Protein AF-0000000084675051 (afdb_homodimer)

Organism: Aquipseudomonas alcaligenes (strain ATCC 14909 / DSM 50342 / CCUG 1425 / JCM 20561 / NBRC 14159 / NCIMB 9945 / NCTC 10367 / 1577) (NCBI:txid1215092)

Nearest PDB structures (foldseek):
  3tcv-assembly1_A  TM=9.866E-01  e=5.229E-32  Brucella abortus 2308
  8gxj-assembly1_A  TM=8.628E-01  e=1.648E-13  Pseudomonas aeruginosa PAO1
  8gxk-assembly2_C  TM=8.074E-01  e=6.962E-14  Pseudomonas jinjuensis
  8gxf-assembly2_C  TM=8.524E-01  e=3.244E-13  Pseudomonas flexibilis
  3igr-assembly1_A  TM=7.655E-01  e=2.501E-10  Aliivibrio fischeri ES114

Radius of gyration: 24.8 Å; Cα contacts (8 Å, |Δi|>4): 859; chains: 2; bounding box: 52×80×57 Å

Solvent-accessible surface area (backbone atoms only — not comparable to full-atom values): 23836 Å² total; per-residue (Å²): 126,85,77,81,33,72,78,67,68,60,31,66,72,80,84,70,64,68,44,84,58,92,58,27,30,36,33,55,38,40,41,88,81,39,38,68,42,34,53,60,29,66,65,43,84,60,84,60,68,34,71,80,47,88,49,65,78,67,94,43,70,66,61,41,50,53,52,42,41,53,43,40,71,33,76,74,43,34,38,27,27,37,22,36,62,90,79,60,47,28,34,26,35,31,24,43,26,76,73,36,30,73,38,17,29,34,24,51,41,76,70,44,65,7,67,90,31,53,96,36,72,43,48,57,46,55,54,46,52,54,52,46,43,40,40,74,70,46,55,28,45,25,41,32,39,68,40,46,61,82,40,58,68,58,55,50,48,42,48,55,71,57,31,41,82,35,38,48,42,72,58,50,35,59,46,92,38,32,79,26,35,34,32,35,28,38,36,40,47,89,54,37,63,52,41,50,51,12,50,54,55,43,69,34,72,86,27,35,49,98,84,68,46,68,73,58,57,50,65,66,47,56,108,127,87,78,82,34,71,76,66,66,60,31,66,72,81,82,71,64,69,46,84,60,92,57,26,30,36,34,54,38,40,42,87,81,38,38,68,42,34,52,60,29,65,66,45,85,58,85,61,68,35,70,82,46,89,50,66,77,67,93,42,70,67,61,42,49,53,53,42,41,53,44,41,71,33,78,74,44,35,38,27,27,37,22,36,61,89,80,60,46,27,34,26,34,32,23,42,27,77,71,36,32,73,38,18,28,34,25,51,41,75,70,43,65,7,66,89,29,55,97,37,73,42,48,56,47,55,55,47,52,53,51,47,42,41,40,74,69,47,56,28,45,24,41,32,39,68,42,47,62,82,40,59,69,58,54,50,47,42,47,55,70,55,30,41,82,33,36,49,41,72,59,50,34,58,46,92,37,33,80,27,36,33,32,34,29,37,35,40,48,90,53,37,63,52,41,50,51,12,49,54,54,46,69,34,72,85,26,34,50,96,87,67,47,68,74,56,56,49,64,68,47,57,110

Foldseek 3Di:
DPPPCVPPDFWDLDPQQKFDDDFWIKHFQDCVVQVVLCVVQQVDDPPCLCVFPLDDDDPDSVVSSVVSVVQSPDSAFGKIFIAGPPPRHGFWMKTKHPDDRRQLEIEIGPTGGGPVCPPALSSLVVVLRVLCCSCVPRNRFKYKYKTFPPPVVRVVVCVLLPWDWDDWDFQPDQGPNDGGIMTMTMDGNVLVVLSNQLSVVQSDPVQADPVRHGVDRSVVSSD/DPPPCVPPDFWDLDPQQKFDDDFWIKHFQDCVVQVVLCVVQLVDDPPCLCVFPLDDDDPDSVVSSVVSVVQSPDSAFGKIFIAGPPPRHGFWMKTKHPDDRRQLEIEIGPTGGGPVCPPALSSLVVVLRVLCCSCVPRNRFKYKYKTFPPPVVRVVVCVLLPWDWDDWDFQPDQGPNDGGIMTMTMDGNVLVVLSNQLSVVQSDPVQADPVRHGVDRSNVSSD

InterPro domains:
  IPR000182 GNAT domain [PF13302] (25-163)
  IPR000182 GNAT domain [PS51186] (24-191)
  IPR016181 Acyl-CoA N-acyltransferase [SSF55729] (14-188)
  IPR051908 Ribosomal-protein N-acetyltransferase [PTHR43441] (9-200)

Secondary structure (DSSP, 8-state):
-----TT--PPPPP----EE-SSEEEEE--HHHHHHHHHHHHTSS-TTTTTTSSS---SSHHHHHHHHHHHHH-SSSEEEEEEETTT--EEEEEEEEEEEGGGTEEEEEEEEE-TTTTTSHHHHHHHHHHHHIIIIIS--SEEEEEEETT-HHHHHHHHHTT-EEEEEEEEEEEETTEEEEEEEEEEETTTHHHHHHHHHHHHSGGGB-TTS-BSS-GGGG--/-----TT--PPPPP----EE-SSEEEEE--HHHHHHHHHHHHTSS-TTTTTTSSS---SSHHHHHHHHHHHHH-SSSEEEEEEETTT--EEEEEEEEEEEGGGTEEEEEEEEE-TTTTTSHHHHHHHHHHHHIIIIIS--SEEEEEEETT-HHHHHHHHHTT-EEEEEEEEEEEETTEEEEEEEEEEETTTHHHHHHHHHHHHSGGGB-TTS-BSS-GGGG--

Structure (mmCIF, N/CA/C/O backbone):
data_AF-0000000084675051-model_v1
#
loop_
_entity.id
_entity.type
_entity.pdbx_description
1 polymer 'Putative acetyltransferase'
#
loop_
_atom_site.group_PDB
_atom_site.id
_atom_site.type_symbol
_atom_site.label_atom_id
_atom_site.label_alt_id
_atom_site.label_comp_id
_atom_site.label_asym_id
_atom_site.label_entity_id
_atom_site.label_seq_id
_atom_site.pdbx_PDB_ins_code
_atom_site.Cartn_x
_atom_site.Cartn_y
_atom_site.Cartn_z
_atom_site.occupancy
_atom_site.B_iso_or_equiv
_atom_site.auth_seq_id
_atom_site.auth_comp_id
_atom_site.auth_asym_id
_atom_site.auth_atom_id
_atom_site.pdbx_PDB_model_num
ATOM 1 N N . MET A 1 1 ? -26.484 -2.08 -5.957 1 37.5 1 MET A N 1
ATOM 2 C CA . MET A 1 1 ? -27.016 -2.088 -4.598 1 37.5 1 MET A CA 1
ATOM 3 C C . MET A 1 1 ? -25.906 -1.862 -3.578 1 37.5 1 MET A C 1
ATOM 5 O O . MET A 1 1 ? -24.828 -2.443 -3.691 1 37.5 1 MET A O 1
ATOM 9 N N . SER A 1 2 ? -25.828 -0.731 -2.951 1 53.88 2 SER A N 1
ATOM 10 C CA . SER A 1 2 ? -24.859 -0.406 -1.915 1 53.88 2 SER A CA 1
ATOM 11 C C . SER A 1 2 ? -24.703 -1.552 -0.92 1 53.88 2 SER A C 1
ATOM 13 O O . SER A 1 2 ? -25.688 -2.037 -0.368 1 53.88 2 SER A O 1
ATOM 15 N N . THR A 1 3 ? -23.594 -2.43 -1.104 1 76.38 3 THR A N 1
ATOM 16 C CA . THR A 1 3 ? -23.359 -3.549 -0.195 1 76.38 3 THR A CA 1
ATOM 17 C C . THR A 1 3 ? -23.328 -3.07 1.254 1 76.38 3 THR A C 1
ATOM 19 O O . THR A 1 3 ? -22.609 -2.133 1.589 1 76.38 3 THR A O 1
ATOM 22 N N . ASP A 1 4 ? -24.328 -3.273 1.971 1 89.12 4 ASP A N 1
ATOM 23 C CA . ASP A 1 4 ? -24.375 -3.002 3.404 1 89.12 4 ASP A CA 1
ATOM 24 C C . ASP A 1 4 ? -23.234 -3.707 4.129 1 89.12 4 ASP A C 1
ATOM 26 O O . ASP A 1 4 ? -23.219 -4.934 4.238 1 89.12 4 ASP A O 1
ATOM 30 N N . LEU A 1 5 ? -22.219 -2.904 4.57 1 95.62 5 LEU A N 1
ATOM 31 C CA . LEU A 1 5 ? -21.031 -3.471 5.219 1 95.62 5 LEU A CA 1
ATOM 32 C C . LEU A 1 5 ? -21.062 -3.189 6.719 1 95.62 5 LEU A C 1
ATOM 34 O O . LEU A 1 5 ? -20.031 -3.301 7.387 1 95.62 5 LEU A O 1
ATOM 38 N N . SER A 1 6 ? -22.172 -2.83 7.254 1 94 6 SER A N 1
ATOM 39 C CA . SER A 1 6 ? -22.281 -2.48 8.664 1 94 6 SER A CA 1
ATOM 40 C C . SER A 1 6 ? -22 -3.686 9.555 1 94 6 SER A C 1
ATOM 42 O O . SER A 1 6 ? -21.625 -3.529 10.719 1 94 6 SER A O 1
ATOM 44 N N . HIS A 1 7 ? -22.156 -4.832 9.016 1 94.25 7 HIS A N 1
ATOM 45 C CA . HIS A 1 7 ? -21.938 -6.043 9.805 1 94.25 7 HIS A CA 1
ATOM 46 C C . HIS A 1 7 ? -20.719 -6.805 9.32 1 94.25 7 HIS A C 1
ATOM 48 O O . HIS A 1 7 ? -20.594 -8.008 9.547 1 94.25 7 HIS A O 1
ATOM 54 N N . TRP A 1 8 ? -19.922 -6.082 8.68 1 95.88 8 TRP A N 1
ATOM 55 C CA . TRP A 1 8 ? -18.703 -6.707 8.172 1 95.88 8 TRP A CA 1
ATOM 56 C C . TRP A 1 8 ? -17.859 -7.258 9.32 1 95.88 8 TRP A C 1
ATOM 58 O O . TRP A 1 8 ? -17.719 -6.609 10.359 1 95.88 8 TRP A O 1
ATOM 68 N N . GLN A 1 9 ? -17.297 -8.414 9.141 1 96.56 9 GLN A N 1
ATOM 69 C CA . GLN A 1 9 ? -16.312 -9.016 10.039 1 96.56 9 GLN A CA 1
ATOM 70 C C . GLN A 1 9 ? -15.008 -9.312 9.312 1 96.56 9 GLN A C 1
ATOM 72 O O . GLN A 1 9 ? -15.016 -9.727 8.156 1 96.56 9 GLN A O 1
ATOM 77 N N . PRO A 1 10 ? -13.906 -9.023 10 1 98.06 10 PRO A N 1
ATOM 78 C CA . PRO A 1 10 ? -12.633 -9.391 9.375 1 98.06 10 PRO A CA 1
ATOM 79 C C . PRO A 1 10 ? -12.633 -10.82 8.836 1 98.06 10 PRO A C 1
ATOM 81 O O . PRO A 1 10 ? -13.227 -11.711 9.453 1 98.06 10 PRO A O 1
ATOM 84 N N . ARG A 1 11 ? -12.039 -10.992 7.715 1 98.62 11 ARG A N 1
ATOM 85 C CA . ARG A 1 11 ? -11.906 -12.32 7.137 1 98.62 11 ARG A CA 1
ATOM 86 C C . ARG A 1 11 ? -10.742 -13.078 7.758 1 98.62 11 ARG A C 1
ATOM 88 O O . ARG A 1 11 ? -9.844 -12.469 8.344 1 98.62 11 ARG A O 1
ATOM 95 N N . PRO A 1 12 ? -10.742 -14.391 7.617 1 98.56 12 PRO A N 1
ATOM 96 C CA . PRO A 1 12 ? -9.648 -15.164 8.203 1 98.56 12 PRO A CA 1
ATOM 97 C C . PRO A 1 12 ? -8.32 -14.938 7.496 1 98.56 12 PRO A C 1
ATOM 99 O O . PRO A 1 12 ? -8.281 -14.781 6.27 1 98.56 12 PRO A O 1
ATOM 102 N N . PHE A 1 13 ? -7.254 -14.797 8.32 1 98.88 13 PHE A N 1
ATOM 103 C CA . PHE A 1 13 ? -5.934 -14.922 7.719 1 98.88 13 PHE A CA 1
ATOM 104 C C . PHE A 1 13 ? -5.781 -16.266 7.027 1 98.88 13 PHE A C 1
ATOM 106 O O . PHE A 1 13 ? -6.195 -17.297 7.566 1 98.88 13 PHE A O 1
ATOM 113 N N . PRO A 1 14 ? -5.293 -16.344 5.809 1 98.81 14 PRO A N 1
ATOM 114 C CA . PRO A 1 14 ? -5.227 -17.625 5.102 1 98.81 14 PRO A CA 1
ATOM 115 C C . PRO A 1 14 ? -4.531 -18.703 5.914 1 98.81 14 PRO A C 1
ATOM 117 O O . PRO A 1 14 ? -3.422 -18.5 6.41 1 98.81 14 PRO A O 1
ATOM 120 N N . PRO A 1 15 ? -5.039 -19.844 6.055 1 98.38 15 PRO A N 1
ATOM 121 C CA . PRO A 1 15 ? -4.527 -20.891 6.949 1 98.38 15 PRO A CA 1
ATOM 122 C C . PRO A 1 15 ? -3.252 -21.547 6.43 1 98.38 15 PRO A C 1
ATOM 124 O O . PRO A 1 15 ? -2.637 -22.359 7.133 1 98.38 15 PRO A O 1
ATOM 127 N N . HIS A 1 16 ? -2.793 -21.281 5.289 1 98.44 16 HIS A N 1
ATOM 128 C CA . HIS A 1 16 ? -1.58 -21.828 4.703 1 98.44 16 HIS A CA 1
ATOM 129 C C . HIS A 1 16 ? -1.694 -23.344 4.543 1 98.44 16 HIS A C 1
ATOM 131 O O . HIS A 1 16 ? -0.828 -24.094 5.004 1 98.44 16 HIS A O 1
ATOM 137 N N . GLU A 1 17 ? -2.715 -23.781 3.904 1 98.62 17 GLU A N 1
ATOM 138 C CA . GLU A 1 17 ? -2.984 -25.188 3.646 1 98.62 17 GLU A CA 1
ATOM 139 C C . GLU A 1 17 ? -2.822 -25.516 2.166 1 98.62 17 GLU A C 1
ATOM 141 O O . GLU A 1 17 ? -2.904 -24.625 1.313 1 98.62 17 GLU A O 1
ATOM 146 N N . PRO A 1 18 ? -2.547 -26.781 1.878 1 98.69 18 PRO A N 1
ATOM 147 C CA . PRO A 1 18 ? -2.426 -27.141 0.463 1 98.69 18 PRO A CA 1
ATOM 148 C C . PRO A 1 18 ? -3.709 -26.891 -0.323 1 98.69 18 PRO A C 1
ATOM 150 O O . PRO A 1 18 ? -4.809 -26.984 0.232 1 98.69 18 PRO A O 1
ATOM 153 N N . LEU A 1 19 ? -3.572 -26.5 -1.526 1 98.75 19 LEU A N 1
ATOM 154 C CA . LEU A 1 19 ? -4.668 -26.344 -2.479 1 98.75 19 LEU A CA 1
ATOM 155 C C . LEU A 1 19 ? -4.492 -27.281 -3.668 1 98.75 19 LEU A C 1
ATOM 157 O O . LEU A 1 19 ? -3.459 -27.25 -4.34 1 98.75 19 LEU A O 1
ATOM 161 N N . GLN A 1 20 ? -5.48 -28.047 -3.979 1 98.25 20 GLN A N 1
ATOM 162 C CA . GLN A 1 20 ? -5.398 -29.094 -5.004 1 98.25 20 GLN A CA 1
ATOM 163 C C . GLN A 1 20 ? -5.98 -28.594 -6.328 1 98.25 20 GLN A C 1
ATOM 165 O O . GLN A 1 20 ? -7.098 -28.078 -6.367 1 98.25 20 GLN A O 1
ATOM 170 N N . GLY A 1 21 ? -5.207 -28.719 -7.371 1 97.62 21 GLY A 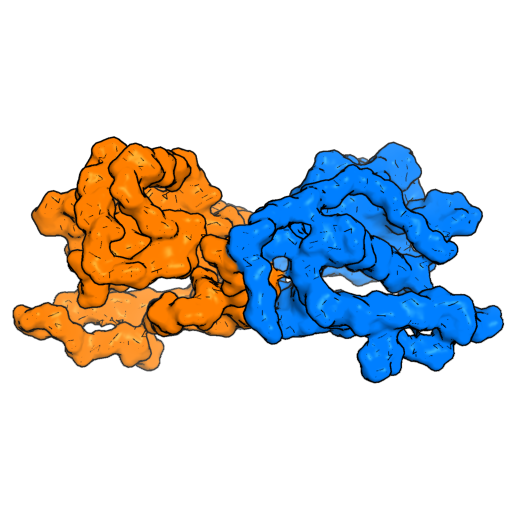N 1
ATOM 171 C CA . GLY A 1 21 ? -5.691 -28.469 -8.719 1 97.62 21 GLY A CA 1
ATOM 172 C C . GLY A 1 21 ? -5.656 -29.719 -9.602 1 97.62 21 GLY A C 1
ATOM 173 O O . GLY A 1 21 ? -5.57 -30.828 -9.094 1 97.62 21 GLY A O 1
ATOM 174 N N . ARG A 1 22 ? -5.879 -29.547 -10.906 1 94.81 22 ARG A N 1
ATOM 175 C CA . ARG A 1 22 ? -5.859 -30.641 -11.883 1 94.81 22 ARG A CA 1
ATOM 176 C C . ARG A 1 22 ? -4.434 -30.938 -12.336 1 94.81 22 ARG A C 1
ATOM 178 O O . ARG A 1 22 ? -4.023 -32.094 -12.391 1 94.81 22 ARG A O 1
ATOM 185 N N . PHE A 1 23 ? -3.686 -29.891 -12.633 1 95.94 23 PHE A N 1
ATOM 186 C CA . PHE A 1 23 ? -2.35 -30.031 -13.203 1 95.94 23 PHE A CA 1
ATOM 187 C C . PHE A 1 23 ? -1.286 -29.969 -12.117 1 95.94 23 PHE A C 1
ATOM 189 O O . PHE A 1 23 ? -0.263 -30.641 -12.203 1 95.94 23 PHE A O 1
ATOM 196 N N . ILE A 1 24 ? -1.574 -29.125 -11.102 1 98.44 24 ILE A N 1
ATOM 197 C CA . ILE A 1 24 ? -0.61 -28.891 -10.031 1 98.44 24 ILE A CA 1
ATOM 198 C C . ILE A 1 24 ? -1.336 -28.828 -8.695 1 98.44 24 ILE A C 1
ATOM 200 O O . ILE A 1 24 ? -2.568 -28.828 -8.641 1 98.44 24 ILE A O 1
ATOM 204 N N . ARG A 1 25 ? -0.594 -28.906 -7.621 1 98.56 25 ARG A N 1
ATOM 205 C CA . ARG A 1 25 ? -1.063 -28.5 -6.301 1 98.56 25 ARG A CA 1
ATOM 206 C C . ARG A 1 25 ? -0.14 -27.453 -5.684 1 98.56 25 ARG A C 1
ATOM 208 O O . ARG A 1 25 ? 1.041 -27.391 -6.031 1 98.56 25 ARG A O 1
ATOM 215 N N . LEU A 1 26 ? -0.74 -26.656 -4.887 1 98.88 26 LEU A N 1
ATOM 216 C CA . LEU A 1 26 ? 0.033 -25.703 -4.09 1 98.88 26 LEU A CA 1
ATOM 217 C C . LEU A 1 26 ? 0.27 -26.25 -2.684 1 98.88 26 LEU A C 1
ATOM 219 O O . LEU A 1 26 ? -0.669 -26.688 -2.016 1 98.88 26 LEU A O 1
ATOM 223 N N . GLU A 1 27 ? 1.501 -26.25 -2.299 1 98.88 27 GLU A N 1
ATOM 224 C CA . GLU A 1 27 ? 1.874 -26.625 -0.938 1 98.88 27 GLU A CA 1
ATOM 225 C C . GLU A 1 27 ? 2.545 -25.469 -0.211 1 98.88 27 GLU A C 1
ATOM 227 O O . GLU A 1 27 ? 3.338 -24.734 -0.804 1 98.88 27 GLU A O 1
ATOM 232 N N . PRO A 1 28 ? 2.203 -25.344 1.126 1 98.88 28 PRO A N 1
ATOM 233 C CA . PRO A 1 28 ? 3.035 -24.391 1.858 1 98.88 28 PRO A CA 1
ATOM 234 C C . PRO A 1 28 ? 4.531 -24.609 1.641 1 98.88 28 PRO A C 1
ATOM 236 O O . PRO A 1 28 ? 4.992 -25.75 1.671 1 98.88 28 PRO A O 1
ATOM 239 N N . LEU A 1 29 ? 5.246 -23.578 1.367 1 98.88 29 LEU A N 1
ATOM 240 C CA . LEU A 1 29 ? 6.668 -23.703 1.078 1 98.88 29 LEU A CA 1
ATOM 241 C C . LEU A 1 29 ? 7.414 -24.312 2.264 1 98.88 29 LEU A C 1
ATOM 243 O O . LEU A 1 29 ? 7.289 -23.828 3.391 1 98.88 29 LEU A O 1
ATOM 247 N N . GLU A 1 30 ? 8.039 -25.328 2.041 1 98.44 30 GLU A N 1
ATOM 248 C CA . GLU A 1 30 ? 8.977 -25.938 2.977 1 98.44 30 GLU A CA 1
ATOM 249 C C . GLU A 1 30 ? 10.375 -26.047 2.369 1 98.44 30 GLU A C 1
ATOM 251 O O . GLU A 1 30 ? 10.594 -26.812 1.433 1 98.44 30 GLU A O 1
ATOM 256 N N . ALA A 1 31 ? 11.266 -25.359 2.957 1 98 31 ALA A N 1
ATOM 257 C CA . ALA A 1 31 ? 12.602 -25.266 2.375 1 98 31 ALA A CA 1
ATOM 258 C C . ALA A 1 31 ? 13.25 -26.641 2.266 1 98 31 ALA A C 1
ATOM 260 O O . ALA A 1 31 ? 13.875 -26.953 1.251 1 98 31 ALA A O 1
ATOM 261 N N . ALA A 1 32 ? 13.141 -27.453 3.24 1 97.19 32 ALA A N 1
ATOM 262 C CA . ALA A 1 32 ? 13.773 -28.781 3.262 1 97.19 32 ALA A CA 1
ATOM 263 C C . ALA A 1 32 ? 13.164 -29.688 2.203 1 97.19 32 ALA A C 1
ATOM 265 O O . ALA A 1 32 ? 13.875 -30.484 1.571 1 97.19 32 ALA A O 1
ATOM 266 N N . HIS A 1 33 ? 11.898 -29.609 2.018 1 97.69 33 HIS A N 1
ATOM 267 C CA . HIS A 1 33 ? 11.172 -30.5 1.123 1 97.69 33 HIS A CA 1
ATOM 268 C C . HIS A 1 33 ? 11.25 -30.031 -0.321 1 97.69 33 HIS A C 1
ATOM 270 O O . HIS A 1 33 ? 11.422 -30.828 -1.24 1 97.69 33 HIS A O 1
ATOM 276 N N . HIS A 1 34 ? 11.133 -28.703 -0.512 1 98.56 34 HIS A N 1
ATOM 277 C CA . HIS A 1 34 ? 10.977 -28.172 -1.859 1 98.56 34 HIS A CA 1
ATOM 278 C C . HIS A 1 34 ? 12.289 -27.609 -2.383 1 98.56 34 HIS A C 1
ATOM 280 O O . HIS A 1 34 ? 12.422 -27.328 -3.578 1 98.56 34 HIS A O 1
ATOM 286 N N . GLY A 1 35 ? 13.266 -27.453 -1.555 1 98.19 35 GLY A N 1
ATOM 287 C CA . GLY A 1 35 ? 14.453 -26.656 -1.847 1 98.19 35 GLY A CA 1
ATOM 288 C C . GLY A 1 35 ? 15.234 -27.172 -3.035 1 98.19 35 GLY A C 1
ATOM 289 O O . GLY A 1 35 ? 15.633 -26.406 -3.908 1 98.19 35 GLY A O 1
ATOM 290 N N . ASP A 1 36 ? 15.5 -28.484 -3.105 1 97.94 36 ASP A N 1
ATOM 291 C CA . ASP A 1 36 ? 16.312 -29.047 -4.176 1 97.94 36 ASP A CA 1
ATOM 292 C C . ASP A 1 36 ? 15.641 -28.875 -5.531 1 97.94 36 ASP A C 1
ATOM 294 O O . ASP A 1 36 ? 16.281 -28.484 -6.508 1 97.94 36 ASP A O 1
ATOM 298 N N . ASP A 1 37 ? 14.406 -29.203 -5.633 1 97.81 37 ASP A N 1
ATOM 299 C CA . ASP A 1 37 ? 13.664 -29.031 -6.879 1 97.81 37 ASP A CA 1
ATOM 300 C C . ASP A 1 37 ? 13.68 -27.562 -7.328 1 97.81 37 ASP A C 1
ATOM 302 O O . ASP A 1 37 ? 13.953 -27.266 -8.492 1 97.81 37 ASP A O 1
ATOM 306 N N . LEU A 1 38 ? 13.398 -26.688 -6.383 1 97.81 38 LEU A N 1
ATOM 307 C CA . LEU A 1 38 ? 13.297 -25.266 -6.715 1 97.81 38 LEU A CA 1
ATOM 308 C C . LEU A 1 38 ? 14.656 -24.719 -7.145 1 97.81 38 LEU A C 1
ATOM 310 O O . LEU A 1 38 ? 14.734 -23.875 -8.047 1 97.81 38 LEU A O 1
ATOM 314 N N . TRP A 1 39 ? 15.695 -25.172 -6.449 1 96.56 39 TRP A N 1
ATOM 315 C CA . TRP A 1 39 ? 17.031 -24.766 -6.879 1 96.56 39 TRP A CA 1
ATOM 316 C C . TRP A 1 39 ? 17.266 -25.141 -8.336 1 96.56 39 TRP A C 1
ATOM 318 O O . TRP A 1 39 ? 17.703 -24.297 -9.133 1 96.56 39 TRP A O 1
ATOM 328 N N . GLN A 1 40 ? 16.953 -26.297 -8.703 1 94.94 40 GLN A N 1
ATOM 329 C CA . GLN A 1 40 ? 17.156 -26.766 -10.062 1 94.94 40 GLN A CA 1
ATOM 330 C C . GLN A 1 40 ? 16.281 -26.016 -11.055 1 94.94 40 GLN A C 1
ATOM 332 O O . GLN A 1 40 ? 16.734 -25.594 -12.117 1 94.94 40 GLN A O 1
ATOM 337 N N . GLU A 1 41 ? 15.039 -25.797 -10.719 1 94.62 41 GLU A N 1
ATOM 338 C CA . GLU A 1 41 ? 14.055 -25.234 -11.641 1 94.62 41 GLU A CA 1
ATOM 339 C C . GLU A 1 41 ? 14.273 -23.734 -11.828 1 94.62 41 GLU A C 1
ATOM 341 O O . GLU A 1 41 ? 13.984 -23.188 -12.898 1 94.62 41 GLU A O 1
ATOM 346 N N . LEU A 1 42 ? 14.734 -23.047 -10.789 1 94.5 42 LEU A N 1
ATOM 347 C CA . LEU A 1 42 ? 14.789 -21.594 -10.836 1 94.5 42 LEU A CA 1
ATOM 348 C C . LEU A 1 42 ? 16.172 -21.109 -11.2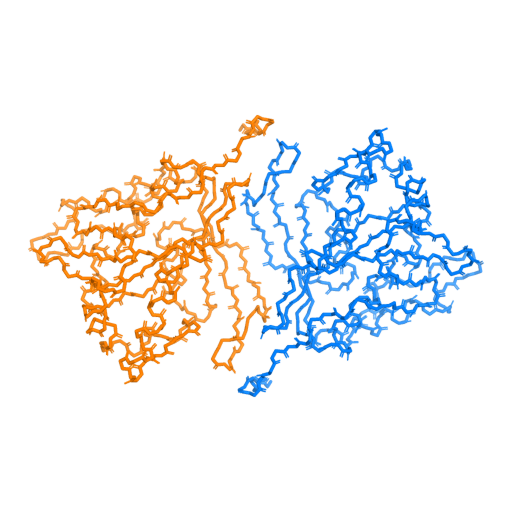89 1 94.5 42 LEU A C 1
ATOM 350 O O . LEU A 1 42 ? 16.375 -19.906 -11.484 1 94.5 42 LEU A O 1
ATOM 354 N N . GLN A 1 43 ? 17.125 -22.016 -11.359 1 86.19 43 GLN A N 1
ATOM 355 C CA . GLN A 1 43 ? 18.422 -21.688 -11.945 1 86.19 43 GLN A CA 1
ATOM 356 C C . GLN A 1 43 ? 18.359 -21.703 -13.469 1 86.19 43 GLN A C 1
ATOM 358 O O . GLN A 1 43 ? 19.328 -21.359 -14.141 1 86.19 43 GLN A O 1
ATOM 363 N N . GLY A 1 44 ? 17.266 -22 -14.016 1 70.75 44 GLY A N 1
ATOM 364 C CA . GLY A 1 44 ? 17.062 -22.312 -15.422 1 70.75 44 GLY A CA 1
ATOM 365 C C . GLY A 1 44 ? 17.328 -21.141 -16.344 1 70.75 44 GLY A C 1
ATOM 366 O O . GLY A 1 44 ? 17.812 -20.094 -15.891 1 70.75 44 GLY A O 1
ATOM 367 N N . PRO A 1 45 ? 16.969 -21.344 -17.594 1 67.75 45 PRO A N 1
ATOM 368 C CA . PRO A 1 45 ? 17.406 -20.578 -18.75 1 67.75 45 PRO A CA 1
ATOM 369 C C . PRO A 1 45 ? 16.672 -19.234 -18.875 1 67.75 45 PRO A C 1
ATOM 371 O O . PRO A 1 45 ? 17.031 -18.422 -19.734 1 67.75 45 PRO A O 1
ATOM 374 N N . ASP A 1 46 ? 15.703 -19.062 -18.125 1 75.56 46 ASP A N 1
ATOM 375 C CA . ASP A 1 46 ? 15.062 -17.766 -18.297 1 75.56 46 ASP A CA 1
ATOM 376 C C . ASP A 1 46 ? 15.867 -16.656 -17.625 1 75.56 46 ASP A C 1
ATOM 378 O O . ASP A 1 46 ? 15.75 -16.438 -16.422 1 75.56 46 ASP A O 1
ATOM 382 N N . PRO A 1 47 ? 16.578 -15.953 -18.469 1 71.81 47 PRO A N 1
ATOM 383 C CA . PRO A 1 47 ? 17.469 -14.938 -17.891 1 71.81 47 PRO A CA 1
ATOM 384 C C . PRO A 1 47 ? 16.719 -13.789 -17.234 1 71.81 47 PRO A C 1
ATOM 386 O O . PRO A 1 47 ? 17.281 -13.031 -16.453 1 71.81 47 PRO A O 1
ATOM 389 N N . ALA A 1 48 ? 15.367 -13.82 -17.469 1 82.69 48 ALA A N 1
ATOM 390 C CA . ALA A 1 48 ? 14.625 -12.648 -17.016 1 82.69 48 ALA A CA 1
ATOM 391 C C . ALA A 1 48 ? 13.812 -12.977 -15.758 1 82.69 48 ALA A C 1
ATOM 393 O O . ALA A 1 48 ? 13.18 -12.086 -15.18 1 82.69 48 ALA A O 1
ATOM 394 N N . LEU A 1 49 ? 13.93 -14.141 -15.266 1 87.44 49 LEU A N 1
ATOM 395 C CA . LEU A 1 49 ? 13.086 -14.602 -14.156 1 87.44 49 LEU A CA 1
ATOM 396 C C . LEU A 1 49 ? 13.25 -13.688 -12.945 1 87.44 49 LEU A C 1
ATOM 398 O O . LEU A 1 49 ? 12.258 -13.32 -12.305 1 87.44 49 LEU A O 1
ATOM 402 N N . TRP A 1 50 ? 14.469 -13.273 -12.742 1 93 50 TRP A N 1
ATOM 403 C CA . TRP A 1 50 ? 14.789 -12.594 -11.492 1 93 50 TRP A CA 1
ATOM 404 C C . TRP A 1 50 ? 14.875 -11.086 -11.695 1 93 50 TRP A C 1
ATOM 406 O O . TRP A 1 50 ? 15.07 -10.328 -10.742 1 93 50 TRP A O 1
ATOM 416 N N . ASP A 1 51 ? 14.609 -10.602 -12.914 1 91.94 51 ASP A N 1
ATOM 417 C CA . ASP A 1 51 ? 14.891 -9.211 -13.273 1 91.94 51 ASP A CA 1
ATOM 418 C C . ASP A 1 51 ? 14.078 -8.25 -12.414 1 91.94 51 ASP A C 1
ATOM 420 O O . ASP A 1 51 ? 14.594 -7.223 -11.961 1 91.94 51 ASP A O 1
ATOM 424 N N . TYR A 1 52 ? 12.875 -8.664 -12.141 1 93.12 52 TYR A N 1
ATOM 425 C CA . TYR A 1 52 ? 11.977 -7.684 -11.531 1 93.12 52 TYR A CA 1
ATOM 426 C C . TYR A 1 52 ? 11.633 -8.086 -10.102 1 93.12 52 TYR A C 1
ATOM 428 O O . TYR A 1 52 ? 10.82 -7.422 -9.453 1 93.12 52 TYR A O 1
ATOM 436 N N . LEU A 1 53 ? 12.195 -9.164 -9.633 1 94.19 53 LEU A N 1
ATOM 437 C CA . LEU A 1 53 ? 12.031 -9.547 -8.234 1 94.19 53 LEU A CA 1
ATOM 438 C C . LEU A 1 53 ? 13.102 -8.891 -7.367 1 94.19 53 LEU A C 1
ATOM 440 O O . LEU A 1 53 ? 14.227 -8.664 -7.824 1 94.19 53 LEU A O 1
ATOM 444 N N . PRO A 1 54 ? 12.82 -8.578 -6.082 1 93.81 54 PRO A N 1
ATOM 445 C CA . PRO A 1 54 ? 13.781 -7.84 -5.254 1 93.81 54 PRO A CA 1
ATOM 446 C C . PRO A 1 54 ? 14.93 -8.719 -4.762 1 93.81 54 PRO A C 1
ATOM 448 O O . PRO A 1 54 ? 15.734 -8.281 -3.934 1 93.81 54 PRO A O 1
ATOM 451 N N . TYR A 1 55 ? 14.984 -9.93 -5.219 1 94.38 55 TYR A N 1
ATOM 452 C CA . TYR A 1 55 ? 16.031 -10.898 -4.887 1 94.38 55 TYR A CA 1
ATOM 453 C C . TYR A 1 55 ? 16.453 -11.688 -6.117 1 94.38 55 TYR A C 1
ATOM 455 O O . TYR A 1 55 ? 15.875 -11.531 -7.195 1 94.38 55 TYR A O 1
ATOM 463 N N . GLY A 1 56 ? 17.438 -12.469 -5.883 1 92.5 56 GLY A N 1
ATOM 464 C CA . GLY A 1 56 ? 17.922 -13.273 -6.992 1 92.5 56 GLY A CA 1
ATOM 465 C C . GLY A 1 56 ? 18.641 -12.453 -8.047 1 92.5 56 GLY A C 1
ATOM 466 O O . GLY A 1 56 ? 18.734 -11.234 -7.938 1 92.5 56 GLY A O 1
ATOM 467 N N . PRO A 1 57 ? 19.141 -13 -9.055 1 93.88 57 PRO A N 1
ATOM 468 C CA . PRO A 1 57 ? 19.422 -14.438 -9.117 1 93.88 57 PRO A CA 1
ATOM 469 C C . PRO A 1 57 ? 20.438 -14.883 -8.062 1 93.88 57 PRO A C 1
ATOM 471 O O . PRO A 1 57 ? 21.094 -14.047 -7.438 1 93.88 57 PRO A O 1
ATOM 474 N N . PHE A 1 58 ? 20.422 -16.141 -7.77 1 94.31 58 PHE A N 1
ATOM 475 C CA . PHE A 1 58 ? 21.328 -16.703 -6.773 1 94.31 58 PHE A CA 1
ATOM 476 C C . PHE A 1 58 ? 22.469 -17.469 -7.445 1 94.31 58 PHE A C 1
ATOM 478 O O . PHE A 1 58 ? 22.219 -18.438 -8.172 1 94.31 58 PHE A O 1
ATOM 485 N N . ALA A 1 59 ? 23.672 -17.078 -7.199 1 91.75 59 ALA A N 1
ATOM 486 C CA . ALA A 1 59 ? 24.844 -17.75 -7.766 1 91.75 59 ALA A CA 1
ATOM 487 C C . ALA A 1 59 ? 25.25 -18.953 -6.914 1 91.75 59 ALA A C 1
ATOM 489 O O . ALA A 1 59 ? 25.812 -19.922 -7.426 1 91.75 59 ALA A O 1
ATOM 490 N N . GLU A 1 60 ? 24.922 -18.922 -5.668 1 95.5 60 GLU A N 1
ATOM 491 C CA . GLU A 1 60 ? 25.344 -19.969 -4.727 1 95.5 60 GLU A CA 1
ATOM 492 C C . GLU A 1 60 ? 24.125 -20.609 -4.055 1 95.5 60 GLU A C 1
ATOM 494 O O . GLU A 1 60 ? 23.156 -19.922 -3.725 1 95.5 60 GLU A O 1
ATOM 499 N N . ARG A 1 61 ? 24.328 -21.859 -3.861 1 96.44 61 ARG A N 1
ATOM 500 C CA . ARG A 1 61 ? 23.266 -22.641 -3.229 1 96.44 61 ARG A CA 1
ATOM 501 C C . ARG A 1 61 ? 22.984 -22.141 -1.815 1 96.44 61 ARG A C 1
ATOM 503 O O . ARG A 1 61 ? 21.828 -22.078 -1.394 1 96.44 61 ARG A O 1
ATOM 510 N N . THR A 1 62 ? 23.969 -21.719 -1.12 1 97.62 62 THR A N 1
ATOM 511 C CA . THR A 1 62 ? 23.828 -21.297 0.268 1 97.62 62 THR A CA 1
ATOM 512 C C . THR A 1 62 ? 22.969 -20.031 0.364 1 97.62 62 THR A C 1
ATOM 514 O O . THR A 1 62 ? 22.094 -19.938 1.237 1 97.62 62 THR A O 1
ATOM 517 N N . ALA A 1 63 ? 23.219 -19.125 -0.549 1 96.88 63 ALA A N 1
ATOM 518 C CA . ALA A 1 63 ? 22.422 -17.891 -0.57 1 96.88 63 ALA A CA 1
ATOM 519 C C . ALA A 1 63 ? 20.969 -18.188 -0.928 1 96.88 63 ALA A C 1
ATOM 521 O O . ALA A 1 63 ? 20.047 -17.609 -0.349 1 96.88 63 ALA A O 1
ATOM 522 N N . PHE A 1 64 ? 20.828 -19.094 -1.865 1 97.19 64 PHE A N 1
ATOM 523 C CA . PHE A 1 64 ? 19.484 -19.516 -2.264 1 97.19 64 PHE A CA 1
ATOM 524 C C . PHE A 1 64 ? 18.75 -20.156 -1.093 1 97.19 64 PHE A C 1
ATOM 526 O O . PHE A 1 64 ? 17.594 -19.812 -0.831 1 97.19 64 PHE A O 1
ATOM 533 N N . ASP A 1 65 ? 19.359 -21 -0.402 1 98.12 65 ASP A N 1
ATOM 534 C CA . ASP A 1 65 ? 18.75 -21.703 0.718 1 98.12 65 ASP A CA 1
ATOM 535 C C . ASP A 1 65 ? 18.344 -20.734 1.825 1 98.12 65 ASP A C 1
ATOM 537 O O . ASP A 1 65 ? 17.281 -20.891 2.439 1 98.12 65 ASP A O 1
ATOM 541 N N . ALA A 1 66 ? 19.172 -19.812 2.113 1 98.12 66 ALA A N 1
ATOM 542 C CA . ALA A 1 66 ? 18.859 -18.812 3.129 1 98.12 66 ALA A CA 1
ATOM 543 C C . ALA A 1 66 ? 17.625 -18 2.732 1 98.12 66 ALA A C 1
ATOM 545 O O . ALA A 1 66 ? 16.75 -17.75 3.559 1 98.12 66 ALA A O 1
ATOM 546 N N . TRP A 1 67 ? 17.656 -17.594 1.462 1 97.81 67 TRP A N 1
ATOM 547 C CA . TRP A 1 67 ? 16.516 -16.859 0.929 1 97.81 67 TRP A CA 1
ATOM 548 C C . TRP A 1 67 ? 15.242 -17.688 1.048 1 97.81 67 TRP A C 1
ATOM 550 O O . TRP A 1 67 ? 14.219 -17.203 1.537 1 97.81 67 TRP A O 1
ATOM 560 N N . LEU A 1 68 ? 15.297 -18.953 0.668 1 98.44 68 LEU A N 1
ATOM 561 C CA . LEU A 1 68 ? 14.148 -19.844 0.673 1 98.44 68 LEU A CA 1
ATOM 562 C C . LEU A 1 68 ? 13.648 -20.078 2.094 1 98.44 68 LEU A C 1
ATOM 564 O O . LEU A 1 68 ? 12.438 -20.094 2.338 1 98.44 68 LEU A O 1
ATOM 568 N N . ALA A 1 69 ? 14.539 -20.281 2.975 1 98.62 69 ALA A N 1
ATOM 569 C CA . ALA A 1 69 ? 14.172 -20.5 4.375 1 98.62 69 ALA A CA 1
ATOM 570 C C . ALA A 1 69 ? 13.445 -19.281 4.938 1 98.62 69 ALA A C 1
ATOM 572 O O . ALA A 1 69 ? 12.461 -19.422 5.676 1 98.62 69 ALA A O 1
ATOM 573 N N . GLY A 1 70 ? 13.977 -18.094 4.633 1 98.31 70 GLY A N 1
ATOM 574 C CA . GLY A 1 70 ? 13.297 -16.875 5.043 1 98.31 70 GLY A CA 1
ATOM 575 C C . GLY A 1 70 ? 11.875 -16.797 4.527 1 98.31 70 GLY A C 1
ATOM 576 O O . GLY A 1 70 ? 10.961 -16.406 5.266 1 98.31 70 GLY A O 1
ATOM 577 N N . HIS A 1 71 ? 11.695 -17.141 3.309 1 98.25 71 HIS A N 1
ATOM 578 C CA . HIS A 1 71 ? 10.367 -17.109 2.701 1 98.25 71 HIS A CA 1
ATOM 579 C C . HIS A 1 71 ? 9.477 -18.188 3.305 1 98.25 71 HIS A C 1
ATOM 581 O O . HIS A 1 71 ? 8.273 -17.969 3.492 1 98.25 71 HIS A O 1
ATOM 587 N N . ALA A 1 72 ? 10.023 -19.328 3.598 1 98.62 72 ALA A N 1
ATOM 588 C CA . ALA A 1 72 ? 9.266 -20.406 4.207 1 98.62 72 ALA A CA 1
ATOM 589 C C . ALA A 1 72 ? 8.781 -20.031 5.602 1 98.62 72 ALA A C 1
ATOM 591 O O . ALA A 1 72 ? 7.699 -20.438 6.027 1 98.62 72 ALA A O 1
ATOM 592 N N . ASP A 1 73 ? 9.531 -19.234 6.32 1 98.19 73 ASP A N 1
ATOM 593 C CA . ASP A 1 73 ? 9.234 -18.859 7.703 1 98.19 73 ASP A CA 1
ATOM 594 C C . ASP A 1 73 ? 8.266 -17.688 7.77 1 98.19 73 ASP A C 1
ATOM 596 O O . ASP A 1 73 ? 7.688 -17.422 8.82 1 98.19 73 ASP A O 1
ATOM 600 N N . SER A 1 74 ? 8.125 -17.047 6.684 1 98.44 74 SER A N 1
ATOM 601 C CA . SER A 1 74 ? 7.312 -15.836 6.66 1 98.44 74 SER A CA 1
ATOM 602 C C . SER A 1 74 ? 5.824 -16.172 6.633 1 98.44 74 SER A C 1
ATOM 604 O O . SER A 1 74 ? 5.402 -17.094 5.934 1 98.44 74 SER A O 1
ATOM 606 N N . ARG A 1 75 ? 5.02 -15.383 7.43 1 98.19 75 ARG A N 1
ATOM 607 C CA . ARG A 1 75 ? 3.566 -15.508 7.375 1 98.19 75 ARG A CA 1
ATOM 608 C C . ARG A 1 75 ? 2.973 -14.539 6.355 1 98.19 75 ARG A C 1
ATOM 610 O O . ARG A 1 75 ? 1.853 -14.742 5.879 1 98.19 75 ARG A O 1
ATOM 617 N N . ASP A 1 76 ? 3.697 -13.5 6.16 1 98.62 76 ASP A N 1
ATOM 618 C CA . ASP A 1 76 ? 3.352 -12.453 5.195 1 98.62 76 ASP A CA 1
ATOM 619 C C . ASP A 1 76 ? 4.605 -11.766 4.66 1 98.62 76 ASP A C 1
ATOM 621 O O . ASP A 1 76 ? 5.109 -10.82 5.27 1 98.62 76 ASP A O 1
ATOM 625 N N . PRO A 1 77 ? 4.953 -12.242 3.574 1 98.56 77 PRO A N 1
ATOM 626 C CA . PRO A 1 77 ? 4.27 -13.07 2.572 1 98.56 77 PRO A CA 1
ATOM 627 C C . PRO A 1 77 ? 4.141 -14.531 2.994 1 98.56 77 PRO A C 1
ATOM 629 O O . PRO A 1 77 ? 5.02 -15.055 3.686 1 98.56 77 PRO A O 1
ATOM 632 N N . GLN A 1 78 ? 3.072 -15.117 2.553 1 98.94 78 GLN A N 1
ATOM 633 C CA . GLN A 1 78 ? 2.799 -16.547 2.742 1 98.94 78 GLN A CA 1
ATOM 634 C C . GLN A 1 78 ? 3.035 -17.328 1.453 1 98.94 78 GLN A C 1
ATOM 636 O O . GLN A 1 78 ? 2.191 -17.328 0.555 1 98.94 78 GLN A O 1
ATOM 641 N N . CYS A 1 79 ? 4.125 -18.109 1.406 1 98.88 79 CYS A N 1
ATOM 642 C CA . CYS A 1 79 ? 4.621 -18.656 0.146 1 98.88 79 CYS A CA 1
ATOM 643 C C . CYS A 1 79 ? 4.141 -20.078 -0.062 1 98.88 79 CYS A C 1
ATOM 645 O O . CYS A 1 79 ? 4.133 -20.875 0.875 1 98.88 79 CYS A O 1
ATOM 647 N N . TYR A 1 80 ? 3.77 -20.344 -1.281 1 98.94 80 TYR A N 1
ATOM 648 C CA . TYR A 1 80 ? 3.406 -21.688 -1.74 1 98.94 80 TYR A CA 1
ATOM 649 C C . TYR A 1 80 ? 4.383 -22.172 -2.803 1 98.94 80 TYR A C 1
ATOM 651 O O . TYR A 1 80 ? 4.812 -21.406 -3.664 1 98.94 80 TYR A O 1
ATOM 659 N N . SER A 1 81 ? 4.684 -23.453 -2.732 1 98.88 81 SER A N 1
ATOM 660 C CA . SER A 1 81 ? 5.352 -24.125 -3.838 1 98.88 81 SER A CA 1
ATOM 661 C C . SER A 1 81 ? 4.344 -24.672 -4.844 1 98.88 81 SER A C 1
ATOM 663 O O . SER A 1 81 ? 3.301 -25.203 -4.461 1 98.88 81 SER A O 1
ATOM 665 N N . VAL A 1 82 ? 4.648 -24.484 -6.074 1 98.88 82 VAL A N 1
ATOM 666 C CA . VAL A 1 82 ? 3.859 -25.094 -7.145 1 98.88 82 VAL A CA 1
ATOM 667 C C . VAL A 1 82 ? 4.398 -26.484 -7.457 1 98.88 82 VAL A C 1
ATOM 669 O O . VAL A 1 82 ? 5.473 -26.625 -8.047 1 98.88 82 VAL A O 1
ATOM 672 N N . VAL A 1 83 ? 3.645 -27.484 -7.156 1 98.81 83 VAL A N 1
ATOM 673 C CA . VAL A 1 83 ? 4.117 -28.859 -7.234 1 98.81 83 VAL A CA 1
ATOM 674 C C . VAL A 1 83 ? 3.375 -29.594 -8.352 1 98.81 83 VAL A C 1
ATOM 676 O O . VAL A 1 83 ? 2.143 -29.641 -8.359 1 98.81 83 VAL A O 1
ATOM 679 N N . GLU A 1 84 ? 4.156 -30.125 -9.25 1 96.88 84 GLU A N 1
ATOM 680 C CA . GLU A 1 84 ? 3.578 -30.891 -10.352 1 96.88 84 GLU A CA 1
ATOM 681 C C . GLU A 1 84 ? 2.916 -32.188 -9.852 1 96.88 84 GLU A C 1
ATOM 683 O O . GLU A 1 84 ? 3.447 -32.844 -8.969 1 96.88 84 GLU A O 1
ATOM 688 N N . GLN A 1 85 ? 1.794 -32.5 -10.391 1 92.94 85 GLN A N 1
ATOM 689 C CA . GLN A 1 85 ? 1.039 -33.625 -9.898 1 92.94 85 GLN A CA 1
ATOM 690 C C . GLN A 1 85 ? 1.678 -34.938 -10.359 1 92.94 85 GLN A C 1
ATOM 692 O O . GLN A 1 85 ? 1.639 -35.938 -9.641 1 92.94 85 GLN A O 1
ATOM 697 N N . THR A 1 86 ? 2.307 -34.969 -11.484 1 90.12 86 THR A N 1
ATOM 698 C CA . THR A 1 86 ? 2.783 -36.219 -12.102 1 90.12 86 THR A CA 1
ATOM 699 C C . THR A 1 86 ? 3.959 -36.781 -11.32 1 90.12 86 THR A C 1
ATOM 701 O O . THR A 1 86 ? 4 -38 -11.055 1 90.12 86 THR A O 1
ATOM 704 N N . ASP A 1 87 ? 4.902 -35.969 -10.875 1 92.81 87 ASP A N 1
ATOM 705 C CA . ASP A 1 87 ? 6.09 -36.531 -10.25 1 92.81 87 ASP A CA 1
ATOM 706 C C . ASP A 1 87 ? 6.395 -35.844 -8.922 1 92.81 87 ASP A C 1
ATOM 708 O O . ASP A 1 87 ? 7.375 -36.188 -8.25 1 92.81 87 ASP A O 1
ATOM 712 N N . GLY A 1 88 ? 5.617 -34.844 -8.57 1 96.44 88 GLY A N 1
ATOM 713 C CA . GLY A 1 88 ? 5.727 -34.281 -7.242 1 96.44 88 GLY A CA 1
ATOM 714 C C . GLY A 1 88 ? 6.828 -33.219 -7.141 1 96.44 88 GLY A C 1
ATOM 715 O O . GLY A 1 88 ? 7.094 -32.719 -6.059 1 96.44 88 GLY A O 1
ATOM 716 N N . ARG A 1 89 ? 7.41 -32.844 -8.281 1 97.38 89 ARG A N 1
ATOM 717 C CA . ARG A 1 89 ? 8.492 -31.875 -8.266 1 97.38 89 ARG A CA 1
ATOM 718 C C . ARG A 1 89 ? 7.945 -30.453 -8.086 1 97.38 89 ARG A C 1
ATOM 720 O O . ARG A 1 89 ? 6.922 -30.109 -8.672 1 97.38 89 ARG A O 1
ATOM 727 N N . ALA A 1 90 ? 8.648 -29.688 -7.234 1 98.56 90 ALA A N 1
ATOM 728 C CA . ALA A 1 90 ? 8.344 -28.266 -7.133 1 98.56 90 ALA A CA 1
ATOM 729 C C . ALA A 1 90 ? 8.914 -27.5 -8.32 1 98.56 90 ALA A C 1
ATOM 731 O O . ALA A 1 90 ? 10.125 -27.516 -8.555 1 98.56 90 ALA A O 1
ATOM 732 N N . LEU A 1 91 ? 8.086 -26.766 -9 1 97.81 91 LEU A N 1
ATOM 733 C CA . LEU A 1 91 ? 8.477 -26.172 -10.273 1 97.81 91 LEU A CA 1
ATOM 734 C C . LEU A 1 91 ? 8.531 -24.656 -10.164 1 97.81 91 LEU A C 1
ATOM 736 O O . LEU A 1 91 ? 8.953 -23.984 -11.102 1 97.81 91 LEU A O 1
ATOM 740 N N . GLY A 1 92 ? 8.086 -24.094 -9.055 1 98.06 92 GLY A N 1
ATOM 741 C CA . GLY A 1 92 ? 8.047 -22.656 -8.82 1 98.06 92 GLY A CA 1
ATOM 742 C C . GLY A 1 92 ? 7.367 -22.297 -7.512 1 98.06 92 GLY A C 1
ATOM 743 O O . GLY A 1 92 ? 7.035 -23.172 -6.707 1 98.06 92 GLY A O 1
ATOM 744 N N . LEU A 1 93 ? 7.246 -21.031 -7.297 1 98.25 93 LEU A N 1
ATOM 745 C CA . LEU A 1 93 ? 6.559 -20.578 -6.094 1 98.25 93 LEU A CA 1
ATOM 746 C C . LEU A 1 93 ? 5.801 -19.281 -6.355 1 98.25 93 LEU A C 1
ATOM 748 O O . LEU A 1 93 ? 6.043 -18.609 -7.363 1 98.25 93 LEU A O 1
ATOM 752 N N . LEU A 1 94 ? 4.836 -18.984 -5.594 1 98.75 94 LEU A N 1
ATOM 753 C CA . LEU A 1 94 ? 4.09 -17.734 -5.492 1 98.75 94 LEU A CA 1
ATOM 754 C C . LEU A 1 94 ? 3.562 -17.531 -4.074 1 98.75 94 LEU A C 1
ATOM 756 O O . LEU A 1 94 ? 3.721 -18.406 -3.219 1 98.75 94 LEU A O 1
ATOM 760 N N . ALA A 1 95 ? 2.971 -16.344 -3.807 1 98.94 95 ALA A N 1
ATOM 761 C CA . ALA A 1 95 ? 2.625 -16.078 -2.412 1 98.94 95 ALA A CA 1
ATOM 762 C C . ALA A 1 95 ? 1.403 -15.164 -2.314 1 98.94 95 ALA A C 1
ATOM 764 O O . ALA A 1 95 ? 1.116 -14.398 -3.236 1 98.94 95 ALA A O 1
ATOM 765 N N . TYR A 1 96 ? 0.651 -15.312 -1.258 1 98.94 96 TYR A N 1
ATOM 766 C CA . TYR A 1 96 ? -0.12 -14.195 -0.726 1 98.94 96 TYR A CA 1
ATOM 767 C C . TYR A 1 96 ? 0.788 -13.188 -0.025 1 98.94 96 TYR A C 1
ATOM 769 O O . TYR A 1 96 ? 1.771 -13.57 0.612 1 98.94 96 TYR A O 1
ATOM 777 N N . LEU A 1 97 ? 0.489 -11.969 -0.07 1 98.81 97 LEU A N 1
ATOM 778 C CA . LEU A 1 97 ? 1.159 -10.945 0.719 1 98.81 97 LEU A CA 1
ATOM 779 C C . LEU A 1 97 ? 0.247 -9.742 0.928 1 98.81 97 LEU A C 1
ATOM 781 O O . LEU A 1 97 ? -0.858 -9.688 0.384 1 98.81 97 LEU A O 1
ATOM 785 N N . ARG A 1 98 ? 0.676 -8.844 1.814 1 98.5 98 ARG A N 1
ATOM 786 C CA . ARG A 1 98 ? -0.141 -7.688 2.164 1 98.5 98 ARG A CA 1
ATOM 787 C C . ARG A 1 98 ? -1.552 -8.109 2.559 1 98.5 98 ARG A C 1
ATOM 789 O O . ARG A 1 98 ? -2.533 -7.613 2 1 98.5 98 ARG A O 1
ATOM 796 N N . ILE A 1 99 ? -1.625 -9.039 3.459 1 98.88 99 ILE A N 1
ATOM 797 C CA . ILE A 1 99 ? -2.879 -9.664 3.871 1 98.88 99 ILE A CA 1
ATOM 798 C C . ILE A 1 99 ? -3.572 -8.781 4.91 1 98.88 99 ILE A C 1
ATOM 800 O O . ILE A 1 99 ? -3.055 -8.586 6.012 1 98.88 99 ILE A O 1
ATOM 804 N N . THR A 1 100 ? -4.691 -8.227 4.598 1 98.75 100 THR A N 1
ATOM 805 C CA . THR A 1 100 ? -5.445 -7.352 5.484 1 98.75 100 THR A CA 1
ATOM 806 C C . THR A 1 100 ? -6.844 -7.91 5.738 1 98.75 100 THR A C 1
ATOM 808 O O . THR A 1 100 ? -7.82 -7.441 5.148 1 98.75 100 THR A O 1
ATOM 811 N N . PRO A 1 101 ? -6.93 -8.859 6.672 1 98.81 101 PRO A N 1
ATOM 812 C CA . PRO A 1 101 ? -8.219 -9.484 6.984 1 98.81 101 PRO A CA 1
ATOM 813 C C . PRO A 1 101 ? -9.305 -8.469 7.32 1 98.81 101 PRO A C 1
ATOM 815 O O . PRO A 1 101 ? -10.453 -8.625 6.898 1 98.81 101 PRO A O 1
ATOM 818 N N . LYS A 1 102 ? -8.977 -7.41 8.016 1 98.25 102 LYS A N 1
ATOM 819 C CA . LYS A 1 102 ? -9.93 -6.402 8.469 1 98.25 102 LYS A CA 1
ATOM 820 C C . LYS A 1 102 ? -10.688 -5.801 7.285 1 98.25 102 LYS A C 1
ATOM 822 O O . LYS A 1 102 ? -11.883 -5.508 7.395 1 98.25 102 LYS A O 1
ATOM 827 N N . ASP A 1 103 ? -10.086 -5.664 6.184 1 98.69 103 ASP A N 1
ATOM 828 C CA . ASP A 1 103 ? -10.68 -5.004 5.027 1 98.69 103 ASP A CA 1
ATOM 829 C C . ASP A 1 103 ? -11.023 -6.012 3.938 1 98.69 103 ASP A C 1
ATOM 831 O O . ASP A 1 103 ? -11.594 -5.648 2.904 1 98.69 103 ASP A O 1
ATOM 835 N N . GLY A 1 104 ? -10.586 -7.285 4.156 1 98.75 104 GLY A N 1
ATOM 836 C CA . GLY A 1 104 ? -10.797 -8.297 3.133 1 98.75 104 GLY A CA 1
ATOM 837 C C . GLY A 1 104 ? -9.961 -8.062 1.888 1 98.75 104 GLY A C 1
ATOM 838 O O . GLY A 1 104 ? -10.445 -8.234 0.767 1 98.75 104 GLY A O 1
ATOM 839 N N . CYS A 1 105 ? -8.797 -7.578 2.035 1 98.88 105 CYS A N 1
ATOM 840 C CA . CYS A 1 105 ? -7.875 -7.301 0.941 1 98.88 105 CYS A CA 1
ATOM 841 C C . CYS A 1 105 ? -6.637 -8.18 1.036 1 98.88 105 CYS A C 1
ATOM 843 O O . CYS A 1 105 ? -6.105 -8.391 2.127 1 98.88 105 CYS A O 1
ATOM 845 N N . ILE A 1 106 ? -6.211 -8.719 -0.067 1 98.94 106 ILE A N 1
ATOM 846 C CA . ILE A 1 106 ? -5.047 -9.594 -0.117 1 98.94 106 ILE A CA 1
ATOM 847 C C . ILE A 1 106 ? -4.367 -9.469 -1.479 1 98.94 106 ILE A C 1
ATOM 849 O O . ILE A 1 106 ? -5.004 -9.086 -2.465 1 98.94 106 ILE A O 1
ATOM 853 N N . GLU A 1 107 ? -3.066 -9.656 -1.521 1 98.94 107 GLU A N 1
ATOM 854 C CA . GLU A 1 107 ? -2.279 -9.523 -2.744 1 98.94 107 GLU A CA 1
ATOM 855 C C . GLU A 1 107 ? -1.673 -10.867 -3.15 1 98.94 107 GLU A C 1
ATOM 857 O O . GLU A 1 107 ? -1.312 -11.672 -2.295 1 98.94 107 GLU A O 1
ATOM 862 N N . LEU A 1 108 ? -1.637 -11.117 -4.41 1 98.81 108 LEU A N 1
ATOM 863 C CA . LEU A 1 108 ? -0.844 -12.195 -4.992 1 98.81 108 LEU A CA 1
ATOM 864 C C . LEU A 1 108 ? 0.467 -11.656 -5.559 1 98.81 108 LEU A C 1
ATOM 866 O O . LEU A 1 108 ? 0.475 -10.656 -6.273 1 98.81 108 LEU A O 1
ATOM 870 N N . GLY A 1 109 ? 1.555 -12.336 -5.168 1 98.5 109 GLY A N 1
ATOM 871 C CA . GLY A 1 109 ? 2.842 -11.883 -5.668 1 98.5 109 GLY A CA 1
ATOM 872 C C . GLY A 1 109 ? 3.959 -12.883 -5.441 1 98.5 109 GLY A C 1
ATOM 873 O O . GLY A 1 109 ? 3.709 -14.078 -5.305 1 98.5 109 GLY A O 1
ATOM 874 N N . HIS A 1 110 ? 5.203 -12.406 -5.664 1 98 110 HIS A N 1
ATOM 875 C CA . HIS A 1 110 ? 6.398 -13.227 -5.562 1 98 110 HIS A CA 1
ATOM 876 C C . HIS A 1 110 ? 6.309 -14.445 -6.473 1 98 110 HIS A C 1
ATOM 878 O O . HIS A 1 110 ? 6.566 -15.57 -6.039 1 98 110 HIS A O 1
ATOM 884 N N . ILE A 1 111 ? 5.875 -14.203 -7.652 1 97.69 111 ILE A N 1
ATOM 885 C CA . ILE A 1 111 ? 5.695 -15.297 -8.602 1 97.69 111 ILE A CA 1
ATOM 886 C C . ILE A 1 111 ? 7.027 -15.625 -9.273 1 97.69 111 ILE A C 1
ATOM 888 O O . ILE A 1 111 ? 7.594 -14.789 -9.984 1 97.69 111 ILE A O 1
ATOM 892 N N . ALA A 1 112 ? 7.562 -16.703 -9.031 1 96.81 112 ALA A N 1
ATOM 893 C CA . ALA A 1 112 ? 8.766 -17.25 -9.648 1 96.81 112 ALA A CA 1
ATOM 894 C C . ALA A 1 112 ? 8.531 -18.656 -10.164 1 96.81 112 ALA A C 1
ATOM 896 O O . ALA A 1 112 ? 8.578 -19.625 -9.398 1 96.81 112 ALA A O 1
ATOM 897 N N . PHE A 1 113 ? 8.25 -18.766 -11.391 1 96.88 113 PHE A N 1
ATOM 898 C CA . PHE A 1 113 ? 7.973 -20.047 -12.039 1 96.88 113 PHE A CA 1
ATOM 899 C C . PHE A 1 113 ? 9.172 -20.5 -12.867 1 96.88 113 PHE A C 1
ATOM 901 O O . PHE A 1 113 ? 9.695 -19.734 -13.68 1 96.88 113 PHE A O 1
ATOM 908 N N . GLY A 1 114 ? 9.562 -21.719 -12.617 1 95.12 114 GLY A N 1
ATOM 909 C CA . GLY A 1 114 ? 10.609 -22.281 -13.445 1 95.12 114 GLY A CA 1
ATOM 910 C C . GLY A 1 114 ? 10.188 -22.484 -14.883 1 95.12 114 GLY A C 1
ATOM 911 O O . GLY A 1 114 ? 9 -22.406 -15.203 1 95.12 114 GLY A O 1
ATOM 912 N N . ALA A 1 115 ? 11.148 -22.734 -15.695 1 92.38 115 ALA A N 1
ATOM 913 C CA . ALA A 1 115 ? 10.914 -22.875 -17.141 1 92.38 115 ALA A CA 1
ATOM 914 C C . ALA A 1 115 ? 9.898 -23.969 -17.422 1 92.38 115 ALA A C 1
ATOM 916 O O . ALA A 1 115 ? 9.062 -23.844 -18.328 1 92.38 115 ALA A O 1
ATOM 917 N N . ALA A 1 116 ? 9.938 -25.047 -16.672 1 92.94 116 ALA A N 1
ATOM 918 C CA . ALA A 1 116 ? 9.07 -26.188 -16.906 1 92.94 116 ALA A CA 1
ATOM 919 C C . ALA A 1 116 ? 7.609 -25.828 -16.641 1 92.94 116 ALA A C 1
ATOM 921 O O . ALA A 1 116 ? 6.699 -26.5 -17.141 1 92.94 116 ALA A O 1
ATOM 922 N N . LEU A 1 117 ? 7.422 -24.844 -15.836 1 94.81 117 LEU A N 1
ATOM 923 C CA . LEU A 1 117 ? 6.074 -24.438 -15.461 1 94.81 117 LEU A CA 1
ATOM 924 C C . LEU A 1 117 ? 5.57 -23.312 -16.375 1 94.81 117 LEU A C 1
ATOM 926 O O . LEU A 1 117 ? 4.367 -23.203 -16.609 1 94.81 117 LEU A O 1
ATOM 930 N N . GLN A 1 118 ? 6.406 -22.5 -16.859 1 92.5 118 GLN A N 1
ATOM 931 C CA . GLN A 1 118 ? 6.027 -21.328 -17.656 1 92.5 118 GLN A CA 1
ATOM 932 C C . GLN A 1 118 ? 5.266 -21.75 -18.906 1 92.5 118 GLN A C 1
ATOM 934 O O . GLN A 1 118 ? 5.613 -22.734 -19.562 1 92.5 118 GLN A O 1
ATOM 939 N N . ARG A 1 119 ? 4.191 -21.047 -19.172 1 90.81 119 ARG A N 1
ATOM 940 C CA . ARG A 1 119 ? 3.377 -21.234 -20.375 1 90.81 119 ARG A CA 1
ATOM 941 C C . ARG A 1 119 ? 2.697 -22.594 -20.375 1 90.81 119 ARG A C 1
ATOM 943 O O . ARG A 1 119 ? 2.467 -23.188 -21.422 1 90.81 119 ARG A O 1
ATOM 950 N N . THR A 1 120 ? 2.568 -23.156 -19.203 1 93.69 120 THR A N 1
ATOM 951 C CA . THR A 1 120 ? 1.777 -24.359 -19.047 1 93.69 120 THR A CA 1
ATOM 952 C C . THR A 1 120 ? 0.446 -24.047 -18.359 1 93.69 120 THR A C 1
ATOM 954 O O . THR A 1 120 ? 0.299 -23 -17.719 1 93.69 120 THR A O 1
ATOM 957 N N . PRO A 1 121 ? -0.562 -24.938 -18.5 1 95.88 121 PRO A N 1
ATOM 958 C CA . PRO A 1 121 ? -1.812 -24.75 -17.766 1 95.88 121 PRO A CA 1
ATOM 959 C C . PRO A 1 121 ? -1.606 -24.719 -16.25 1 95.88 121 PRO A C 1
ATOM 961 O O . PRO A 1 121 ? -2.361 -24.062 -15.539 1 95.88 121 PRO A O 1
ATOM 964 N N . GLY A 1 122 ? -0.562 -25.422 -15.797 1 96.94 122 GLY A N 1
ATOM 965 C CA . GLY A 1 122 ? -0.255 -25.422 -14.375 1 96.94 122 GLY A CA 1
ATOM 966 C C . GLY A 1 122 ? 0.051 -24.047 -13.82 1 96.94 122 GLY A C 1
ATOM 967 O O . GLY A 1 122 ? -0.319 -23.734 -12.688 1 96.94 122 GLY A O 1
ATOM 968 N N . ALA A 1 123 ? 0.7 -23.25 -14.617 1 97.5 123 ALA A N 1
ATOM 969 C CA . ALA A 1 123 ? 1.021 -21.891 -14.188 1 97.5 123 ALA A CA 1
ATOM 970 C C . ALA A 1 123 ? -0.248 -21.062 -13.961 1 97.5 123 ALA A C 1
ATOM 972 O O . ALA A 1 123 ? -0.378 -20.391 -12.938 1 97.5 123 ALA A O 1
ATOM 973 N N . SER A 1 124 ? -1.181 -21.141 -14.891 1 97.94 124 SER A N 1
ATOM 974 C CA . SER A 1 124 ? -2.451 -20.438 -14.75 1 97.94 124 SER A CA 1
ATOM 975 C C . SER A 1 124 ? -3.273 -21 -13.594 1 97.94 124 SER A C 1
ATOM 977 O O . SER A 1 124 ? -3.93 -20.25 -12.867 1 97.94 124 SER A O 1
ATOM 979 N N . GLU A 1 125 ? -3.219 -22.328 -13.469 1 98.5 125 GLU A N 1
ATOM 980 C CA . GLU A 1 125 ? -3.963 -22.969 -12.391 1 98.5 125 GLU A CA 1
ATOM 981 C C . GLU A 1 125 ? -3.449 -22.516 -11.023 1 98.5 125 GLU A C 1
ATOM 983 O O . GLU A 1 125 ? -4.227 -22.391 -10.078 1 98.5 125 GLU A O 1
ATOM 988 N N . ALA A 1 126 ? -2.145 -22.266 -10.875 1 98.88 126 ALA A N 1
ATOM 989 C CA . ALA A 1 126 ? -1.578 -21.797 -9.609 1 98.88 126 ALA A CA 1
ATOM 990 C C . ALA A 1 126 ? -2.225 -20.484 -9.18 1 98.88 126 ALA A C 1
ATOM 992 O O . ALA A 1 126 ? -2.625 -20.328 -8.023 1 98.88 126 ALA A O 1
ATOM 993 N N . VAL A 1 127 ? -2.375 -19.562 -10.094 1 98.88 127 VAL A N 1
ATOM 994 C CA . VAL A 1 127 ? -3.004 -18.266 -9.828 1 98.88 127 VAL A CA 1
ATOM 995 C C . VAL A 1 127 ? -4.484 -18.469 -9.516 1 98.88 127 VAL A C 1
ATOM 997 O O . VAL A 1 127 ? -5.008 -17.891 -8.562 1 98.88 127 VAL A O 1
ATOM 1000 N N . PHE A 1 128 ? -5.105 -19.328 -10.273 1 98.88 128 PHE A N 1
ATOM 1001 C CA . PHE A 1 128 ? -6.52 -19.641 -10.094 1 98.88 128 PHE A CA 1
ATOM 1002 C C . PHE A 1 128 ? -6.781 -20.172 -8.695 1 98.88 128 PHE A C 1
ATOM 1004 O O . PHE A 1 128 ? -7.746 -19.781 -8.039 1 98.88 128 PHE A O 1
ATOM 1011 N N . LEU A 1 129 ? -5.961 -21.078 -8.25 1 98.94 129 LEU A N 1
ATOM 1012 C CA . LEU A 1 129 ? -6.164 -21.719 -6.953 1 98.94 129 LEU A CA 1
ATOM 1013 C C . LEU A 1 129 ? -6.109 -20.688 -5.824 1 98.94 129 LEU A C 1
ATOM 1015 O O . LEU A 1 129 ? -6.938 -20.719 -4.91 1 98.94 129 LEU A O 1
ATOM 1019 N N . LEU A 1 130 ? -5.164 -19.781 -5.863 1 98.94 130 LEU A N 1
ATOM 1020 C CA . LEU A 1 130 ? -5.082 -18.766 -4.816 1 98.94 130 LEU A CA 1
ATOM 1021 C C . LEU A 1 130 ? -6.238 -17.781 -4.922 1 98.94 130 LEU A C 1
ATOM 1023 O O . LEU A 1 130 ? -6.797 -17.359 -3.902 1 98.94 130 LEU A O 1
ATOM 1027 N N . ALA A 1 131 ? -6.566 -17.406 -6.156 1 98.94 131 ALA A N 1
ATOM 1028 C CA . ALA A 1 131 ? -7.699 -16.516 -6.332 1 98.94 131 ALA A CA 1
ATOM 1029 C C . ALA A 1 131 ? -8.992 -17.141 -5.809 1 98.94 131 ALA A C 1
ATOM 1031 O O . ALA A 1 131 ? -9.75 -16.5 -5.082 1 98.94 131 ALA A O 1
ATOM 1032 N N . ARG A 1 132 ? -9.227 -18.375 -6.188 1 98.88 132 ARG A N 1
ATOM 1033 C CA . ARG A 1 132 ? -10.414 -19.109 -5.734 1 98.88 132 ARG A CA 1
ATOM 1034 C C . ARG A 1 132 ? -10.43 -19.219 -4.215 1 98.88 132 ARG A C 1
ATOM 1036 O O . ARG A 1 132 ? -11.469 -19.016 -3.584 1 98.88 132 ARG A O 1
ATOM 1043 N N . ASN A 1 133 ? -9.297 -19.578 -3.648 1 98.94 133 ASN A N 1
ATOM 1044 C CA . ASN A 1 133 ? -9.203 -19.672 -2.195 1 98.94 133 ASN A CA 1
ATOM 1045 C C . ASN A 1 133 ? -9.516 -18.344 -1.528 1 98.94 133 ASN A C 1
ATOM 1047 O O . ASN A 1 133 ? -10.289 -18.281 -0.57 1 98.94 133 ASN A O 1
ATOM 1051 N N . ALA A 1 134 ? -8.977 -17.25 -2.002 1 98.94 134 ALA A N 1
ATOM 1052 C CA . ALA A 1 134 ? -9.164 -15.922 -1.419 1 98.94 134 ALA A CA 1
ATOM 1053 C C . ALA A 1 134 ? -10.625 -15.492 -1.496 1 98.94 134 ALA A C 1
ATOM 1055 O O . ALA A 1 134 ? -11.203 -15.039 -0.503 1 98.94 134 ALA A O 1
ATOM 1056 N N . PHE A 1 135 ? -11.25 -15.672 -2.68 1 98.88 135 PHE A N 1
ATOM 1057 C CA . PHE A 1 135 ? -12.586 -15.141 -2.898 1 98.88 135 PHE A CA 1
ATOM 1058 C C . PHE A 1 135 ? -13.648 -16.125 -2.395 1 98.88 135 PHE A C 1
ATOM 1060 O O . PHE A 1 135 ? -14.523 -15.75 -1.616 1 98.88 135 PHE A O 1
ATOM 1067 N N . ASP A 1 136 ? -13.562 -17.375 -2.811 1 98.75 136 ASP A N 1
ATOM 1068 C CA . ASP A 1 136 ? -14.656 -18.328 -2.588 1 98.75 136 ASP A CA 1
ATOM 1069 C C . ASP A 1 136 ? -14.586 -18.922 -1.188 1 98.75 136 ASP A C 1
ATOM 1071 O O . ASP A 1 136 ? -15.617 -19.156 -0.549 1 98.75 136 ASP A O 1
ATOM 1075 N N . GLU A 1 137 ? -13.422 -19.203 -0.758 1 98.69 137 GLU A N 1
ATOM 1076 C CA . GLU A 1 137 ? -13.289 -19.922 0.508 1 98.69 137 GLU A CA 1
ATOM 1077 C C . GLU A 1 137 ? -13.109 -18.953 1.673 1 98.69 137 GLU A C 1
ATOM 1079 O O . GLU A 1 137 ? -13.742 -19.109 2.719 1 98.69 137 GLU A O 1
ATOM 1084 N N . LEU A 1 138 ? -12.273 -17.969 1.547 1 98.75 138 LEU A N 1
ATOM 1085 C CA . LEU A 1 138 ? -11.906 -17.109 2.668 1 98.75 138 LEU A CA 1
ATOM 1086 C C . LEU A 1 138 ? -12.789 -15.859 2.705 1 98.75 138 LEU A C 1
ATOM 1088 O O . LEU A 1 138 ? -12.852 -15.164 3.725 1 98.75 138 LEU A O 1
ATOM 1092 N N . GLY A 1 139 ? -13.367 -15.469 1.566 1 98.62 139 GLY A N 1
ATOM 1093 C CA . GLY A 1 139 ? -14.352 -14.398 1.552 1 98.62 139 GLY A CA 1
ATOM 1094 C C . GLY A 1 139 ? -13.734 -13.016 1.408 1 98.62 139 GLY A C 1
ATOM 1095 O O . GLY A 1 139 ? -14.328 -12.016 1.812 1 98.62 139 GLY A O 1
ATOM 1096 N N . TYR A 1 140 ? -12.586 -12.961 0.938 1 98.81 140 TYR A N 1
ATOM 1097 C CA . TYR A 1 140 ? -11.977 -11.656 0.679 1 98.81 140 TYR A CA 1
ATOM 1098 C C . TYR A 1 140 ? -12.711 -10.93 -0.443 1 98.81 140 TYR A C 1
ATOM 1100 O O . TYR A 1 140 ? -13.383 -11.555 -1.264 1 98.81 140 TYR A O 1
ATOM 1108 N N . ARG A 1 141 ? -12.594 -9.602 -0.462 1 98.69 141 ARG A N 1
ATOM 1109 C CA . ARG A 1 141 ? -13.391 -8.828 -1.409 1 98.69 141 ARG A CA 1
ATOM 1110 C C . ARG A 1 141 ? -12.5 -8.195 -2.48 1 98.69 141 ARG A C 1
ATOM 1112 O O . ARG A 1 141 ? -13 -7.707 -3.496 1 98.69 141 ARG A O 1
ATOM 1119 N N . ARG A 1 142 ? -11.195 -8.211 -2.244 1 98.94 142 ARG A N 1
ATOM 1120 C CA . ARG A 1 142 ? -10.242 -7.559 -3.135 1 98.94 142 ARG A CA 1
ATOM 1121 C C . ARG A 1 142 ? -8.945 -8.359 -3.221 1 98.94 142 ARG A C 1
ATOM 1123 O O . ARG A 1 142 ? -8.359 -8.711 -2.195 1 98.94 142 ARG A O 1
ATOM 1130 N N . LEU A 1 143 ? -8.516 -8.719 -4.402 1 99 143 LEU A N 1
ATOM 1131 C CA . LEU A 1 143 ? -7.246 -9.375 -4.711 1 99 143 LEU A CA 1
ATOM 1132 C C . LEU A 1 143 ? -6.352 -8.461 -5.543 1 99 143 LEU A C 1
ATOM 1134 O O . LEU A 1 143 ? -6.75 -7.996 -6.613 1 99 143 LEU A O 1
ATOM 1138 N N . GLU A 1 144 ? -5.184 -8.219 -5.016 1 99 144 GLU A N 1
ATOM 1139 C CA . GLU A 1 144 ? -4.312 -7.234 -5.648 1 99 144 GLU A CA 1
ATOM 1140 C C . GLU A 1 144 ? -3.156 -7.906 -6.383 1 99 144 GLU A C 1
ATOM 1142 O O . GLU A 1 144 ? -2.795 -9.047 -6.07 1 99 144 GLU A O 1
ATOM 1147 N N . TRP A 1 145 ? -2.689 -7.227 -7.363 1 98.94 145 TRP A N 1
ATOM 1148 C CA . TRP A 1 145 ? -1.506 -7.535 -8.164 1 98.94 145 TRP A CA 1
ATOM 1149 C C . TRP A 1 145 ? -0.681 -6.277 -8.414 1 98.94 145 TRP A C 1
ATOM 1151 O O . TRP A 1 145 ? -1.227 -5.234 -8.781 1 98.94 145 TRP A O 1
ATOM 1161 N N . LYS A 1 146 ? 0.592 -6.309 -8.078 1 98.75 146 LYS A N 1
ATOM 1162 C CA . LYS A 1 146 ? 1.458 -5.199 -8.461 1 98.75 146 LYS A CA 1
ATOM 1163 C C . LYS A 1 146 ? 2.719 -5.703 -9.156 1 98.75 146 LYS A C 1
ATOM 1165 O O . LYS A 1 146 ? 3.193 -6.805 -8.875 1 98.75 146 LYS A O 1
ATOM 1170 N N . CYS A 1 147 ? 3.297 -4.887 -10 1 98.38 147 CYS A N 1
ATOM 1171 C CA . CYS A 1 147 ? 4.539 -5.242 -10.672 1 98.38 147 CYS A CA 1
ATOM 1172 C C . CYS A 1 147 ? 5.316 -3.998 -11.078 1 98.38 147 CYS A C 1
ATOM 1174 O O . CYS A 1 147 ? 4.785 -2.887 -11.031 1 98.38 147 CYS A O 1
ATOM 1176 N N . ASN A 1 148 ? 6.605 -4.211 -11.32 1 98.25 148 ASN A N 1
ATOM 1177 C CA . ASN A 1 148 ? 7.363 -3.158 -11.984 1 98.25 148 ASN A CA 1
ATOM 1178 C C . ASN A 1 148 ? 6.699 -2.73 -13.289 1 98.25 148 ASN A C 1
ATOM 1180 O O . ASN A 1 148 ? 6.34 -3.574 -14.117 1 98.25 148 ASN A O 1
ATOM 1184 N N . ALA A 1 149 ? 6.523 -1.433 -13.438 1 98.44 149 ALA A N 1
ATOM 1185 C CA . ALA A 1 149 ? 5.809 -0.925 -14.602 1 98.44 149 ALA A CA 1
ATOM 1186 C C . ALA A 1 149 ? 6.516 -1.319 -15.898 1 98.44 149 ALA A C 1
ATOM 1188 O O . ALA A 1 149 ? 5.898 -1.37 -16.969 1 98.44 149 ALA A O 1
ATOM 1189 N N . ARG A 1 150 ? 7.789 -1.619 -15.844 1 97.12 150 ARG A N 1
ATOM 1190 C CA . ARG A 1 150 ? 8.57 -2.025 -17.016 1 97.12 150 ARG A CA 1
ATOM 1191 C C . ARG A 1 150 ? 8.398 -3.516 -17.297 1 97.12 150 ARG A C 1
ATOM 1193 O O . ARG A 1 150 ? 8.867 -4.016 -18.312 1 97.12 150 ARG A O 1
ATOM 1200 N N . ASN A 1 151 ? 7.848 -4.27 -16.344 1 97.06 151 ASN A N 1
ATOM 1201 C CA . ASN A 1 151 ? 7.656 -5.711 -16.5 1 97.06 151 ASN A CA 1
ATOM 1202 C C . ASN A 1 151 ? 6.434 -6.02 -17.359 1 97.06 151 ASN A C 1
ATOM 1204 O O . ASN A 1 151 ? 5.379 -6.391 -16.828 1 97.06 151 ASN A O 1
ATOM 1208 N N . ALA A 1 152 ? 6.598 -5.961 -18.625 1 96.75 152 ALA A N 1
ATOM 1209 C CA . ALA A 1 152 ? 5.5 -6.137 -19.578 1 96.75 152 ALA A CA 1
ATOM 1210 C C . ALA A 1 152 ? 4.844 -7.504 -19.406 1 96.75 152 ALA A C 1
ATOM 1212 O O . ALA A 1 152 ? 3.625 -7.637 -19.531 1 96.75 152 ALA A O 1
ATOM 1213 N N . ARG A 1 153 ? 5.676 -8.492 -19.188 1 95.06 153 ARG A N 1
ATOM 1214 C CA . ARG A 1 153 ? 5.156 -9.844 -19 1 95.06 153 ARG A CA 1
ATOM 1215 C C . ARG A 1 153 ? 4.191 -9.914 -17.828 1 95.06 153 ARG A C 1
ATOM 1217 O O . ARG A 1 153 ? 3.109 -10.5 -17.938 1 95.06 153 ARG A O 1
ATOM 1224 N N . SER A 1 154 ? 4.555 -9.352 -16.75 1 97.25 154 SER A N 1
ATOM 1225 C CA . SER A 1 154 ? 3.715 -9.367 -15.555 1 97.25 154 SER A CA 1
ATOM 1226 C C . SER A 1 154 ? 2.451 -8.539 -15.758 1 97.25 154 SER A C 1
ATOM 1228 O O . SER A 1 154 ? 1.37 -8.922 -15.305 1 97.25 154 SER A O 1
ATOM 1230 N N . ARG A 1 155 ? 2.551 -7.387 -16.391 1 98.31 155 ARG A N 1
ATOM 1231 C CA . ARG A 1 155 ? 1.384 -6.562 -16.688 1 98.31 155 ARG A CA 1
ATOM 1232 C C . ARG A 1 155 ? 0.374 -7.324 -17.531 1 98.31 155 ARG A C 1
ATOM 1234 O O . ARG A 1 155 ? -0.823 -7.32 -17.234 1 98.31 155 ARG A O 1
ATOM 1241 N N . ARG A 1 156 ? 0.838 -7.977 -18.5 1 97.44 156 ARG A N 1
ATOM 1242 C CA . ARG A 1 156 ? -0.03 -8.766 -19.375 1 97.44 156 ARG A CA 1
ATOM 1243 C C . ARG A 1 156 ? -0.683 -9.906 -18.609 1 97.44 156 ARG A C 1
ATOM 1245 O O . ARG A 1 156 ? -1.848 -10.234 -18.844 1 97.44 156 ARG A O 1
ATOM 1252 N N . ALA A 1 157 ? 0.091 -10.539 -17.766 1 97.56 157 ALA A N 1
ATOM 1253 C CA . ALA A 1 157 ? -0.445 -11.633 -16.969 1 97.56 157 ALA A CA 1
ATOM 1254 C C . ALA A 1 157 ? -1.599 -11.148 -16.094 1 97.56 157 ALA A C 1
ATOM 1256 O O . ALA A 1 157 ? -2.641 -11.805 -16.016 1 97.56 157 ALA A O 1
ATOM 1257 N N . ALA A 1 158 ? -1.396 -10.031 -15.438 1 98.5 158 ALA A N 1
ATOM 1258 C CA . ALA A 1 158 ? -2.455 -9.469 -14.602 1 98.5 158 ALA A CA 1
ATOM 1259 C C . ALA A 1 158 ? -3.744 -9.289 -15.398 1 98.5 158 ALA A C 1
ATOM 1261 O O . ALA A 1 158 ? -4.812 -9.734 -14.969 1 98.5 158 ALA A O 1
ATOM 1262 N N . GLU A 1 159 ? -3.604 -8.688 -16.516 1 98.12 159 GLU A N 1
ATOM 1263 C CA . GLU A 1 159 ? -4.766 -8.453 -17.375 1 98.12 159 GLU A CA 1
ATOM 1264 C C . GLU A 1 159 ? -5.375 -9.766 -17.844 1 98.12 159 GLU A C 1
ATOM 1266 O O . GLU A 1 159 ? -6.598 -9.922 -17.859 1 98.12 159 GLU A O 1
ATOM 1271 N N . ARG A 1 160 ? -4.516 -10.68 -18.234 1 97.88 160 ARG A N 1
ATOM 1272 C CA . ARG A 1 160 ? -4.98 -11.992 -18.688 1 97.88 160 ARG A CA 1
ATOM 1273 C C . ARG A 1 160 ? -5.805 -12.68 -17.594 1 97.88 160 ARG A C 1
ATOM 1275 O O . ARG A 1 160 ? -6.812 -13.32 -17.891 1 97.88 160 ARG A O 1
ATOM 1282 N N . PHE A 1 161 ? -5.387 -12.539 -16.375 1 98.31 161 PHE A N 1
ATOM 1283 C CA . PHE A 1 161 ? -6.02 -13.234 -15.266 1 98.31 161 PHE A CA 1
ATOM 1284 C C . PHE A 1 161 ? -7.266 -12.492 -14.789 1 98.31 161 PHE A C 1
ATOM 1286 O O . PHE A 1 161 ? -7.969 -12.961 -13.891 1 98.31 161 PHE A O 1
ATOM 1293 N N . GLY A 1 162 ? -7.547 -11.305 -15.344 1 98.25 162 GLY A N 1
ATOM 1294 C CA . GLY A 1 162 ? -8.812 -10.641 -15.078 1 98.25 162 GLY A CA 1
ATOM 1295 C C . GLY A 1 162 ? -8.672 -9.43 -14.172 1 98.25 162 GLY A C 1
ATOM 1296 O O . GLY A 1 162 ? -9.656 -8.773 -13.844 1 98.25 162 GLY A O 1
ATOM 1297 N N . PHE A 1 163 ? -7.473 -9.133 -13.781 1 98.81 163 PHE A N 1
ATOM 1298 C CA . PHE A 1 163 ? -7.258 -7.953 -12.961 1 98.81 163 PHE A CA 1
ATOM 1299 C C . PHE A 1 163 ? -7.422 -6.68 -13.781 1 98.81 163 PHE A C 1
ATOM 1301 O O . PHE A 1 163 ? -7.047 -6.641 -14.961 1 98.81 163 PHE A O 1
ATOM 1308 N N . SER A 1 164 ? -7.906 -5.637 -13.133 1 98.75 164 SER A N 1
ATOM 1309 C CA . SER A 1 164 ? -8.055 -4.332 -13.773 1 98.75 164 SER A CA 1
ATOM 1310 C C . SER A 1 164 ? -6.969 -3.363 -13.305 1 98.75 164 SER A C 1
ATOM 1312 O O . SER A 1 164 ? -6.637 -3.324 -12.117 1 98.75 164 SER A O 1
ATOM 1314 N N . TYR A 1 165 ? -6.48 -2.594 -14.227 1 98.88 165 TYR A N 1
ATOM 1315 C CA . TYR A 1 165 ? -5.484 -1.575 -13.914 1 98.88 165 TYR A CA 1
ATOM 1316 C C . TYR A 1 165 ? -6.066 -0.505 -13 1 98.88 165 TYR A C 1
ATOM 1318 O O . TYR A 1 165 ? -7.176 -0.015 -13.234 1 98.88 165 TYR A O 1
ATOM 1326 N N . GLU A 1 166 ? -5.262 -0.133 -11.961 1 98.94 166 GLU A N 1
ATOM 1327 C CA . GLU A 1 166 ? -5.82 0.834 -11.016 1 98.94 166 GLU A CA 1
ATOM 1328 C C . GLU A 1 166 ? -4.926 2.068 -10.906 1 98.94 166 GLU A C 1
ATOM 1330 O O . GLU A 1 166 ? -5.336 3.084 -10.336 1 98.94 166 GLU A O 1
ATOM 1335 N N . GLY A 1 167 ? -3.676 1.999 -11.344 1 98.81 167 GLY A N 1
ATOM 1336 C CA . GLY A 1 167 ? -2.848 3.195 -11.328 1 98.81 167 GLY A CA 1
ATOM 1337 C C . GLY A 1 167 ? -1.362 2.891 -11.266 1 98.81 167 GLY A C 1
ATOM 1338 O O . GLY A 1 167 ? -0.962 1.727 -11.219 1 98.81 167 GLY A 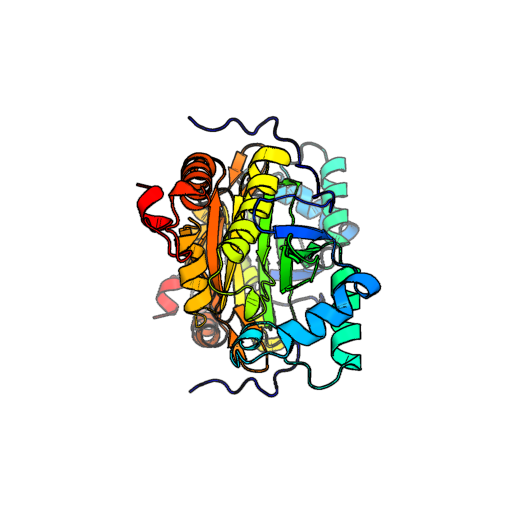O 1
ATOM 1339 N N . LEU A 1 168 ? -0.573 3.934 -11.305 1 98.94 168 LEU A N 1
ATOM 1340 C CA . LEU A 1 168 ? 0.885 3.879 -11.328 1 98.94 168 LEU A CA 1
ATOM 1341 C C . LEU A 1 168 ? 1.477 4.691 -10.18 1 98.94 168 LEU A C 1
ATOM 1343 O O . LEU A 1 168 ? 1.248 5.898 -10.086 1 98.94 168 LEU A O 1
ATOM 1347 N N . PHE A 1 169 ? 2.197 4.047 -9.305 1 98.94 169 PHE A N 1
ATOM 1348 C CA . PHE A 1 169 ? 2.979 4.75 -8.297 1 98.94 169 PHE A CA 1
ATOM 1349 C C . PHE A 1 169 ? 4.375 5.074 -8.82 1 98.94 169 PHE A C 1
ATOM 1351 O O . PHE A 1 169 ? 5.207 4.176 -8.977 1 98.94 169 PHE A O 1
ATOM 1358 N N . ARG A 1 170 ? 4.629 6.328 -9.055 1 98.81 170 ARG A N 1
ATOM 1359 C CA . ARG A 1 170 ? 5.941 6.77 -9.516 1 98.81 170 ARG A CA 1
ATOM 1360 C C . ARG A 1 170 ? 6.961 6.723 -8.383 1 98.81 170 ARG A C 1
ATOM 1362 O O . ARG A 1 170 ? 6.637 7.023 -7.23 1 98.81 170 ARG A O 1
ATOM 1369 N N . GLN A 1 171 ? 8.234 6.285 -8.758 1 98.75 171 GLN A N 1
ATOM 1370 C CA . GLN A 1 171 ? 9.328 6.219 -7.793 1 98.75 171 GLN A CA 1
ATOM 1371 C C . GLN A 1 171 ? 8.906 5.465 -6.535 1 98.75 171 GLN A C 1
ATOM 1373 O O . GLN A 1 171 ? 9.227 5.879 -5.418 1 98.75 171 GLN A O 1
ATOM 1378 N N . HIS A 1 172 ? 8.211 4.355 -6.734 1 98.75 172 HIS A N 1
ATOM 1379 C CA . HIS A 1 172 ? 7.594 3.621 -5.637 1 98.75 172 HIS A CA 1
ATOM 1380 C C . HIS A 1 172 ? 8.641 2.852 -4.832 1 98.75 172 HIS A C 1
ATOM 1382 O O . HIS A 1 172 ? 8.57 2.812 -3.602 1 98.75 172 HIS A O 1
ATOM 1388 N N . MET A 1 173 ? 9.57 2.248 -5.457 1 98.38 173 MET A N 1
ATOM 1389 C CA . MET A 1 173 ? 10.562 1.41 -4.797 1 98.38 173 MET A CA 1
ATOM 1390 C C . MET A 1 173 ? 11.922 1.53 -5.48 1 98.38 173 MET A C 1
ATOM 1392 O O . MET A 1 173 ? 12.016 2.045 -6.598 1 98.38 173 MET A O 1
ATOM 1396 N N . ILE A 1 174 ? 12.922 1.11 -4.773 1 97.5 174 ILE A N 1
ATOM 1397 C CA . ILE A 1 174 ? 14.242 0.861 -5.344 1 97.5 174 ILE A CA 1
ATOM 1398 C C . ILE A 1 174 ? 14.539 -0.637 -5.324 1 97.5 174 ILE A C 1
ATOM 1400 O O . ILE A 1 174 ? 14.547 -1.262 -4.262 1 97.5 174 ILE A O 1
ATOM 1404 N N . VAL A 1 175 ? 14.695 -1.183 -6.477 1 95.75 175 VAL A N 1
ATOM 1405 C CA . VAL A 1 175 ? 14.945 -2.611 -6.637 1 95.75 175 VAL A CA 1
ATOM 1406 C C . VAL A 1 175 ? 16.219 -2.826 -7.441 1 95.75 175 VAL A C 1
ATOM 1408 O O . VAL A 1 175 ? 16.328 -2.369 -8.578 1 95.75 175 VAL A O 1
ATOM 1411 N N . LYS A 1 176 ? 17.219 -3.48 -6.844 1 93.38 176 LYS A N 1
ATOM 1412 C CA . LYS A 1 176 ? 18.484 -3.797 -7.496 1 93.38 176 LYS A CA 1
ATOM 1413 C C . LYS A 1 176 ? 19.156 -2.539 -8.047 1 93.38 176 LYS A C 1
ATOM 1415 O O . LYS A 1 176 ? 19.625 -2.527 -9.188 1 93.38 176 LYS A O 1
ATOM 1420 N N . GLY A 1 177 ? 19.047 -1.5 -7.262 1 95.06 177 GLY A N 1
ATOM 1421 C CA . GLY A 1 177 ? 19.734 -0.262 -7.586 1 95.06 177 GLY A CA 1
ATOM 1422 C C . GLY A 1 177 ? 19.031 0.555 -8.648 1 95.06 177 GLY A C 1
ATOM 1423 O O . GLY A 1 177 ? 19.594 1.52 -9.172 1 95.06 177 GLY A O 1
ATOM 1424 N N . GLU A 1 178 ? 17.797 0.144 -8.969 1 96.5 178 GLU A N 1
ATOM 1425 C CA . GLU A 1 178 ? 17.031 0.86 -9.984 1 96.5 178 GLU A CA 1
ATOM 1426 C C . GLU A 1 178 ? 15.695 1.331 -9.43 1 96.5 178 GLU A C 1
ATOM 1428 O O . GLU A 1 178 ? 15.133 0.709 -8.523 1 96.5 178 GLU A O 1
ATOM 1433 N N . ASN A 1 179 ? 15.273 2.424 -10.07 1 97.56 179 ASN A N 1
ATOM 1434 C CA . ASN A 1 179 ? 13.945 2.912 -9.727 1 97.56 179 ASN A CA 1
ATOM 1435 C C . ASN A 1 179 ? 12.852 1.967 -10.227 1 97.56 179 ASN A C 1
ATOM 1437 O O . ASN A 1 179 ? 12.922 1.476 -11.352 1 97.56 179 ASN A O 1
ATOM 1441 N N . ARG A 1 180 ? 11.938 1.702 -9.398 1 98 180 ARG A N 1
ATOM 1442 C CA . ARG A 1 180 ? 10.742 0.975 -9.812 1 98 180 ARG A CA 1
ATOM 1443 C C . ARG A 1 180 ? 9.508 1.86 -9.719 1 98 180 ARG A C 1
ATOM 1445 O O . ARG A 1 180 ? 9.125 2.285 -8.625 1 98 180 ARG A O 1
ATOM 1452 N N . ASP A 1 181 ? 8.945 2.197 -10.828 1 98.69 181 ASP A N 1
ATOM 1453 C CA . ASP A 1 181 ? 7.531 2.553 -10.859 1 98.69 181 ASP A CA 1
ATOM 1454 C C . ASP A 1 181 ? 6.648 1.311 -10.758 1 98.69 181 ASP A C 1
ATOM 1456 O O . ASP A 1 181 ? 6.926 0.293 -11.391 1 98.69 181 ASP A O 1
ATOM 1460 N N . THR A 1 182 ? 5.637 1.385 -9.922 1 98.81 182 THR A N 1
ATOM 1461 C CA . THR A 1 182 ? 4.816 0.2 -9.688 1 98.81 182 THR A CA 1
ATOM 1462 C C . THR A 1 182 ? 3.447 0.352 -10.336 1 98.81 182 THR A C 1
ATOM 1464 O O . THR A 1 182 ? 2.736 1.325 -10.086 1 98.81 182 THR A O 1
ATOM 1467 N N . ALA A 1 183 ? 3.086 -0.541 -11.203 1 98.94 183 ALA A N 1
ATOM 1468 C CA . ALA A 1 183 ? 1.729 -0.656 -11.727 1 98.94 183 ALA A CA 1
ATOM 1469 C C . ALA A 1 183 ? 0.852 -1.502 -10.812 1 98.94 183 ALA A C 1
ATOM 1471 O O . ALA A 1 183 ? 1.276 -2.561 -10.336 1 98.94 183 ALA A O 1
ATOM 1472 N N . TRP A 1 184 ? -0.331 -1.011 -10.594 1 98.94 184 TRP A N 1
ATOM 1473 C CA . TRP A 1 184 ? -1.243 -1.673 -9.664 1 98.94 184 TRP A CA 1
ATOM 1474 C C . TRP A 1 184 ? -2.479 -2.191 -10.391 1 98.94 184 TRP A C 1
ATOM 1476 O O . TRP A 1 184 ? -3.025 -1.509 -11.266 1 98.94 184 TRP A O 1
ATOM 1486 N N . TYR A 1 185 ? -2.92 -3.367 -10.023 1 98.94 185 TYR A N 1
ATOM 1487 C CA . TYR A 1 185 ? -4.121 -4.031 -10.523 1 98.94 185 TYR A CA 1
ATOM 1488 C C . TYR A 1 185 ? -4.906 -4.664 -9.383 1 98.94 185 TYR A C 1
ATOM 1490 O O . TYR A 1 185 ? -4.34 -4.988 -8.336 1 98.94 185 TYR A O 1
ATOM 1498 N N . ALA A 1 186 ? -6.191 -4.848 -9.664 1 98.94 186 ALA A N 1
ATOM 1499 C CA . ALA A 1 186 ? -6.977 -5.574 -8.672 1 98.94 186 ALA A CA 1
ATOM 1500 C C . ALA A 1 186 ? -8.133 -6.32 -9.336 1 98.94 186 ALA A C 1
ATOM 1502 O O . ALA A 1 186 ? -8.547 -5.984 -10.445 1 98.94 186 ALA A O 1
ATOM 1503 N N . LEU A 1 187 ? -8.547 -7.336 -8.742 1 98.94 187 LEU A N 1
ATOM 1504 C CA . LEU A 1 187 ? -9.742 -8.117 -9.023 1 98.94 187 LEU A CA 1
ATOM 1505 C C . LEU A 1 187 ? -10.688 -8.117 -7.82 1 98.94 187 LEU A C 1
ATOM 1507 O O . LEU A 1 187 ? -10.258 -8.398 -6.699 1 98.94 187 LEU A O 1
ATOM 151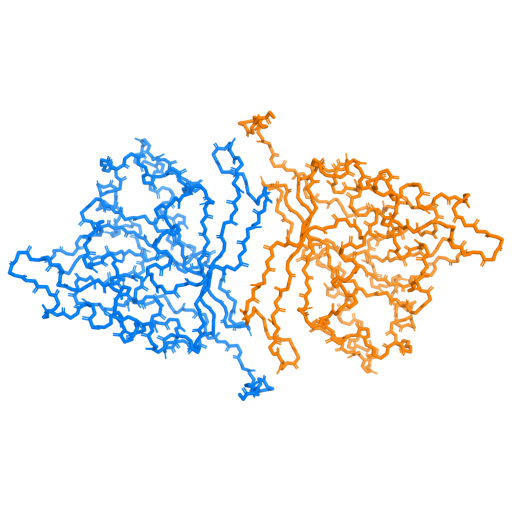1 N N . LEU A 1 188 ? -11.953 -7.773 -8.039 1 98.88 188 LEU A N 1
ATOM 1512 C CA . LEU A 1 188 ? -12.898 -7.629 -6.938 1 98.88 188 LEU A CA 1
ATOM 1513 C C . LEU A 1 188 ? -13.836 -8.828 -6.863 1 98.88 188 LEU A C 1
ATOM 1515 O O . LEU A 1 188 ? -14.047 -9.516 -7.863 1 98.88 188 LEU A O 1
ATOM 1519 N N . ASP A 1 189 ? -14.375 -8.984 -5.688 1 98.5 189 ASP A N 1
ATOM 1520 C CA . ASP A 1 189 ? -15.266 -10.125 -5.445 1 98.5 189 ASP A CA 1
ATOM 1521 C C . ASP A 1 189 ? -16.453 -10.102 -6.398 1 98.5 189 ASP A C 1
ATOM 1523 O O . ASP A 1 189 ? -16.906 -11.148 -6.859 1 98.5 189 ASP A O 1
ATOM 1527 N N . GLY A 1 190 ? -16.984 -8.961 -6.738 1 98.06 190 GLY A N 1
ATOM 1528 C CA . GLY A 1 190 ? -18.078 -8.859 -7.676 1 98.06 190 GLY A CA 1
ATOM 1529 C C . GLY A 1 190 ? -17.703 -9.219 -9.094 1 98.06 190 GLY A C 1
ATOM 1530 O O . GLY A 1 190 ? -18.562 -9.547 -9.914 1 98.06 190 GLY A O 1
ATOM 1531 N N . GLU A 1 191 ? -16.453 -9.164 -9.414 1 98.38 191 GLU A N 1
ATOM 1532 C CA . GLU A 1 191 ? -15.914 -9.469 -10.734 1 98.38 191 GLU A CA 1
ATOM 1533 C C . GLU A 1 191 ? -15.469 -10.93 -10.828 1 98.38 191 GLU A C 1
ATOM 1535 O O . GLU A 1 191 ? -15.344 -11.477 -11.922 1 98.38 191 GLU A O 1
ATOM 1540 N N . TRP A 1 192 ? -15.25 -11.578 -9.727 1 98.44 192 TRP A N 1
ATOM 1541 C CA . TRP A 1 192 ? -14.602 -12.883 -9.625 1 98.44 192 TRP A CA 1
ATOM 1542 C C . TRP A 1 192 ? -15.461 -13.977 -10.258 1 98.44 192 TRP A C 1
ATOM 1544 O O . TRP A 1 192 ? -14.953 -14.844 -10.961 1 98.44 192 TRP A O 1
ATOM 1554 N N . PRO A 1 193 ? -16.828 -13.938 -10.086 1 98.19 193 PRO A N 1
ATOM 1555 C CA . PRO A 1 193 ? -17.609 -15.047 -10.648 1 98.19 193 PRO A CA 1
ATOM 1556 C C . PRO A 1 193 ? -17.391 -15.211 -12.148 1 98.19 193 PRO A C 1
ATOM 1558 O O . PRO A 1 193 ? -17.25 -16.344 -12.633 1 98.19 193 PRO A O 1
ATOM 1561 N N . GLN A 1 194 ? -17.344 -14.125 -12.859 1 97.94 194 GLN A N 1
ATOM 1562 C CA . GLN A 1 194 ? -17.078 -14.203 -14.289 1 97.94 194 GLN A CA 1
ATOM 1563 C C . GLN A 1 194 ? -15.664 -14.711 -14.562 1 97.94 194 GLN A C 1
ATOM 1565 O O . GLN A 1 194 ? -15.453 -15.539 -15.461 1 97.94 194 GLN A O 1
ATOM 1570 N N . CYS A 1 195 ? -14.695 -14.227 -13.891 1 98.44 195 CYS A N 1
ATOM 1571 C CA . CYS A 1 195 ? -13.312 -14.664 -14.031 1 98.44 195 CYS A CA 1
ATOM 1572 C C . CYS A 1 195 ? -13.172 -16.141 -13.68 1 98.44 195 CYS A C 1
ATOM 1574 O O . CYS A 1 195 ? -12.484 -16.891 -14.383 1 98.44 195 CYS A O 1
ATOM 1576 N N . ARG A 1 196 ? -13.812 -16.531 -12.562 1 98.25 196 ARG A N 1
ATOM 1577 C CA . ARG A 1 196 ? -13.789 -17.922 -12.141 1 98.25 196 ARG A CA 1
ATOM 1578 C C . ARG A 1 196 ? -14.289 -18.844 -13.25 1 98.25 196 ARG A C 1
ATOM 1580 O O . ARG A 1 196 ? -13.656 -19.859 -13.562 1 98.25 196 ARG A O 1
ATOM 1587 N N . THR A 1 197 ? -15.422 -18.453 -13.789 1 98.06 197 THR A N 1
ATOM 1588 C CA . THR A 1 197 ? -16 -19.266 -14.867 1 98.06 197 THR A CA 1
ATOM 1589 C C . THR A 1 197 ? -15.031 -19.359 -16.047 1 98.06 197 THR A C 1
ATOM 1591 O O . THR A 1 197 ? -14.844 -20.438 -16.609 1 98.06 197 THR A O 1
ATOM 1594 N N . ALA A 1 198 ? -14.43 -18.266 -16.391 1 98.25 198 ALA A N 1
ATOM 1595 C CA . ALA A 1 198 ? -13.469 -18.25 -17.484 1 98.25 198 ALA A CA 1
ATOM 1596 C C . ALA A 1 198 ? -12.289 -19.172 -17.188 1 98.25 198 ALA A C 1
ATOM 1598 O O . ALA A 1 198 ? -11.859 -19.938 -18.062 1 98.25 198 ALA A O 1
ATOM 1599 N N . PHE A 1 199 ? -11.766 -19.094 -15.977 1 98.12 199 PHE A N 1
ATOM 1600 C CA . PHE A 1 199 ? -10.664 -19.969 -15.57 1 98.12 199 PHE A CA 1
ATOM 1601 C C . PHE A 1 199 ? -11.062 -21.438 -15.695 1 98.12 199 PHE A C 1
ATOM 1603 O O . PHE A 1 199 ? -10.312 -22.25 -16.25 1 98.12 199 PHE A O 1
ATOM 1610 N N . GLN A 1 200 ? -12.211 -21.734 -15.141 1 97.88 200 GLN A N 1
ATOM 1611 C CA . GLN A 1 200 ? -12.672 -23.125 -15.125 1 97.88 200 GLN A CA 1
ATOM 1612 C C . GLN A 1 200 ? -12.844 -23.672 -16.547 1 97.88 200 GLN A C 1
ATOM 1614 O O . GLN A 1 200 ? -12.422 -24.781 -16.844 1 97.88 200 GLN A O 1
ATOM 1619 N N . ARG A 1 201 ? -13.422 -22.859 -17.391 1 97.25 201 ARG A N 1
ATOM 1620 C CA . ARG A 1 201 ? -13.578 -23.25 -18.781 1 97.25 201 ARG A CA 1
ATOM 1621 C C . ARG A 1 201 ? -12.227 -23.391 -19.469 1 97.25 201 ARG A C 1
ATOM 1623 O O . ARG A 1 201 ? -12.008 -24.344 -20.234 1 97.25 201 ARG A O 1
ATOM 1630 N N . TRP A 1 202 ? -11.375 -22.469 -19.266 1 97.44 202 TRP A N 1
ATOM 1631 C CA . TRP A 1 202 ? -10.062 -22.484 -19.906 1 97.44 202 TRP A CA 1
ATOM 1632 C C . TRP A 1 202 ? -9.25 -23.688 -19.438 1 97.44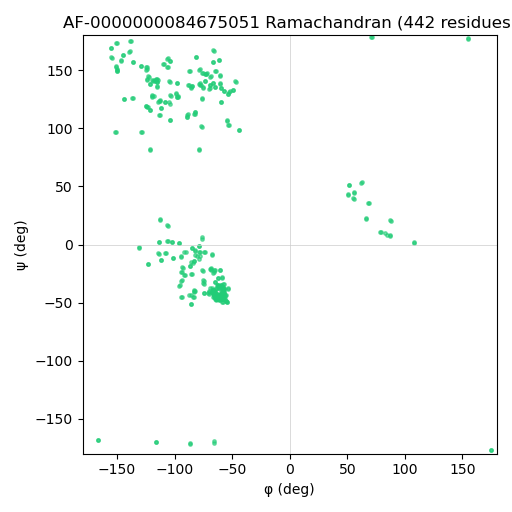 202 TRP A C 1
ATOM 1634 O O . TRP A 1 202 ? -8.555 -24.312 -20.234 1 97.44 202 TRP A O 1
ATOM 1644 N N . LEU A 1 203 ? -9.336 -24.047 -18.188 1 96.88 203 LEU A N 1
ATOM 1645 C CA . LEU A 1 203 ? -8.547 -25.125 -17.594 1 96.88 203 LEU A CA 1
ATOM 1646 C C . LEU A 1 203 ? -9.164 -26.484 -17.906 1 96.88 203 LEU A C 1
ATOM 1648 O O . LEU A 1 203 ? -8.547 -27.516 -17.656 1 96.88 203 LEU A O 1
ATOM 1652 N N . ALA A 1 204 ? -10.305 -26.5 -18.422 1 96.25 204 ALA A N 1
ATOM 1653 C CA . ALA A 1 204 ? -11 -27.75 -18.734 1 96.25 204 ALA A CA 1
ATOM 1654 C C . ALA A 1 204 ? -10.25 -28.531 -19.797 1 96.25 204 ALA A C 1
ATOM 1656 O O . ALA A 1 204 ? -9.633 -27.953 -20.688 1 96.25 204 ALA A O 1
ATOM 1657 N N . ALA A 1 205 ? -10.336 -29.859 -19.75 1 91.81 205 ALA A N 1
ATOM 1658 C CA . ALA A 1 205 ? -9.625 -30.766 -20.656 1 91.81 205 ALA A CA 1
ATOM 1659 C C . ALA A 1 205 ? -10.008 -30.5 -22.109 1 91.81 205 ALA A C 1
ATOM 1661 O O . ALA A 1 205 ? -9.18 -30.641 -23.016 1 91.81 205 ALA A O 1
ATOM 1662 N N . ASP A 1 206 ? -11.195 -30.156 -22.312 1 93 206 ASP A N 1
ATOM 1663 C CA . ASP A 1 206 ? -11.688 -30.031 -23.688 1 93 206 ASP A CA 1
ATOM 1664 C C . ASP A 1 206 ? -11.234 -28.734 -24.312 1 93 206 ASP A C 1
ATOM 1666 O O . ASP A 1 206 ? -11.5 -28.484 -25.5 1 93 206 ASP A O 1
ATOM 1670 N N . ASN A 1 207 ? -10.609 -27.891 -23.516 1 95.19 207 ASN A N 1
ATOM 1671 C CA . ASN A 1 207 ? -10.062 -26.672 -24.125 1 95.19 207 ASN A CA 1
ATOM 1672 C C . ASN A 1 207 ? -8.68 -26.922 -24.719 1 95.19 207 ASN A C 1
ATOM 1674 O O . ASN A 1 207 ? -8.039 -26 -25.219 1 95.19 207 ASN A O 1
ATOM 1678 N N . PHE A 1 208 ? -8.172 -28.109 -24.562 1 93.25 208 PHE A N 1
ATOM 1679 C CA . PHE A 1 208 ? -6.852 -28.422 -25.094 1 93.25 208 PHE A CA 1
ATOM 1680 C C . PHE A 1 208 ? -6.934 -29.547 -26.109 1 93.25 208 PHE A C 1
ATOM 1682 O O . PHE A 1 208 ? -7.695 -30.5 -25.922 1 93.25 208 PHE A O 1
ATOM 1689 N N . ASP A 1 209 ? -6.184 -29.469 -27.156 1 93.19 209 ASP A N 1
ATOM 1690 C CA . ASP A 1 209 ? -6.176 -30.516 -28.172 1 93.19 209 ASP A CA 1
ATOM 1691 C C . ASP A 1 209 ? -5.191 -31.625 -27.812 1 93.19 209 ASP A C 1
ATOM 1693 O O . ASP A 1 209 ? -4.66 -31.656 -26.703 1 93.19 209 ASP A O 1
ATOM 1697 N N . ALA A 1 210 ? -4.98 -32.5 -28.734 1 90.75 210 ALA A N 1
ATOM 1698 C CA . ALA A 1 210 ? -4.191 -33.719 -28.469 1 90.75 210 ALA A CA 1
ATOM 1699 C C . ALA A 1 210 ? -2.723 -33.344 -28.25 1 90.75 210 ALA A C 1
ATOM 1701 O O . ALA A 1 210 ? -1.983 -34.125 -27.609 1 90.75 210 ALA A O 1
ATOM 1702 N N . GLU A 1 211 ? -2.322 -32.188 -28.719 1 89.75 211 GLU A N 1
ATOM 1703 C CA . GLU A 1 211 ? -0.933 -31.75 -28.578 1 89.75 211 GLU A CA 1
ATOM 1704 C C . GLU A 1 211 ? -0.75 -30.844 -27.359 1 89.75 211 GLU A C 1
ATOM 1706 O O . GLU A 1 211 ? 0.35 -30.344 -27.109 1 89.75 211 GLU A O 1
ATOM 1711 N N . GLY A 1 212 ? -1.849 -30.609 -26.609 1 86.5 212 GLY A N 1
ATOM 1712 C CA . GLY A 1 212 ? -1.762 -29.812 -25.406 1 86.5 212 GLY A CA 1
ATOM 1713 C C . GLY A 1 212 ? -1.919 -28.328 -25.656 1 86.5 212 GLY A C 1
ATOM 1714 O O . GLY A 1 212 ? -1.707 -27.5 -24.766 1 86.5 212 GLY A O 1
ATOM 1715 N N . ARG A 1 213 ? -2.273 -28.047 -26.922 1 90.81 213 ARG A N 1
ATOM 1716 C CA . ARG A 1 213 ? -2.484 -26.656 -27.281 1 90.81 213 ARG A CA 1
ATOM 1717 C C . ARG A 1 213 ? -3.904 -26.219 -26.938 1 90.81 213 ARG A C 1
ATOM 1719 O O . ARG A 1 213 ? -4.863 -26.953 -27.188 1 90.81 213 ARG A O 1
ATOM 1726 N N . GLN A 1 214 ? -3.963 -25.031 -26.359 1 92.56 214 GLN A N 1
ATOM 1727 C CA . GLN A 1 214 ? -5.277 -24.516 -25.984 1 92.56 214 GLN A CA 1
ATOM 1728 C C . GLN A 1 214 ? -6.109 -24.188 -27.219 1 92.56 214 GLN A C 1
ATOM 1730 O O . GLN A 1 214 ? -5.578 -23.688 -28.203 1 92.56 214 GLN A O 1
ATOM 1735 N N . LYS A 1 215 ? -7.406 -24.391 -27.156 1 94.75 215 LYS A N 1
ATOM 1736 C CA . LYS A 1 215 ? -8.344 -24.062 -28.234 1 94.75 215 LYS A CA 1
ATOM 1737 C C . LYS A 1 215 ? -8.812 -22.625 -28.125 1 94.75 215 LYS A C 1
ATOM 1739 O O . LYS A 1 215 ? -8.922 -21.922 -29.125 1 94.75 215 LYS A O 1
ATOM 1744 N N . ARG A 1 216 ? -9.141 -22.172 -26.891 1 94.88 216 ARG A N 1
ATOM 1745 C CA . ARG A 1 216 ? -9.555 -20.797 -26.609 1 94.88 216 ARG A CA 1
ATOM 1746 C C . ARG A 1 216 ? -8.664 -20.172 -25.547 1 94.88 216 ARG A C 1
ATOM 1748 O O . ARG A 1 216 ? -8.242 -20.828 -24.594 1 94.88 216 ARG A O 1
ATOM 1755 N N . ARG A 1 217 ? -8.484 -18.922 -25.891 1 94.38 217 ARG A N 1
ATOM 1756 C CA . ARG A 1 217 ? -7.707 -18.156 -24.906 1 94.38 217 ARG A CA 1
ATOM 1757 C C . ARG A 1 217 ? -8.562 -17.766 -23.719 1 94.38 217 ARG A C 1
ATOM 1759 O O . ARG A 1 217 ? -9.781 -17.609 -23.844 1 94.38 217 ARG A O 1
ATOM 1766 N N . LEU A 1 218 ? -7.844 -17.625 -22.516 1 95.94 218 LEU A N 1
ATOM 1767 C CA . LEU A 1 218 ? -8.547 -17.312 -21.281 1 95.94 218 LEU A CA 1
ATOM 1768 C C . LEU A 1 218 ? -9.344 -16.016 -21.422 1 95.94 218 LEU A C 1
ATOM 1770 O O . LEU A 1 218 ? -10.508 -15.953 -21 1 95.94 218 LEU A O 1
ATOM 1774 N N . GLU A 1 219 ? -8.766 -14.969 -22.047 1 93.38 219 GLU A N 1
ATOM 1775 C CA . GLU A 1 219 ? -9.398 -13.664 -22.203 1 93.38 219 GLU A CA 1
ATOM 1776 C C . GLU A 1 219 ? -10.672 -13.766 -23.031 1 93.38 219 GLU A C 1
ATOM 1778 O O . GLU A 1 219 ? -11.609 -12.992 -22.828 1 93.38 219 GLU A O 1
ATOM 1783 N N . GLU A 1 220 ? -10.742 -14.711 -23.906 1 93.19 220 GLU A N 1
ATOM 1784 C CA . GLU A 1 220 ? -11.891 -14.914 -24.781 1 93.19 220 GLU A CA 1
ATOM 1785 C C . GLU A 1 220 ? -13.055 -15.555 -24.031 1 93.19 220 GLU A C 1
ATOM 1787 O O . GLU A 1 220 ? -14.203 -15.508 -24.484 1 93.19 220 GLU A O 1
ATOM 1792 N N . LEU A 1 221 ? -12.703 -16.15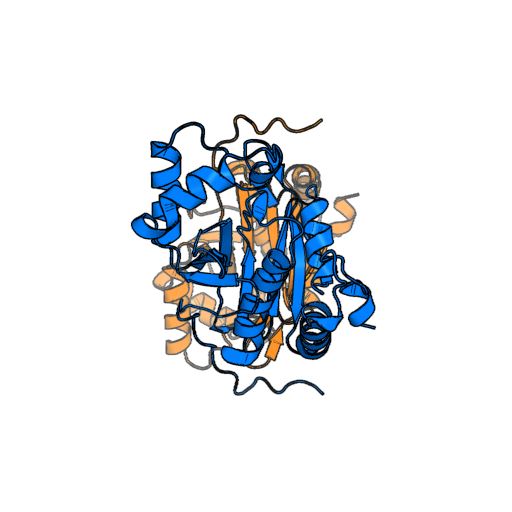6 -23.016 1 94.06 221 LEU A N 1
ATOM 1793 C CA . LEU A 1 221 ? -13.719 -16.906 -22.281 1 94.06 221 LEU A CA 1
ATOM 1794 C C . LEU A 1 221 ? -14.352 -16.031 -21.203 1 94.06 221 LEU A C 1
ATOM 1796 O O . LEU A 1 221 ? -15.266 -16.469 -20.5 1 94.06 221 LEU A O 1
ATOM 1800 N N . ARG A 1 222 ? -13.883 -14.844 -20.953 1 88.62 222 ARG A N 1
ATOM 1801 C CA . ARG A 1 222 ? -14.438 -13.922 -19.953 1 88.62 222 ARG A CA 1
ATOM 1802 C C . ARG A 1 222 ? -15.562 -13.086 -20.562 1 88.62 222 ARG A C 1
ATOM 1804 O O . ARG A 1 222 ? -16.391 -12.531 -19.828 1 88.62 222 ARG A O 1
ATOM 1811 N N . ASP A 1 223 ? -15.727 -12.93 -21.922 1 76.88 223 ASP A N 1
ATOM 1812 C CA . ASP A 1 223 ? -16.781 -12.211 -22.625 1 76.88 223 ASP A CA 1
ATOM 1813 C C . ASP A 1 223 ? -18.078 -13.039 -22.672 1 76.88 223 ASP A C 1
ATOM 1815 O O . ASP A 1 223 ? -18.031 -14.266 -22.781 1 76.88 223 ASP A O 1
ATOM 1819 N N . MET B 1 1 ? 17.766 12.75 -16.859 1 37.84 1 MET B N 1
ATOM 1820 C CA . MET B 1 1 ? 18.984 11.992 -16.562 1 37.84 1 MET B CA 1
ATOM 1821 C C . MET B 1 1 ? 18.672 10.82 -15.633 1 37.84 1 MET B C 1
ATOM 1823 O O . MET B 1 1 ? 17.922 10.969 -14.656 1 37.84 1 MET B O 1
ATOM 1827 N N . SER B 1 2 ? 18.688 9.617 -16.109 1 53.5 2 SER B N 1
ATOM 1828 C CA . SER B 1 2 ? 18.453 8.406 -15.328 1 53.5 2 SER B CA 1
ATOM 1829 C C . SER B 1 2 ? 19.203 8.453 -14.008 1 53.5 2 SER B C 1
ATOM 1831 O O . SER B 1 2 ? 20.422 8.695 -13.977 1 53.5 2 SER B O 1
ATOM 1833 N N . THR B 1 3 ? 18.469 8.844 -12.828 1 76 3 THR B N 1
ATOM 1834 C CA . THR B 1 3 ? 19.109 8.922 -11.523 1 76 3 THR B CA 1
ATOM 1835 C C . THR B 1 3 ? 19.812 7.602 -11.188 1 76 3 THR B C 1
ATOM 1837 O O . THR B 1 3 ? 19.188 6.539 -11.242 1 76 3 THR B O 1
ATOM 1840 N N . ASP B 1 4 ? 21.047 7.531 -11.305 1 89 4 ASP B N 1
ATOM 1841 C CA . ASP B 1 4 ? 21.844 6.387 -10.867 1 89 4 ASP B CA 1
ATOM 1842 C C . ASP B 1 4 ? 21.578 6.062 -9.398 1 89 4 ASP B C 1
ATOM 1844 O O . ASP B 1 4 ? 21.969 6.82 -8.508 1 89 4 ASP B O 1
ATOM 1848 N N . LEU B 1 5 ? 20.828 4.941 -9.156 1 95.69 5 LEU B N 1
ATOM 1849 C CA . LEU B 1 5 ? 20.453 4.566 -7.801 1 95.69 5 LEU B CA 1
ATOM 1850 C C . LEU B 1 5 ? 21.281 3.375 -7.32 1 95.69 5 LEU B C 1
ATOM 1852 O O . LEU B 1 5 ? 20.906 2.723 -6.336 1 95.69 5 LEU B O 1
ATOM 1856 N N . SER B 1 6 ? 22.344 3.07 -7.965 1 94.06 6 SER B N 1
ATOM 1857 C CA . SER B 1 6 ? 23.156 1.911 -7.625 1 94.06 6 SER B CA 1
ATOM 1858 C C . SER B 1 6 ? 23.797 2.068 -6.246 1 94.06 6 SER B C 1
ATOM 1860 O O . SER B 1 6 ? 24.156 1.078 -5.605 1 94.06 6 SER B O 1
ATOM 1862 N N . HIS B 1 7 ? 23.906 3.258 -5.812 1 94.31 7 HIS B N 1
ATOM 1863 C CA . HIS B 1 7 ? 24.531 3.506 -4.516 1 94.31 7 HIS B CA 1
ATOM 1864 C C . HIS B 1 7 ? 23.516 4.023 -3.508 1 94.31 7 HIS B C 1
ATOM 1866 O O . HIS B 1 7 ? 23.875 4.672 -2.525 1 94.31 7 HIS B O 1
ATOM 1872 N N . TRP B 1 8 ? 22.344 3.746 -3.822 1 95.94 8 TRP B N 1
ATOM 1873 C CA . TRP B 1 8 ? 21.281 4.18 -2.916 1 95.94 8 TRP B CA 1
ATOM 1874 C C . TRP B 1 8 ? 21.453 3.561 -1.534 1 95.94 8 TRP B C 1
ATOM 1876 O O . TRP B 1 8 ? 21.781 2.379 -1.415 1 95.94 8 TRP B O 1
ATOM 1886 N N . GLN B 1 9 ? 21.234 4.336 -0.502 1 96.56 9 GLN B N 1
ATOM 1887 C CA . GLN B 1 9 ? 21.172 3.881 0.883 1 96.56 9 GLN B CA 1
ATOM 1888 C C . GLN B 1 9 ? 19.828 4.211 1.518 1 96.56 9 GLN B C 1
ATOM 1890 O O . GLN B 1 9 ? 19.266 5.281 1.271 1 96.56 9 GLN B O 1
ATOM 1895 N N . PRO B 1 10 ? 19.328 3.246 2.27 1 98.06 10 PRO B N 1
ATOM 1896 C CA . PRO B 1 10 ? 18.094 3.57 2.988 1 98.06 10 PRO B CA 1
ATOM 1897 C C . PRO B 1 10 ? 18.156 4.918 3.699 1 98.06 10 PRO B C 1
ATOM 1899 O O . PRO B 1 10 ? 19.203 5.289 4.23 1 98.06 10 PRO B O 1
ATOM 1902 N N . ARG B 1 11 ? 17.078 5.629 3.648 1 98.62 11 ARG B N 1
ATOM 1903 C CA . ARG B 1 11 ? 17 6.906 4.352 1 98.62 11 ARG B CA 1
ATOM 1904 C C . ARG B 1 11 ? 16.688 6.703 5.828 1 98.62 11 ARG B C 1
ATOM 1906 O O . ARG B 1 11 ? 16.172 5.648 6.215 1 98.62 11 ARG B O 1
ATOM 1913 N N . PRO B 1 12 ? 16.953 7.703 6.637 1 98.56 12 PRO B N 1
ATOM 1914 C CA . PRO B 1 12 ? 16.672 7.551 8.062 1 98.56 12 PRO B CA 1
ATOM 1915 C C . PRO B 1 12 ? 15.172 7.512 8.367 1 98.56 12 PRO B C 1
ATOM 1917 O O . PRO B 1 12 ? 14.391 8.219 7.727 1 98.56 12 PRO B O 1
ATOM 1920 N N . PHE B 1 13 ? 14.812 6.566 9.273 1 98.88 13 PHE B N 1
ATOM 1921 C CA . PHE B 1 13 ? 13.484 6.707 9.852 1 98.88 13 PHE B CA 1
ATOM 1922 C C . PHE B 1 13 ? 13.328 8.062 10.531 1 98.88 13 PHE B C 1
ATOM 1924 O O . PHE B 1 13 ? 14.234 8.523 11.227 1 98.88 13 PHE B O 1
ATOM 1931 N N . PRO B 1 14 ? 12.258 8.805 10.305 1 98.81 14 PRO B N 1
ATOM 1932 C CA . PRO B 1 14 ? 12.141 10.141 10.883 1 98.81 14 PRO B CA 1
ATOM 1933 C C . PRO B 1 14 ? 12.383 10.156 12.391 1 98.81 14 PRO B C 1
ATOM 1935 O O . PRO B 1 14 ? 11.773 9.375 13.125 1 98.81 14 PRO B O 1
ATOM 1938 N N . PRO B 1 15 ? 13.156 11 12.922 1 98.38 15 PRO B N 1
ATOM 1939 C CA . PRO B 1 15 ? 13.578 10.984 14.32 1 98.38 15 PRO B CA 1
ATOM 1940 C C . PRO B 1 15 ? 12.477 11.438 15.273 1 98.38 15 PRO B C 1
ATOM 1942 O O . PRO B 1 15 ? 12.633 11.344 16.5 1 98.38 15 PRO B O 1
ATOM 1945 N N . HIS B 1 16 ? 11.391 11.883 14.844 1 98.44 16 HIS B N 1
ATOM 1946 C CA . HIS B 1 16 ? 10.273 12.328 15.664 1 98.44 16 HIS B CA 1
ATOM 1947 C C . HIS B 1 16 ? 10.672 13.516 16.547 1 98.44 16 HIS B C 1
ATOM 1949 O O . HIS B 1 16 ? 10.477 13.484 17.75 1 98.44 16 HIS B O 1
ATOM 1955 N N . GLU B 1 17 ? 11.203 14.516 15.945 1 98.62 17 GLU B N 1
ATOM 1956 C CA . GLU B 1 17 ? 11.633 15.742 16.609 1 98.62 17 GLU B CA 1
ATOM 1957 C C . GLU B 1 17 ? 10.719 16.906 16.266 1 98.62 17 GLU B C 1
ATOM 1959 O O . GLU B 1 17 ? 10.039 16.891 15.242 1 98.62 17 GLU B O 1
ATOM 1964 N N . PRO B 1 18 ? 10.672 17.906 17.156 1 98.69 18 PRO B N 1
ATOM 1965 C CA . PRO B 1 18 ? 9.844 19.078 16.812 1 98.69 18 PRO B CA 1
ATOM 1966 C C . PRO B 1 18 ? 10.297 19.766 15.539 1 98.69 18 PRO B C 1
ATOM 1968 O O . PRO B 1 18 ? 11.484 19.766 15.219 1 98.69 18 PRO B O 1
ATOM 1971 N N . LEU B 1 19 ? 9.383 20.281 14.82 1 98.75 19 LEU B N 1
ATOM 1972 C CA . LEU B 1 19 ? 9.617 21.094 13.641 1 98.75 19 LEU B CA 1
ATOM 1973 C C . LEU B 1 19 ? 9.031 22.5 13.828 1 98.75 19 LEU B C 1
ATOM 1975 O O . LEU B 1 19 ? 7.844 22.641 14.109 1 98.75 19 LEU B O 1
ATOM 1979 N N . GLN B 1 20 ? 9.82 23.516 13.625 1 98.25 20 GLN B N 1
ATOM 1980 C CA . GLN B 1 20 ? 9.438 24.891 13.906 1 98.25 20 GLN B CA 1
ATOM 1981 C C . GLN B 1 20 ? 8.977 25.594 12.641 1 98.25 20 GLN B C 1
ATOM 1983 O O . GLN B 1 20 ? 9.664 25.562 11.617 1 98.25 20 GLN B O 1
ATOM 1988 N N . GLY B 1 21 ? 7.801 26.172 12.688 1 97.56 21 GLY B N 1
ATOM 1989 C CA . GLY B 1 21 ? 7.312 27.031 11.625 1 97.56 21 GLY B CA 1
ATOM 1990 C C . GLY B 1 21 ? 7.105 28.469 12.078 1 97.56 21 GLY B C 1
ATOM 1991 O O . GLY B 1 21 ? 7.645 28.891 13.109 1 97.56 21 GLY B O 1
ATOM 1992 N N . ARG B 1 22 ? 6.461 29.297 11.25 1 94.75 22 ARG B N 1
ATOM 1993 C CA . ARG B 1 22 ? 6.172 30.703 11.547 1 94.75 22 ARG B CA 1
ATOM 1994 C C . ARG B 1 22 ? 4.895 30.828 12.375 1 94.75 22 ARG B C 1
ATOM 1996 O O . ARG B 1 22 ? 4.863 31.562 13.367 1 94.75 22 ARG B O 1
ATOM 2003 N N . PHE B 1 23 ? 3.877 30.109 11.984 1 95.81 23 PHE B N 1
ATOM 2004 C CA . PHE B 1 23 ? 2.555 30.219 12.594 1 95.81 23 PHE B CA 1
ATOM 2005 C C . PHE B 1 23 ? 2.365 29.156 13.664 1 95.81 23 PHE B C 1
ATOM 2007 O O . PHE B 1 23 ? 1.714 29.406 14.688 1 95.81 23 PHE B O 1
ATOM 2014 N N . ILE B 1 24 ? 2.949 27.969 13.391 1 98.38 24 ILE B N 1
ATOM 2015 C CA . ILE B 1 24 ? 2.777 26.828 14.289 1 98.38 24 ILE B CA 1
ATOM 2016 C C . ILE B 1 24 ? 4.102 26.094 14.43 1 98.38 24 ILE B C 1
ATOM 2018 O O . ILE B 1 24 ? 5.074 26.391 13.734 1 98.38 24 ILE B O 1
ATOM 2022 N N . ARG B 1 25 ? 4.184 25.219 15.398 1 98.56 25 ARG B N 1
ATOM 2023 C CA . ARG B 1 25 ? 5.211 24.188 15.461 1 98.56 25 ARG B CA 1
ATOM 2024 C C . ARG B 1 25 ? 4.582 22.797 15.578 1 98.56 25 ARG B C 1
ATOM 2026 O O . ARG B 1 25 ? 3.457 22.656 16.062 1 98.56 25 ARG B O 1
ATOM 2033 N N . LEU B 1 26 ? 5.293 21.859 15.047 1 98.88 26 LEU B N 1
ATOM 2034 C CA . LEU B 1 26 ? 4.914 20.469 15.219 1 98.88 26 LEU B CA 1
ATOM 2035 C C . LEU B 1 26 ? 5.703 19.828 16.359 1 98.88 26 LEU B C 1
ATOM 2037 O O . LEU B 1 26 ? 6.93 19.938 16.406 1 98.88 26 LEU B O 1
ATOM 2041 N N . GLU B 1 27 ? 4.988 19.25 17.266 1 98.88 27 GLU B N 1
ATOM 2042 C CA . GLU B 1 27 ? 5.602 18.484 18.359 1 98.88 27 GLU B CA 1
ATOM 2043 C C . GLU B 1 27 ? 5.199 17.016 18.297 1 98.88 27 GLU B C 1
ATOM 2045 O O . GLU B 1 27 ? 4.051 16.688 18 1 98.88 27 GLU B O 1
ATOM 2050 N N . PRO B 1 28 ? 6.211 16.125 18.609 1 98.88 28 PRO B N 1
ATOM 2051 C CA . PRO B 1 28 ? 5.746 14.75 18.797 1 98.88 28 PRO B CA 1
ATOM 2052 C C . PRO B 1 28 ? 4.543 14.648 19.734 1 98.88 28 PRO B C 1
ATOM 2054 O O . PRO B 1 28 ? 4.516 15.289 20.781 1 98.88 28 PRO B O 1
ATOM 2057 N N . LEU B 1 29 ? 3.562 13.93 19.344 1 98.88 29 LEU B N 1
ATOM 2058 C CA . LEU B 1 29 ? 2.34 13.82 20.125 1 98.88 29 LEU B CA 1
ATOM 2059 C C . LEU B 1 29 ? 2.631 13.25 21.516 1 98.88 29 LEU B C 1
ATOM 2061 O O . LEU B 1 29 ? 3.258 12.195 21.625 1 98.88 29 LEU B O 1
ATOM 2065 N N . GLU B 1 30 ? 2.291 13.938 22.453 1 98.44 30 GLU B N 1
ATOM 2066 C CA . GLU B 1 30 ? 2.285 13.477 23.828 1 98.44 30 GLU B CA 1
ATOM 2067 C C . GLU B 1 30 ? 0.892 13.586 24.453 1 98.44 30 GLU B C 1
ATOM 2069 O O . GLU B 1 30 ? 0.386 14.688 24.672 1 98.44 30 GLU B O 1
ATOM 2074 N N . ALA B 1 31 ? 0.363 12.461 24.781 1 97.94 31 ALA B N 1
ATOM 2075 C CA . ALA B 1 31 ? -1.022 12.422 25.234 1 97.94 31 ALA B CA 1
ATOM 2076 C C . ALA B 1 31 ? -1.207 13.273 26.484 1 97.94 31 ALA B C 1
ATOM 2078 O O . ALA B 1 31 ? -2.191 14.008 26.609 1 97.94 31 ALA B O 1
ATOM 2079 N N . ALA B 1 32 ? -0.324 13.219 27.422 1 97.12 32 ALA B N 1
ATOM 2080 C CA . ALA B 1 32 ? -0.429 13.953 28.688 1 97.12 32 ALA B CA 1
ATOM 2081 C C . ALA B 1 32 ? -0.337 15.461 28.453 1 97.12 32 ALA B C 1
ATOM 2083 O O . ALA B 1 32 ? -1.032 16.234 29.125 1 97.12 32 ALA B O 1
ATOM 2084 N N . HIS B 1 33 ? 0.497 15.867 27.578 1 97.62 33 HIS B N 1
ATOM 2085 C CA . HIS B 1 33 ? 0.769 17.281 27.344 1 97.62 33 HIS B CA 1
ATOM 2086 C C . HIS B 1 33 ? -0.268 17.891 26.406 1 97.62 33 HIS B C 1
ATOM 2088 O O . HIS B 1 33 ? -0.72 19.016 26.625 1 97.62 33 HIS B O 1
ATOM 2094 N N . HIS B 1 34 ? -0.651 17.141 25.375 1 98.56 34 HIS B N 1
ATOM 2095 C CA . HIS B 1 34 ? -1.467 17.719 24.297 1 98.56 34 HIS B CA 1
ATOM 2096 C C . HIS B 1 34 ? -2.932 17.328 24.453 1 98.56 34 HIS B C 1
ATOM 2098 O O . HIS B 1 34 ? -3.807 17.891 23.812 1 98.56 34 HIS B O 1
ATOM 2104 N N . GLY B 1 35 ? -3.232 16.406 25.312 1 98.12 35 GLY B N 1
ATOM 2105 C CA . GLY B 1 35 ? -4.523 15.734 25.344 1 98.12 35 GLY B CA 1
ATOM 2106 C C . GLY B 1 35 ? -5.68 16.672 25.609 1 98.12 35 GLY B C 1
ATOM 2107 O O . GLY B 1 35 ? -6.703 16.625 24.922 1 98.12 35 GLY B O 1
ATOM 2108 N N . ASP B 1 36 ? -5.578 17.547 26.594 1 97.94 36 ASP B N 1
ATOM 2109 C CA . ASP B 1 36 ? -6.676 18.438 26.969 1 97.94 36 ASP B CA 1
ATOM 2110 C C . ASP B 1 36 ? -6.996 19.422 25.844 1 97.94 36 ASP B C 1
ATOM 2112 O O . ASP B 1 36 ? -8.164 19.625 25.5 1 97.94 36 ASP B O 1
ATOM 2116 N N . ASP B 1 37 ? -6.02 20.031 25.297 1 97.81 37 ASP B N 1
ATOM 2117 C CA . ASP B 1 37 ? -6.23 20.953 24.172 1 97.81 37 ASP B CA 1
ATOM 2118 C C . ASP B 1 37 ? -6.895 20.234 23 1 97.81 37 ASP B C 1
ATOM 2120 O O . ASP B 1 37 ? -7.867 20.75 22.422 1 97.81 37 ASP B O 1
ATOM 2124 N N . LEU B 1 38 ? -6.371 19.062 22.672 1 97.81 38 LEU B N 1
ATOM 2125 C CA . LEU B 1 38 ? -6.871 18.328 21.516 1 97.81 38 LEU B CA 1
ATOM 2126 C C . LEU B 1 38 ? -8.312 17.875 21.75 1 97.81 38 LEU B C 1
ATOM 2128 O O . LEU B 1 38 ? -9.125 17.875 20.812 1 97.81 38 LEU B O 1
ATOM 2132 N N . TRP B 1 39 ? -8.562 17.453 22.969 1 96.56 39 TRP B N 1
ATOM 2133 C CA . TRP B 1 39 ? -9.945 17.094 23.281 1 96.56 39 TRP B CA 1
ATOM 2134 C C . TRP B 1 39 ? -10.883 18.266 23.016 1 96.56 39 TRP B C 1
ATOM 2136 O O . TRP B 1 39 ? -11.914 18.109 22.359 1 96.56 39 TRP B O 1
ATOM 2146 N N . GLN B 1 40 ? -10.547 19.406 23.438 1 94.88 40 GLN B N 1
ATOM 2147 C CA . GLN B 1 40 ? -11.375 20.594 23.25 1 94.88 40 GLN B CA 1
ATOM 2148 C C . GLN B 1 40 ? -11.484 20.969 21.781 1 94.88 40 GLN B C 1
ATOM 2150 O O . GLN B 1 40 ? -12.57 21.266 21.297 1 94.88 40 GLN B O 1
ATOM 2155 N N . GLU B 1 41 ? -10.398 20.922 21.062 1 94.62 41 GLU B N 1
ATOM 2156 C CA . GLU B 1 41 ? -10.336 21.406 19.688 1 94.62 41 GLU B CA 1
ATOM 2157 C C . GLU B 1 41 ? -11.016 20.453 18.734 1 94.62 41 GLU B C 1
ATOM 2159 O O . GLU B 1 41 ? -11.57 20.859 17.703 1 94.62 41 GLU B O 1
ATOM 2164 N N . LEU B 1 42 ? -10.953 19.156 19 1 94.5 42 LEU B N 1
ATOM 2165 C CA . LEU B 1 42 ? -11.414 18.156 18.031 1 94.5 42 LEU B CA 1
ATOM 2166 C C . LEU B 1 42 ? -12.859 17.766 18.312 1 94.5 42 LEU B C 1
ATOM 2168 O O . LEU B 1 42 ? -13.461 17.016 17.531 1 94.5 42 LEU B O 1
ATOM 2172 N N . GLN B 1 43 ? -13.391 18.172 19.438 1 86.19 43 GLN B N 1
ATOM 2173 C CA . GLN B 1 43 ? -14.812 18 19.719 1 86.19 43 GLN B CA 1
ATOM 2174 C C . GLN B 1 43 ? -15.641 19.062 19 1 86.19 43 GLN B C 1
ATOM 2176 O O . GLN B 1 43 ? -16.875 19.031 19.047 1 86.19 43 GLN B O 1
ATOM 2181 N N . GLY B 1 44 ? -15.047 19.922 18.312 1 70.69 44 GLY B N 1
ATOM 2182 C CA . GLY B 1 44 ? -15.625 21.141 17.766 1 70.69 44 GLY B CA 1
ATOM 2183 C C . GLY B 1 44 ? -16.688 20.875 16.719 1 70.69 44 GLY B C 1
ATOM 2184 O O . GLY B 1 44 ? -17.094 19.734 16.5 1 70.69 44 GLY B O 1
ATOM 2185 N N . PRO B 1 45 ? -17.062 21.953 16.047 1 68 45 PRO B N 1
ATOM 2186 C CA . PRO B 1 45 ? -18.297 22.109 15.25 1 68 45 PRO B CA 1
ATOM 2187 C C . PRO B 1 45 ? -18.188 21.438 13.883 1 68 45 PRO B C 1
ATOM 2189 O O . PRO B 1 45 ? -19.172 21.359 13.156 1 68 45 PRO B O 1
ATOM 2192 N N . ASP B 1 46 ? -17.047 21.078 13.523 1 76.31 46 ASP B N 1
ATOM 2193 C CA . ASP B 1 46 ? -17.016 20.453 12.211 1 76.31 46 ASP B CA 1
ATOM 2194 C C . ASP B 1 46 ? -17.547 19.031 12.266 1 76.31 46 ASP B C 1
ATOM 2196 O O . ASP B 1 46 ? -16.812 18.094 12.609 1 76.31 46 ASP B O 1
ATOM 2200 N N . PRO B 1 47 ? -18.781 18.906 11.852 1 72.81 47 PRO B N 1
ATOM 2201 C CA . PRO B 1 47 ? -19.391 17.578 11.977 1 72.81 47 PRO B CA 1
ATOM 2202 C C . PRO B 1 47 ? -18.75 16.547 11.062 1 72.81 47 PRO B C 1
ATOM 2204 O O . PRO B 1 47 ? -18.938 15.344 11.258 1 72.81 47 PRO B O 1
ATOM 2207 N N . ALA B 1 48 ? -17.859 17.062 10.18 1 83 48 ALA B N 1
ATOM 2208 C CA . ALA B 1 48 ? -17.344 16.141 9.172 1 83 48 ALA B CA 1
ATOM 2209 C C . ALA B 1 48 ? -15.898 15.758 9.477 1 83 48 ALA B C 1
ATOM 2211 O O . ALA B 1 48 ? -15.312 14.922 8.781 1 83 48 ALA B O 1
ATOM 2212 N N . LEU B 1 49 ? -15.375 16.203 10.539 1 87.69 49 LEU B N 1
ATOM 2213 C CA . LEU B 1 49 ? -13.961 16.016 10.852 1 87.69 49 LEU B CA 1
ATOM 2214 C C . LEU B 1 49 ? -13.609 14.523 10.891 1 87.69 49 LEU B C 1
ATOM 2216 O O . LEU B 1 49 ? -12.578 14.117 10.352 1 87.69 49 LEU B O 1
ATOM 2220 N N . TRP B 1 50 ? -14.531 13.773 11.414 1 93.12 50 TRP B N 1
ATOM 2221 C CA . TRP B 1 50 ? -14.219 12.383 11.719 1 93.12 50 TRP B CA 1
ATOM 2222 C C . TRP B 1 50 ? -14.812 11.453 10.664 1 93.12 50 TRP B C 1
ATOM 2224 O O . TRP B 1 50 ? -14.602 10.234 10.703 1 93.12 50 TRP B O 1
ATOM 2234 N N . ASP B 1 51 ? -15.461 12 9.641 1 91.94 51 ASP B N 1
ATOM 2235 C CA . ASP B 1 51 ? -16.266 11.203 8.711 1 91.94 51 ASP B CA 1
ATOM 2236 C C . ASP B 1 51 ? -15.398 10.172 7.98 1 91.94 51 ASP B C 1
ATOM 2238 O O . ASP B 1 51 ? -15.805 9.023 7.812 1 91.94 51 ASP B O 1
ATOM 2242 N N . TYR B 1 52 ? -14.211 10.602 7.668 1 93.06 52 TYR B N 1
ATOM 2243 C CA . TYR B 1 52 ? -13.438 9.75 6.77 1 93.06 52 TYR B CA 1
ATOM 2244 C C . TYR B 1 52 ? -12.227 9.172 7.484 1 93.06 52 TYR B C 1
ATOM 2246 O O . TYR B 1 52 ? -11.406 8.484 6.867 1 93.06 52 TYR B O 1
ATOM 2254 N N . LEU B 1 53 ? -12.078 9.461 8.75 1 94.19 53 LEU B N 1
ATOM 2255 C CA . LEU B 1 53 ? -11.031 8.828 9.547 1 94.19 53 LEU B CA 1
ATOM 2256 C C . LEU B 1 53 ? -11.508 7.504 10.133 1 94.19 53 LEU B C 1
ATOM 2258 O O . LEU B 1 53 ? -12.695 7.348 10.43 1 94.19 53 LEU B O 1
ATOM 2262 N N . PRO B 1 54 ? -10.617 6.512 10.344 1 93.88 54 PRO B N 1
ATOM 2263 C CA . PRO B 1 54 ? -11.055 5.188 10.789 1 93.88 54 PRO B CA 1
ATOM 2264 C C . PRO B 1 54 ? -11.414 5.152 12.273 1 93.88 54 PRO B C 1
ATOM 2266 O O . PRO B 1 54 ? -11.664 4.078 12.828 1 93.88 54 PRO B O 1
ATOM 2269 N N . TYR B 1 55 ? -11.391 6.285 12.922 1 94.38 55 TYR B N 1
ATOM 2270 C CA . TYR B 1 55 ? -11.742 6.445 14.328 1 94.38 55 TYR B CA 1
ATOM 2271 C C . TYR B 1 55 ? -12.578 7.699 14.547 1 94.38 55 TYR B C 1
ATOM 2273 O O . TYR B 1 55 ? -12.812 8.469 13.609 1 94.38 55 TYR B O 1
ATOM 2281 N N . GLY B 1 56 ? -12.984 7.816 15.75 1 92.44 56 GLY B N 1
ATOM 2282 C CA . GLY B 1 56 ? -13.797 8.984 16.062 1 92.44 56 GLY B CA 1
ATOM 2283 C C . GLY B 1 56 ? -15.188 8.93 15.461 1 92.44 56 GLY B C 1
ATOM 2284 O O . GLY B 1 56 ? -15.516 7.988 14.734 1 92.44 56 GLY B O 1
ATOM 2285 N N . PRO B 1 57 ? -16.016 9.844 15.656 1 93.81 57 PRO B N 1
ATOM 2286 C CA . PRO B 1 57 ? -15.883 10.797 16.75 1 93.81 57 PRO B CA 1
ATOM 2287 C C . PRO B 1 57 ? -15.922 10.133 18.125 1 93.81 57 PRO B C 1
ATOM 2289 O O . PRO B 1 57 ? -16.281 8.961 18.234 1 93.81 57 PRO B O 1
ATOM 2292 N N . PHE B 1 58 ? -15.398 10.805 19.109 1 94.25 58 PHE B N 1
ATOM 2293 C CA . PHE B 1 58 ? -15.359 10.281 20.469 1 94.25 58 PHE B CA 1
ATOM 2294 C C . PHE B 1 58 ? -16.406 10.961 21.344 1 94.25 58 PHE B C 1
ATOM 2296 O O . PHE B 1 58 ? -16.391 12.18 21.5 1 94.25 58 PHE B O 1
ATOM 2303 N N . ALA B 1 59 ? -17.281 10.203 21.922 1 91.81 59 ALA B N 1
ATOM 2304 C CA . ALA B 1 59 ? -18.312 10.734 22.797 1 91.81 59 ALA B CA 1
ATOM 2305 C C . ALA B 1 59 ? -17.797 10.883 24.234 1 91.81 59 ALA B C 1
ATOM 2307 O O . ALA B 1 59 ? -18.266 11.742 24.984 1 91.81 59 ALA B O 1
ATOM 2308 N N . GLU B 1 60 ? -16.828 10.109 24.578 1 95.5 60 GLU B N 1
ATOM 2309 C CA . GLU B 1 60 ? -16.312 10.086 25.938 1 95.5 60 GLU B CA 1
ATOM 2310 C C . GLU B 1 60 ? -14.82 10.406 25.969 1 95.5 60 GLU B C 1
ATOM 2312 O O . GLU B 1 60 ? -14.07 9.977 25.094 1 95.5 60 GLU B O 1
ATOM 2317 N N . ARG B 1 61 ? -14.516 11.102 27.016 1 96.44 61 ARG B N 1
ATOM 2318 C CA . ARG B 1 61 ? -13.125 11.508 27.188 1 96.44 61 ARG B CA 1
ATOM 2319 C C . ARG B 1 61 ? -12.219 10.289 27.328 1 96.44 61 ARG B C 1
ATOM 2321 O O . ARG B 1 61 ? -11.109 10.273 26.797 1 96.44 61 ARG B O 1
ATOM 2328 N N . THR B 1 62 ? -12.688 9.258 27.953 1 97.56 62 THR B N 1
ATOM 2329 C CA . THR B 1 62 ? -11.883 8.07 28.219 1 97.56 62 THR B CA 1
ATOM 2330 C C . THR B 1 62 ? -11.5 7.379 26.906 1 97.56 62 THR B C 1
ATOM 2332 O O . THR B 1 62 ? -10.352 6.965 26.734 1 97.56 62 THR B O 1
ATOM 2335 N N . ALA B 1 63 ? -12.469 7.277 26.031 1 96.81 63 ALA B N 1
ATOM 2336 C CA . ALA B 1 63 ? -12.211 6.66 24.734 1 96.81 63 ALA B CA 1
ATOM 2337 C C . ALA B 1 63 ? -11.234 7.5 23.922 1 96.81 63 ALA B C 1
ATOM 2339 O O . ALA B 1 63 ? -10.344 6.957 23.25 1 96.81 63 ALA B O 1
ATOM 2340 N N . PHE B 1 64 ? -11.43 8.789 24.016 1 97.19 64 PHE B N 1
ATOM 2341 C CA . PHE B 1 64 ? -10.531 9.711 23.312 1 97.19 64 PHE B CA 1
ATOM 2342 C C . PHE B 1 64 ? -9.109 9.562 23.844 1 97.19 64 PHE B C 1
ATOM 2344 O O . PHE B 1 64 ? -8.164 9.477 23.062 1 97.19 64 PHE B O 1
ATOM 2351 N N . ASP B 1 65 ? -8.945 9.523 25.078 1 98.06 65 ASP B N 1
ATOM 2352 C CA . ASP B 1 65 ? -7.625 9.43 25.703 1 98.06 65 ASP B CA 1
ATOM 2353 C C . ASP B 1 65 ? -6.93 8.125 25.312 1 98.06 65 ASP B C 1
ATOM 2355 O O . ASP B 1 65 ? -5.719 8.109 25.078 1 98.06 65 ASP B O 1
ATOM 2359 N N . ALA B 1 66 ? -7.645 7.059 25.328 1 98.12 66 ALA B N 1
ATOM 2360 C CA . ALA B 1 66 ? -7.078 5.773 24.922 1 98.12 66 ALA B CA 1
ATOM 2361 C C . ALA B 1 66 ? -6.594 5.809 23.484 1 98.12 66 ALA B C 1
ATOM 2363 O O . ALA B 1 66 ? -5.5 5.324 23.172 1 98.12 66 ALA B O 1
ATOM 2364 N N . TRP B 1 67 ? -7.473 6.375 22.656 1 97.75 67 TRP B N 1
ATOM 2365 C CA . TRP B 1 67 ? -7.109 6.543 21.25 1 97.75 67 TRP B CA 1
ATOM 2366 C C . TRP B 1 67 ? -5.844 7.383 21.109 1 97.75 67 TRP B C 1
ATOM 2368 O O . TRP B 1 67 ? -4.906 6.996 20.406 1 97.75 67 TRP B O 1
ATOM 2378 N N . LEU B 1 68 ? -5.777 8.5 21.812 1 98.38 68 LEU B N 1
ATOM 2379 C CA . LEU B 1 68 ? -4.652 9.422 21.734 1 98.38 68 LEU B CA 1
ATOM 2380 C C . LEU B 1 68 ? -3.375 8.766 22.25 1 98.38 68 LEU B C 1
ATOM 2382 O O . LEU B 1 68 ? -2.307 8.938 21.656 1 98.38 68 LEU B O 1
ATOM 2386 N N . ALA B 1 69 ? -3.475 8.062 23.297 1 98.62 69 ALA B N 1
ATOM 2387 C CA . ALA B 1 69 ? -2.322 7.363 23.859 1 98.62 69 ALA B CA 1
ATOM 2388 C C . ALA B 1 69 ? -1.763 6.344 22.875 1 98.62 69 ALA B C 1
ATOM 2390 O O . ALA B 1 69 ? -0.544 6.215 22.734 1 98.62 69 ALA B O 1
ATOM 2391 N N . GLY B 1 70 ? -2.666 5.594 22.266 1 98.25 70 GLY B N 1
ATOM 2392 C CA . GLY B 1 70 ? -2.238 4.66 21.234 1 98.25 70 GLY B CA 1
ATOM 2393 C C . GLY B 1 70 ? -1.479 5.328 20.109 1 98.25 70 GLY B C 1
ATOM 2394 O O . GLY B 1 70 ? -0.455 4.816 19.656 1 98.25 70 GLY B O 1
ATOM 2395 N N . HIS B 1 71 ? -1.971 6.426 19.672 1 98.25 71 HIS B N 1
ATOM 2396 C CA . HIS B 1 71 ? -1.319 7.176 18.609 1 98.25 71 HIS B CA 1
ATOM 2397 C C . HIS B 1 71 ? 0.01 7.762 19.078 1 98.25 71 HIS B C 1
ATOM 2399 O O . HIS B 1 71 ? 0.976 7.809 18.312 1 98.25 71 HIS B O 1
ATOM 2405 N N . ALA B 1 72 ? 0.074 8.203 20.297 1 98.62 72 ALA B N 1
ATOM 2406 C CA . ALA B 1 72 ? 1.307 8.75 20.859 1 98.62 72 ALA B CA 1
ATOM 2407 C C . ALA B 1 72 ? 2.389 7.68 20.953 1 98.62 72 ALA B C 1
ATOM 2409 O O . ALA B 1 72 ? 3.576 7.973 20.781 1 98.62 72 ALA B O 1
ATOM 2410 N N . ASP B 1 73 ? 2.014 6.434 21.172 1 98.19 73 ASP B N 1
ATOM 2411 C CA . ASP B 1 73 ? 2.951 5.336 21.391 1 98.19 73 ASP B CA 1
ATOM 2412 C C . ASP B 1 73 ? 3.412 4.742 20.047 1 98.19 73 ASP B C 1
ATOM 2414 O O . ASP B 1 73 ? 4.395 3.998 20 1 98.19 73 ASP B O 1
ATOM 2418 N N . SER B 1 74 ? 2.715 5.07 19.047 1 98.44 74 SER B N 1
ATOM 2419 C CA . SER B 1 74 ? 2.992 4.465 17.75 1 98.44 74 SER B CA 1
ATOM 2420 C C . SER B 1 74 ? 4.199 5.117 17.078 1 98.44 74 SER B C 1
ATOM 2422 O O . SER B 1 74 ? 4.359 6.34 17.141 1 98.44 74 SER B O 1
ATOM 2424 N N . ARG B 1 75 ? 5.07 4.266 16.453 1 98.19 75 ARG B N 1
ATOM 2425 C CA . ARG B 1 75 ? 6.18 4.785 15.656 1 98.19 75 ARG B CA 1
ATOM 2426 C C . ARG B 1 75 ? 5.773 4.953 14.195 1 98.19 75 ARG B C 1
ATOM 2428 O O . ARG B 1 75 ? 6.402 5.711 13.453 1 98.19 75 ARG B O 1
ATOM 2435 N N . ASP B 1 76 ? 4.82 4.164 13.836 1 98.62 76 ASP B N 1
ATOM 2436 C CA . ASP B 1 76 ? 4.242 4.176 12.5 1 98.62 76 ASP B CA 1
ATOM 2437 C C . ASP B 1 76 ? 2.781 3.725 12.531 1 98.62 76 ASP B C 1
ATOM 2439 O O . ASP B 1 76 ? 2.496 2.527 12.461 1 98.62 76 ASP B O 1
ATOM 2443 N N . PRO B 1 77 ? 2.016 4.695 12.562 1 98.56 77 PRO B N 1
ATOM 2444 C CA . PRO B 1 77 ? 2.17 6.121 12.258 1 98.56 77 PRO B CA 1
ATOM 2445 C C . PRO B 1 77 ? 2.912 6.883 13.359 1 98.56 77 PRO B C 1
ATOM 2447 O O . PRO B 1 77 ? 2.797 6.539 14.539 1 98.56 77 PRO B O 1
ATOM 2450 N N . GLN B 1 78 ? 3.629 7.867 12.922 1 98.94 78 GLN B N 1
ATOM 2451 C CA . GLN B 1 78 ? 4.336 8.797 13.797 1 98.94 78 GLN B CA 1
ATOM 2452 C C . GLN B 1 78 ? 3.609 10.141 13.875 1 98.94 78 GLN B C 1
ATOM 2454 O O . GLN B 1 78 ? 3.727 10.969 12.977 1 98.94 78 GLN B O 1
ATOM 2459 N N . CYS B 1 79 ? 2.967 10.414 15.016 1 98.88 79 CYS B N 1
ATOM 2460 C CA . CYS B 1 79 ? 1.995 11.5 15.102 1 98.88 79 CYS B CA 1
ATOM 2461 C C . CYS B 1 79 ? 2.629 12.758 15.688 1 98.88 79 CYS B C 1
ATOM 2463 O O . CYS B 1 79 ? 3.4 12.68 16.641 1 98.88 79 CYS B O 1
ATOM 2465 N N . TYR B 1 80 ? 2.262 13.867 15.086 1 98.94 80 TYR B N 1
ATOM 2466 C CA . TYR B 1 80 ? 2.629 15.195 15.562 1 98.94 80 TYR B CA 1
ATOM 2467 C C . TYR B 1 80 ? 1.396 15.984 15.984 1 98.94 80 TYR B C 1
ATOM 2469 O O . TYR B 1 80 ? 0.353 15.914 15.328 1 98.94 80 TYR B O 1
ATOM 2477 N N . SER B 1 81 ? 1.553 16.734 17.047 1 98.88 81 SER B N 1
ATOM 2478 C CA . SER B 1 81 ? 0.576 17.766 17.391 1 98.88 81 SER B CA 1
ATOM 2479 C C . SER B 1 81 ? 0.9 19.094 16.703 1 98.88 81 SER B C 1
ATOM 2481 O O . SER B 1 81 ? 2.066 19.484 16.625 1 98.88 81 SER B O 1
ATOM 2483 N N . VAL B 1 82 ? -0.106 19.703 16.219 1 98.88 82 VAL B N 1
ATOM 2484 C CA . VAL B 1 82 ? 0.032 21.047 15.664 1 98.88 82 VAL B CA 1
ATOM 2485 C C . VAL B 1 82 ? -0.185 22.078 16.766 1 98.88 82 VAL B C 1
ATOM 2487 O O . VAL B 1 82 ? -1.313 22.281 17.219 1 98.88 82 VAL B O 1
ATOM 2490 N N . VAL B 1 83 ? 0.838 22.781 17.141 1 98.81 83 VAL B N 1
ATOM 2491 C CA . VAL B 1 83 ? 0.804 23.656 18.312 1 98.81 83 VAL B CA 1
ATOM 2492 C C . VAL B 1 83 ? 0.916 25.109 17.859 1 98.81 83 VAL B C 1
ATOM 2494 O O . VAL B 1 83 ? 1.862 25.484 17.156 1 98.81 83 VAL B O 1
ATOM 2497 N N . GLU B 1 84 ? -0.062 25.875 18.266 1 96.81 84 GLU B N 1
ATOM 2498 C CA . GLU B 1 84 ? -0.063 27.297 17.938 1 96.81 84 GLU B CA 1
ATOM 2499 C C . GLU B 1 84 ? 1.084 28.016 18.641 1 96.81 84 GLU B C 1
ATOM 2501 O O . GLU B 1 84 ? 1.383 27.75 19.797 1 96.81 84 GLU B O 1
ATOM 2506 N N . GLN B 1 85 ? 1.706 28.906 17.938 1 92.81 85 GLN B N 1
ATOM 2507 C CA . GLN B 1 85 ? 2.877 29.578 18.484 1 92.81 85 GLN B CA 1
ATOM 2508 C C . GLN B 1 85 ? 2.477 30.609 19.531 1 92.81 85 GLN B C 1
ATOM 2510 O O . GLN B 1 85 ? 3.201 30.812 20.516 1 92.81 85 GLN B O 1
ATOM 2515 N N . THR B 1 86 ? 1.345 31.219 19.422 1 89.94 86 THR B N 1
ATOM 2516 C CA . THR B 1 86 ? 0.95 32.344 20.25 1 89.94 86 THR B CA 1
ATOM 2517 C C . THR B 1 86 ? 0.674 31.891 21.688 1 89.94 86 THR B C 1
ATOM 2519 O O . THR B 1 86 ? 1.128 32.531 22.641 1 89.94 86 THR B O 1
ATOM 2522 N N . ASP B 1 87 ? -0.004 30.781 21.875 1 92.62 87 ASP B N 1
ATOM 2523 C CA . ASP B 1 87 ? -0.383 30.438 23.234 1 92.62 87 ASP B CA 1
ATOM 2524 C C . ASP B 1 87 ? -0.022 28.984 23.562 1 92.62 87 ASP B C 1
ATOM 2526 O O . ASP B 1 87 ? -0.282 28.5 24.672 1 92.62 87 ASP B O 1
ATOM 2530 N N . GLY B 1 88 ? 0.508 28.281 22.594 1 96.44 88 GLY B N 1
ATOM 2531 C CA . GLY B 1 88 ? 1.042 26.953 22.859 1 96.44 88 GLY B CA 1
ATOM 2532 C C . GLY B 1 88 ? -0.021 25.875 22.859 1 96.44 88 GLY B C 1
ATOM 2533 O O . GLY B 1 88 ? 0.266 24.703 23.172 1 96.44 88 GLY B O 1
ATOM 2534 N N . ARG B 1 89 ? -1.235 26.219 22.422 1 97.38 89 ARG B N 1
ATOM 2535 C CA . ARG B 1 89 ? -2.318 25.25 22.406 1 97.38 89 ARG B CA 1
ATOM 2536 C C . ARG B 1 89 ? -2.18 24.297 21.234 1 97.38 89 ARG B C 1
ATOM 2538 O O . ARG B 1 89 ? -1.834 24.719 20.125 1 97.38 89 ARG B O 1
ATOM 2545 N N . ALA B 1 90 ? -2.424 23 21.516 1 98.56 90 ALA B N 1
ATOM 2546 C CA . ALA B 1 90 ? -2.521 22.031 20.438 1 98.56 90 ALA B CA 1
ATOM 2547 C C . ALA B 1 90 ? -3.861 22.141 19.719 1 98.56 90 ALA B C 1
ATOM 2549 O O . ALA B 1 90 ? -4.918 21.984 20.328 1 98.56 90 ALA B O 1
ATOM 2550 N N . LEU B 1 91 ? -3.818 22.312 18.438 1 97.81 91 LEU B N 1
ATOM 2551 C CA . LEU B 1 91 ? -5.023 22.656 17.688 1 97.81 91 LEU B CA 1
ATOM 2552 C C . LEU B 1 91 ? -5.414 21.516 16.734 1 97.81 91 LEU B C 1
ATOM 2554 O O . LEU B 1 91 ? -6.473 21.578 16.109 1 97.81 91 LEU B O 1
ATOM 2558 N N . GLY B 1 92 ? -4.582 20.516 16.609 1 98.06 92 GLY B N 1
ATOM 2559 C CA . GLY B 1 92 ? -4.797 19.375 15.727 1 98.06 92 GLY B CA 1
ATOM 2560 C C . GLY B 1 92 ? -3.613 18.422 15.672 1 98.06 92 GLY B C 1
ATOM 2561 O O . GLY B 1 92 ? -2.654 18.578 16.438 1 98.06 92 GLY B O 1
ATOM 2562 N N . LEU B 1 93 ? -3.734 17.438 14.852 1 98.25 93 LEU B N 1
ATOM 2563 C CA . LEU B 1 93 ? -2.625 16.516 14.688 1 98.25 93 LEU B CA 1
ATOM 2564 C C . LEU B 1 93 ? -2.553 15.992 13.258 1 98.25 93 LEU B C 1
ATOM 2566 O O . LEU B 1 93 ? -3.508 16.141 12.492 1 98.25 93 LEU B O 1
ATOM 2570 N N . LEU B 1 94 ? -1.453 15.523 12.836 1 98.75 94 LEU B N 1
ATOM 2571 C CA . LEU B 1 94 ? -1.158 14.797 11.609 1 98.75 94 LEU B CA 1
ATOM 2572 C C . LEU B 1 94 ? 0.019 13.844 11.812 1 98.75 94 LEU B C 1
ATOM 2574 O O . LEU B 1 94 ? 0.634 13.836 12.883 1 98.75 94 LEU B O 1
ATOM 2578 N N . ALA B 1 95 ? 0.303 13.008 10.789 1 98.94 95 ALA B N 1
ATOM 2579 C CA . ALA B 1 95 ? 1.311 11.984 11.039 1 98.94 95 ALA B CA 1
ATOM 2580 C C . ALA B 1 95 ? 2.057 11.617 9.758 1 98.94 95 ALA B C 1
ATOM 2582 O O . ALA B 1 95 ? 1.525 11.781 8.656 1 98.94 95 ALA B O 1
ATOM 2583 N N . TYR B 1 96 ? 3.287 11.219 9.898 1 98.94 96 TYR B N 1
ATOM 2584 C CA . TYR B 1 96 ? 3.889 10.297 8.945 1 98.94 96 TYR B CA 1
ATOM 2585 C C . TYR B 1 96 ? 3.338 8.883 9.117 1 98.94 96 TYR B C 1
ATOM 2587 O O . TYR B 1 96 ? 3.062 8.453 10.242 1 98.94 96 TYR B O 1
ATOM 2595 N N . LEU B 1 97 ? 3.219 8.156 8.117 1 98.81 97 LEU B N 1
ATOM 2596 C CA . LEU B 1 97 ? 2.893 6.738 8.172 1 98.81 97 LEU B CA 1
ATOM 2597 C C . LEU B 1 97 ? 3.387 6.012 6.926 1 98.81 97 LEU B C 1
ATOM 2599 O O . LEU B 1 97 ? 3.898 6.645 6 1 98.81 97 LEU B O 1
ATOM 2603 N N . ARG B 1 98 ? 3.332 4.676 6.988 1 98.5 98 ARG B N 1
ATOM 2604 C CA . ARG B 1 98 ? 3.846 3.859 5.895 1 98.5 98 ARG B CA 1
ATOM 2605 C C . ARG B 1 98 ? 5.27 4.27 5.527 1 98.5 98 ARG B C 1
ATOM 2607 O O . ARG B 1 98 ? 5.555 4.566 4.363 1 98.5 98 ARG B O 1
ATOM 2614 N N . ILE B 1 99 ? 6.105 4.336 6.508 1 98.88 99 ILE B N 1
ATOM 2615 C CA . ILE B 1 99 ? 7.469 4.832 6.375 1 98.88 99 ILE B CA 1
ATOM 2616 C C . ILE B 1 99 ? 8.375 3.717 5.852 1 98.88 99 ILE B C 1
ATOM 2618 O O . ILE B 1 99 ? 8.57 2.703 6.523 1 98.88 99 ILE B O 1
ATOM 2622 N N . THR B 1 100 ? 8.898 3.848 4.684 1 98.75 100 THR B N 1
ATOM 2623 C CA . THR B 1 100 ? 9.758 2.85 4.059 1 98.75 100 THR B CA 1
ATOM 2624 C C . THR B 1 100 ? 11.125 3.445 3.729 1 98.75 100 THR B C 1
ATOM 2626 O O . THR B 1 100 ? 11.398 3.773 2.572 1 98.75 100 THR B O 1
ATOM 2629 N N . PRO B 1 101 ? 12.008 3.496 4.734 1 98.81 101 PRO B N 1
ATOM 2630 C CA . PRO B 1 101 ? 13.344 4.07 4.543 1 98.81 101 PRO B CA 1
ATOM 2631 C C . PRO B 1 101 ? 14.094 3.434 3.377 1 98.81 101 PRO B C 1
ATOM 2633 O O . PRO B 1 101 ? 14.766 4.133 2.615 1 98.81 101 PRO B O 1
ATOM 2636 N N . LYS B 1 102 ? 13.953 2.15 3.178 1 98.19 102 LYS B N 1
ATOM 2637 C CA . LYS B 1 102 ? 14.68 1.411 2.146 1 98.19 102 LYS B CA 1
ATOM 2638 C C . LYS B 1 102 ? 14.406 1.992 0.762 1 98.19 102 LYS B C 1
ATOM 2640 O O . LYS B 1 102 ? 15.297 2.043 -0.084 1 98.19 102 LYS B O 1
ATOM 2645 N N . ASP B 1 103 ? 13.258 2.467 0.526 1 98.69 103 ASP B N 1
ATOM 2646 C CA . ASP B 1 103 ? 12.852 2.949 -0.791 1 98.69 103 ASP B CA 1
ATOM 2647 C C . ASP B 1 103 ? 12.758 4.473 -0.812 1 98.69 103 ASP B C 1
ATOM 2649 O O . ASP B 1 103 ? 12.484 5.066 -1.857 1 98.69 103 ASP B O 1
ATOM 2653 N N . GLY B 1 104 ? 12.898 5.086 0.397 1 98.75 104 GLY B N 1
ATOM 2654 C CA . GLY B 1 104 ? 12.719 6.527 0.489 1 98.75 104 GLY B CA 1
ATOM 2655 C C . GLY B 1 104 ? 11.289 6.969 0.254 1 98.75 104 GLY B C 1
ATOM 2656 O O . GLY B 1 104 ? 11.047 7.969 -0.425 1 98.75 104 GLY B O 1
ATOM 2657 N N . CYS B 1 105 ? 10.367 6.219 0.68 1 98.88 105 CYS B N 1
ATOM 2658 C CA . CYS B 1 105 ? 8.938 6.504 0.535 1 98.88 105 CYS B CA 1
ATOM 2659 C C . CYS B 1 105 ? 8.281 6.707 1.895 1 98.88 105 CYS B C 1
ATOM 2661 O O . CYS B 1 105 ? 8.578 5.98 2.846 1 98.88 105 CYS B O 1
ATOM 2663 N N . ILE B 1 106 ? 7.457 7.711 2.006 1 98.94 106 ILE B N 1
ATOM 2664 C CA . ILE B 1 106 ? 6.773 8.031 3.254 1 98.94 106 ILE B CA 1
ATOM 2665 C C . ILE B 1 106 ? 5.426 8.68 2.951 1 98.94 106 ILE B C 1
ATOM 2667 O O . ILE B 1 106 ? 5.234 9.258 1.883 1 98.94 106 ILE B O 1
ATOM 2671 N N . GLU B 1 107 ? 4.449 8.477 3.812 1 98.94 107 GLU B N 1
ATOM 2672 C CA . GLU B 1 107 ? 3.098 8.992 3.633 1 98.94 107 GLU B CA 1
ATOM 2673 C C . GLU B 1 107 ? 2.758 10.031 4.703 1 98.94 107 GLU B C 1
ATOM 2675 O O . GLU B 1 107 ? 3.203 9.922 5.848 1 98.94 107 GLU B O 1
ATOM 2680 N N . LEU B 1 108 ? 2.066 11.047 4.316 1 98.81 108 LEU B N 1
ATOM 2681 C CA . LEU B 1 108 ? 1.412 11.969 5.234 1 98.81 108 LEU B CA 1
ATOM 2682 C C . LEU B 1 108 ? -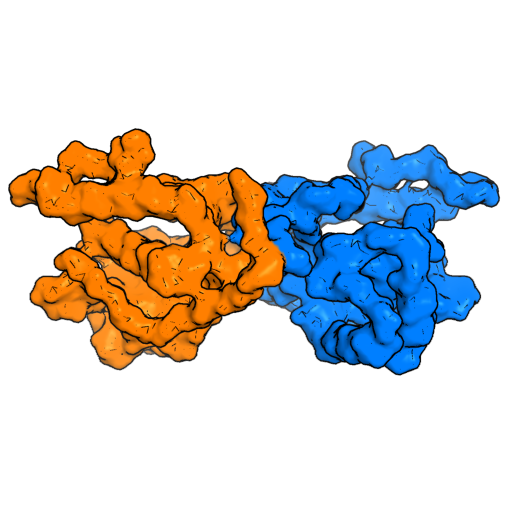0.066 11.633 5.387 1 98.81 108 LEU B C 1
ATOM 2684 O O . LEU B 1 108 ? -0.764 11.414 4.395 1 98.81 108 LEU B O 1
ATOM 2688 N N . GLY B 1 109 ? -0.487 11.531 6.66 1 98.5 109 GLY B N 1
ATOM 2689 C CA . GLY B 1 109 ? -1.887 11.203 6.879 1 98.5 109 GLY B CA 1
ATOM 2690 C C . GLY B 1 109 ? -2.336 11.438 8.312 1 98.5 109 GLY B C 1
ATOM 2691 O O . GLY B 1 109 ? -1.74 12.242 9.031 1 98.5 109 GLY B O 1
ATOM 2692 N N . HIS B 1 110 ? -3.547 10.922 8.617 1 97.94 110 HIS B N 1
ATOM 2693 C CA . HIS B 1 110 ? -4.18 11.102 9.922 1 97.94 110 HIS B CA 1
ATOM 2694 C C . HIS B 1 110 ? -4.312 12.578 10.273 1 97.94 110 HIS B C 1
ATOM 2696 O O . HIS B 1 110 ? -3.947 12.992 11.375 1 97.94 110 HIS B O 1
ATOM 2702 N N . ILE B 1 111 ? -4.742 13.32 9.328 1 97.62 111 ILE B N 1
ATOM 2703 C CA . ILE B 1 111 ? -4.871 14.758 9.516 1 97.62 111 ILE B CA 1
ATOM 2704 C C . ILE B 1 111 ? -6.191 15.07 10.219 1 97.62 111 ILE B C 1
ATOM 2706 O O . ILE B 1 111 ? -7.266 14.812 9.672 1 97.62 111 ILE B O 1
ATOM 2710 N N . ALA B 1 112 ? -6.168 15.516 11.359 1 96.81 112 ALA B N 1
ATOM 2711 C CA . ALA B 1 112 ? -7.305 15.977 12.148 1 96.81 112 ALA B CA 1
ATOM 2712 C C . ALA B 1 112 ? -7.043 17.375 12.727 1 96.81 112 ALA B C 1
ATOM 2714 O O . ALA B 1 112 ? -6.367 17.5 13.75 1 96.81 112 ALA B O 1
ATOM 2715 N N . PHE B 1 113 ? -7.516 18.344 12.07 1 96.81 113 PHE B N 1
ATOM 2716 C CA . PHE B 1 113 ? -7.34 19.734 12.461 1 96.81 113 PHE B CA 1
ATOM 2717 C C . PHE B 1 113 ? -8.617 20.281 13.094 1 96.81 113 PHE B C 1
ATOM 2719 O O . PHE B 1 113 ? -9.703 20.156 12.523 1 96.81 113 PHE B O 1
ATOM 2726 N N . GLY B 1 114 ? -8.43 20.844 14.258 1 95.12 114 GLY B N 1
ATOM 2727 C CA . GLY B 1 114 ? -9.562 21.516 14.875 1 95.12 114 GLY B CA 1
ATOM 2728 C C . GLY B 1 114 ? -10.031 22.734 14.109 1 95.12 114 GLY B C 1
ATOM 2729 O O . GLY B 1 114 ? -9.336 23.219 13.203 1 95.12 114 GLY B O 1
ATOM 2730 N N . ALA B 1 115 ? -11.18 23.188 14.469 1 92.31 115 ALA B N 1
ATOM 2731 C CA . ALA B 1 115 ? -11.805 24.312 13.773 1 92.31 115 ALA B CA 1
ATOM 2732 C C . ALA B 1 115 ? -10.898 25.547 13.781 1 92.31 115 ALA B C 1
ATOM 2734 O O . ALA B 1 115 ? -10.836 26.281 12.797 1 92.31 115 ALA B O 1
ATOM 2735 N N . ALA B 1 116 ? -10.219 25.766 14.867 1 92.88 116 ALA B N 1
ATOM 2736 C CA . ALA B 1 116 ? -9.375 26.953 15.023 1 92.88 116 ALA B CA 1
ATOM 2737 C C . ALA B 1 116 ? -8.195 26.922 14.055 1 92.88 116 ALA B C 1
ATOM 2739 O O . ALA B 1 116 ? -7.613 27.969 13.742 1 92.88 116 ALA B O 1
ATOM 2740 N N . LEU B 1 117 ? -7.859 25.75 13.648 1 94.69 117 LEU B N 1
ATOM 2741 C CA . LEU B 1 117 ? -6.715 25.578 12.758 1 94.69 117 LEU B CA 1
ATOM 2742 C C . LEU B 1 117 ? -7.164 25.547 11.297 1 94.69 117 LEU B C 1
ATOM 2744 O O . LEU B 1 117 ? -6.422 25.969 10.406 1 94.69 117 LEU B O 1
ATOM 2748 N N . GLN B 1 118 ? -8.312 25.078 11.008 1 92.5 118 GLN B N 1
ATOM 2749 C CA . GLN B 1 118 ? -8.805 24.906 9.641 1 92.5 118 GLN B CA 1
ATOM 2750 C C . GLN B 1 118 ? -8.844 26.25 8.906 1 92.5 118 GLN B C 1
ATOM 2752 O O . GLN B 1 118 ? -9.219 27.266 9.484 1 92.5 118 GLN B O 1
ATOM 2757 N N . ARG B 1 119 ? -8.367 26.234 7.691 1 90.62 119 ARG B N 1
ATOM 2758 C CA . ARG B 1 119 ? -8.391 27.375 6.793 1 90.62 119 ARG B CA 1
ATOM 2759 C C . ARG B 1 119 ? -7.504 28.5 7.316 1 90.62 119 ARG B C 1
ATOM 2761 O O . ARG B 1 119 ? -7.797 29.672 7.102 1 90.62 119 ARG B O 1
ATOM 2768 N N . THR B 1 120 ? -6.57 28.141 8.125 1 93.56 120 THR B N 1
ATOM 2769 C CA . THR B 1 120 ? -5.539 29.078 8.555 1 93.56 120 THR B CA 1
ATOM 2770 C C . THR B 1 120 ? -4.211 28.766 7.875 1 93.56 120 THR B C 1
ATOM 2772 O O . THR B 1 120 ? -4.004 27.656 7.379 1 93.56 120 THR B O 1
ATOM 2775 N N . PRO B 1 121 ? -3.291 29.75 7.816 1 95.75 121 PRO B N 1
ATOM 2776 C CA . PRO B 1 121 ? -1.95 29.469 7.301 1 95.75 121 PRO B CA 1
ATOM 2777 C C . PRO B 1 121 ? -1.23 28.391 8.094 1 95.75 121 PRO B C 1
ATOM 2779 O O . PRO B 1 121 ? -0.408 27.656 7.539 1 95.75 121 PRO B O 1
ATOM 2782 N N . GLY B 1 122 ? -1.578 28.281 9.375 1 96.88 122 GLY B N 1
ATOM 2783 C CA . GLY B 1 122 ? -0.978 27.25 10.211 1 96.88 122 GLY B CA 1
ATOM 2784 C C . GLY B 1 122 ? -1.257 25.844 9.719 1 96.88 122 GLY B C 1
ATOM 2785 O O . GLY B 1 122 ? -0.394 24.969 9.805 1 96.88 122 GLY B O 1
ATOM 2786 N N . ALA B 1 123 ? -2.434 25.641 9.195 1 97.44 123 ALA B N 1
ATOM 2787 C CA . ALA B 1 123 ? -2.795 24.328 8.664 1 97.44 123 ALA B CA 1
ATOM 2788 C C . ALA B 1 123 ? -1.91 23.953 7.48 1 97.44 123 ALA B C 1
ATOM 2790 O O . ALA B 1 123 ? -1.397 22.844 7.414 1 97.44 123 ALA B O 1
ATOM 2791 N N . SER B 1 124 ? -1.736 24.891 6.559 1 97.88 124 SER B N 1
ATOM 2792 C CA . SER B 1 124 ? -0.875 24.641 5.406 1 97.88 124 SER B CA 1
ATOM 2793 C C . SER B 1 124 ? 0.582 24.484 5.828 1 97.88 124 SER B C 1
ATOM 2795 O O . SER B 1 124 ? 1.307 23.656 5.27 1 97.88 124 SER B O 1
ATOM 2797 N N . GLU B 1 125 ? 0.98 25.312 6.801 1 98.44 125 GLU B N 1
ATOM 2798 C CA . GLU B 1 125 ? 2.354 25.234 7.289 1 98.44 125 GLU B CA 1
ATOM 2799 C C . GLU B 1 125 ? 2.643 23.859 7.906 1 98.44 125 GLU B C 1
ATOM 2801 O O . GLU B 1 125 ? 3.756 23.344 7.789 1 98.44 125 GLU B O 1
ATOM 2806 N N . ALA B 1 126 ? 1.666 23.234 8.57 1 98.88 126 ALA B N 1
ATOM 2807 C CA . ALA B 1 126 ? 1.848 21.906 9.156 1 98.88 126 ALA B CA 1
ATOM 2808 C C . ALA B 1 126 ? 2.24 20.891 8.094 1 98.88 126 ALA B C 1
ATOM 2810 O O . ALA B 1 126 ? 3.186 20.109 8.281 1 98.88 126 ALA B O 1
ATOM 2811 N N . VAL B 1 127 ? 1.565 20.891 6.973 1 98.88 127 VAL B N 1
ATOM 2812 C CA . VAL B 1 127 ? 1.856 20 5.859 1 98.88 127 VAL B CA 1
ATOM 2813 C C . VAL B 1 127 ? 3.225 20.328 5.27 1 98.88 127 VAL B C 1
ATOM 2815 O O . VAL B 1 127 ? 4.027 19.438 5.004 1 98.88 127 VAL B O 1
ATOM 2818 N N . PHE B 1 128 ? 3.484 21.609 5.125 1 98.88 128 PHE B N 1
ATOM 2819 C CA . PHE B 1 128 ? 4.754 22.078 4.582 1 98.88 128 PHE B CA 1
ATOM 2820 C C . PHE B 1 128 ? 5.922 21.578 5.43 1 98.88 128 PHE B C 1
ATOM 2822 O O . PHE B 1 128 ? 6.934 21.125 4.895 1 98.88 128 PHE B O 1
ATOM 2829 N N . LEU B 1 129 ? 5.797 21.672 6.711 1 98.94 129 LEU B N 1
ATOM 2830 C CA . LEU B 1 129 ? 6.887 21.312 7.609 1 98.94 129 LEU B CA 1
ATOM 2831 C C . LEU B 1 129 ? 7.23 19.828 7.469 1 98.94 129 LEU B C 1
ATOM 2833 O O . LEU B 1 129 ? 8.406 19.469 7.422 1 98.94 129 LEU B O 1
ATOM 2837 N N . LEU B 1 130 ? 6.25 18.969 7.395 1 98.94 130 LEU B N 1
ATOM 2838 C CA . LEU B 1 130 ? 6.527 17.547 7.242 1 98.94 130 LEU B CA 1
ATOM 2839 C C . LEU B 1 130 ? 7.082 17.234 5.855 1 98.94 130 LEU B C 1
ATOM 2841 O O . LEU B 1 130 ? 7.992 16.422 5.707 1 98.94 130 LEU B O 1
ATOM 2845 N N . ALA B 1 131 ? 6.5 17.906 4.863 1 98.94 131 ALA B N 1
ATOM 2846 C CA . ALA B 1 131 ? 7.016 17.703 3.512 1 98.94 131 ALA B CA 1
ATOM 2847 C C . ALA B 1 131 ? 8.477 18.141 3.414 1 98.94 131 ALA B C 1
ATOM 2849 O O . ALA B 1 131 ? 9.312 17.406 2.863 1 98.94 131 ALA B O 1
ATOM 2850 N N . ARG B 1 132 ? 8.773 19.328 3.936 1 98.88 132 ARG B N 1
ATOM 2851 C CA . ARG B 1 132 ? 10.141 19.844 3.932 1 98.88 132 ARG B CA 1
ATOM 2852 C C . ARG B 1 132 ? 11.078 18.906 4.688 1 98.88 132 ARG B C 1
ATOM 2854 O O . ARG B 1 132 ? 12.188 18.625 4.227 1 98.88 132 ARG B O 1
ATOM 2861 N N . ASN B 1 133 ? 10.648 18.469 5.852 1 98.94 133 ASN B N 1
ATOM 2862 C CA . ASN B 1 133 ? 11.453 17.531 6.629 1 98.94 133 ASN B CA 1
ATOM 2863 C C . ASN B 1 133 ? 11.719 16.25 5.852 1 98.94 133 ASN B C 1
ATOM 2865 O O . ASN B 1 133 ? 12.859 15.781 5.797 1 98.94 133 ASN B O 1
ATOM 2869 N N . ALA B 1 134 ? 10.734 15.656 5.223 1 98.94 134 ALA B N 1
ATOM 2870 C CA . ALA B 1 134 ? 10.859 14.406 4.484 1 98.94 134 ALA B CA 1
ATOM 2871 C C . ALA B 1 134 ? 11.812 14.555 3.305 1 98.94 134 ALA B C 1
ATOM 2873 O O . ALA B 1 134 ? 12.711 13.727 3.113 1 98.94 134 ALA B O 1
ATOM 2874 N N . PHE B 1 135 ? 11.641 15.641 2.525 1 98.88 135 PHE B N 1
ATOM 2875 C CA . PHE B 1 135 ? 12.391 15.781 1.286 1 98.88 135 PHE B CA 1
ATOM 2876 C C . PHE B 1 135 ? 13.758 16.406 1.553 1 98.88 135 PHE B C 1
ATOM 2878 O O . PHE B 1 135 ? 14.781 15.859 1.144 1 98.88 135 PHE B O 1
ATOM 2885 N N . ASP B 1 136 ? 13.805 17.531 2.252 1 98.75 136 ASP B N 1
ATOM 2886 C CA . ASP B 1 136 ? 15.016 18.328 2.344 1 98.75 136 ASP B CA 1
ATOM 2887 C C . ASP B 1 136 ? 15.953 17.781 3.426 1 98.75 136 ASP B C 1
ATOM 2889 O O . ASP B 1 136 ? 17.172 17.797 3.264 1 98.75 136 ASP B O 1
ATOM 2893 N N . GLU B 1 137 ? 15.391 17.359 4.492 1 98.69 137 GLU B N 1
ATOM 2894 C CA . GLU B 1 137 ? 16.219 16.984 5.621 1 98.69 137 GLU B CA 1
ATOM 2895 C C . GLU B 1 137 ? 16.5 15.477 5.609 1 98.69 137 GLU B C 1
ATOM 2897 O O . GLU B 1 137 ? 17.641 15.055 5.828 1 98.69 137 GLU B O 1
ATOM 2902 N N . LEU B 1 138 ? 15.523 14.656 5.383 1 98.75 138 LEU B N 1
ATOM 2903 C CA . LEU B 1 138 ? 15.664 13.211 5.523 1 98.75 138 LEU B CA 1
ATOM 2904 C C . LEU B 1 138 ? 16.031 12.562 4.191 1 98.75 138 LEU B C 1
ATOM 2906 O O . LEU B 1 138 ? 16.484 11.422 4.152 1 98.75 138 LEU B O 1
ATOM 2910 N N . GLY B 1 139 ? 15.703 13.219 3.074 1 98.62 139 GLY B N 1
ATOM 2911 C CA . GLY B 1 139 ? 16.156 12.758 1.772 1 98.62 139 GLY B CA 1
ATOM 2912 C C . GLY B 1 139 ? 15.227 11.734 1.146 1 98.62 139 GLY B C 1
ATOM 2913 O O . GLY B 1 139 ? 15.648 10.93 0.311 1 98.62 139 GLY B O 1
ATOM 2914 N N . TYR B 1 140 ? 14.055 11.695 1.561 1 98.81 140 TYR B N 1
ATOM 2915 C CA . TYR B 1 140 ? 13.094 10.812 0.925 1 98.81 140 TYR B CA 1
ATOM 2916 C C . TYR B 1 140 ? 12.797 11.258 -0.501 1 98.81 140 TYR B C 1
ATOM 2918 O O . TYR B 1 140 ? 12.992 12.422 -0.848 1 98.81 140 TYR B O 1
ATOM 2926 N N . ARG B 1 141 ? 12.336 10.328 -1.337 1 98.69 141 ARG B N 1
ATOM 2927 C CA . ARG B 1 141 ? 12.18 10.641 -2.754 1 98.69 141 ARG B CA 1
ATOM 2928 C C . ARG B 1 141 ? 10.703 10.68 -3.141 1 98.69 141 ARG B C 1
ATOM 2930 O O . ARG B 1 141 ? 10.352 11.164 -4.219 1 98.69 141 ARG B O 1
ATOM 2937 N N . ARG B 1 142 ? 9.852 10.172 -2.252 1 98.94 142 ARG B N 1
ATOM 2938 C CA . ARG B 1 142 ? 8.422 10.062 -2.529 1 98.94 142 ARG B CA 1
ATOM 2939 C C . ARG B 1 142 ? 7.598 10.32 -1.272 1 98.94 142 ARG B C 1
ATOM 2941 O O . ARG B 1 142 ? 7.852 9.719 -0.226 1 98.94 142 ARG B O 1
ATOM 2948 N N . LEU B 1 143 ? 6.68 11.25 -1.313 1 99 143 LEU B N 1
ATOM 2949 C CA . LEU B 1 143 ? 5.707 11.562 -0.273 1 99 143 LEU B CA 1
ATOM 2950 C C . LEU B 1 143 ? 4.289 11.242 -0.742 1 99 143 LEU B C 1
ATOM 2952 O O . LEU B 1 143 ? 3.846 11.75 -1.775 1 99 143 LEU B O 1
ATOM 2956 N N . GLU B 1 144 ? 3.643 10.406 0.026 1 99 144 GLU B N 1
ATOM 2957 C CA . GLU B 1 144 ? 2.34 9.922 -0.413 1 99 144 GLU B CA 1
ATOM 2958 C C . GLU B 1 144 ? 1.21 10.562 0.384 1 99 144 GLU B C 1
ATOM 2960 O O . GLU B 1 144 ? 1.425 11.039 1.502 1 99 144 GLU B O 1
ATOM 2965 N N . TRP B 1 145 ? 0.095 10.641 -0.244 1 98.94 145 TRP B N 1
ATOM 2966 C CA . TRP B 1 145 ? -1.194 11.062 0.294 1 98.94 145 TRP B CA 1
ATOM 2967 C C . TRP B 1 145 ? -2.312 10.141 -0.185 1 98.94 145 TRP B C 1
ATOM 2969 O O . TRP B 1 145 ? -2.389 9.812 -1.371 1 98.94 145 TRP B O 1
ATOM 2979 N N . LYS B 1 146 ? -3.08 9.586 0.739 1 98.75 146 LYS B N 1
ATOM 2980 C CA . LYS B 1 146 ? -4.27 8.844 0.325 1 98.75 146 LYS B CA 1
ATOM 2981 C C . LYS B 1 146 ? -5.504 9.312 1.09 1 98.75 146 LYS B C 1
ATOM 2983 O O . LYS B 1 146 ? -5.398 9.758 2.236 1 98.75 146 LYS B O 1
ATOM 2988 N N . CYS B 1 147 ? -6.656 9.156 0.494 1 98.38 147 CYS B N 1
ATOM 2989 C CA . CYS B 1 147 ? -7.902 9.516 1.161 1 98.38 147 CYS B CA 1
ATOM 2990 C C . CYS B 1 147 ? -9.07 8.727 0.594 1 98.38 147 CYS B C 1
ATOM 2992 O O . CYS B 1 147 ? -8.938 8.062 -0.438 1 98.38 147 CYS B O 1
ATOM 2994 N N . ASN B 1 148 ? -10.148 8.688 1.38 1 98.25 148 ASN B N 1
ATOM 2995 C CA . ASN B 1 148 ? -11.398 8.203 0.814 1 98.25 148 ASN B CA 1
ATOM 2996 C C . ASN B 1 148 ? -11.773 8.961 -0.457 1 98.25 148 ASN B C 1
ATOM 2998 O O . ASN B 1 148 ? -11.758 10.195 -0.476 1 98.25 148 ASN B O 1
ATOM 3002 N N . ALA B 1 149 ? -12.078 8.211 -1.493 1 98.44 149 ALA B N 1
ATOM 3003 C CA . ALA B 1 149 ? -12.359 8.836 -2.785 1 98.44 149 ALA B CA 1
ATOM 3004 C C . ALA B 1 149 ? -13.555 9.781 -2.691 1 98.44 149 ALA B C 1
ATOM 3006 O O . ALA B 1 149 ? -13.688 10.695 -3.504 1 98.44 149 ALA B O 1
ATOM 3007 N N . ARG B 1 150 ? -14.414 9.609 -1.719 1 97.12 150 ARG B N 1
ATOM 3008 C CA . ARG B 1 150 ? -15.586 10.461 -1.519 1 97.12 150 ARG B CA 1
ATOM 3009 C C . ARG B 1 150 ? -15.219 11.727 -0.745 1 97.12 150 ARG B C 1
ATOM 3011 O O . ARG B 1 150 ? -16.031 12.633 -0.601 1 97.12 150 ARG B O 1
ATOM 3018 N N . ASN B 1 151 ? -14.031 11.758 -0.13 1 97.06 151 ASN B N 1
ATOM 3019 C CA . ASN B 1 151 ? -13.586 12.906 0.65 1 97.06 151 ASN B CA 1
ATOM 3020 C C . ASN B 1 151 ? -13.078 14.031 -0.248 1 97.06 151 ASN B C 1
ATOM 3022 O O . ASN B 1 151 ? -11.867 14.219 -0.384 1 97.06 151 ASN B O 1
ATOM 3026 N N . ALA B 1 152 ? -13.961 14.797 -0.769 1 96.75 152 ALA B N 1
ATOM 3027 C CA . ALA B 1 152 ? -13.625 15.852 -1.725 1 96.75 152 ALA B CA 1
ATOM 3028 C C . ALA B 1 152 ? -12.664 16.859 -1.114 1 96.75 152 ALA B C 1
ATOM 3030 O O . ALA B 1 152 ? -11.773 17.375 -1.8 1 96.75 152 ALA B O 1
ATOM 3031 N N . ARG B 1 153 ? -12.898 17.172 0.132 1 95.12 153 ARG B N 1
ATOM 3032 C CA . ARG B 1 153 ? -12.031 18.125 0.817 1 95.12 153 ARG B CA 1
ATOM 3033 C C . ARG B 1 153 ? -10.586 17.641 0.831 1 95.12 153 ARG B C 1
ATOM 3035 O O . ARG B 1 153 ? -9.672 18.422 0.543 1 95.12 153 ARG B O 1
ATOM 3042 N N . SER B 1 154 ? -10.383 16.438 1.158 1 97.25 154 SER B N 1
ATOM 3043 C CA . SER B 1 154 ? -9.039 15.867 1.217 1 97.25 154 SER B CA 1
ATOM 3044 C C . SER B 1 154 ? -8.414 15.773 -0.173 1 97.25 154 SER B C 1
ATOM 3046 O O . SER B 1 154 ? -7.223 16.031 -0.343 1 97.25 154 SER B O 1
ATOM 3048 N N . ARG B 1 155 ? -9.172 15.383 -1.173 1 98.31 155 ARG B N 1
ATOM 3049 C CA . ARG B 1 155 ? -8.68 15.32 -2.545 1 98.31 155 ARG B CA 1
ATOM 3050 C C . ARG B 1 155 ? -8.195 16.688 -3.012 1 98.31 155 ARG B C 1
ATOM 3052 O O . ARG B 1 155 ? -7.113 16.812 -3.582 1 98.31 155 ARG B O 1
ATOM 3059 N N . ARG B 1 156 ? -8.945 17.672 -2.742 1 97.44 156 ARG B N 1
ATOM 3060 C CA . ARG B 1 156 ? -8.578 19.031 -3.119 1 97.44 156 ARG B CA 1
ATOM 3061 C C . ARG B 1 156 ? -7.324 19.484 -2.385 1 97.44 156 ARG B C 1
ATOM 3063 O O . ARG B 1 156 ? -6.48 20.188 -2.955 1 97.44 156 ARG B O 1
ATOM 3070 N N . ALA B 1 157 ? -7.254 19.141 -1.121 1 97.56 157 ALA B N 1
ATOM 3071 C CA . ALA B 1 157 ? -6.074 19.5 -0.334 1 97.56 157 ALA B CA 1
ATOM 3072 C C . ALA B 1 157 ? -4.809 18.891 -0.935 1 97.56 157 ALA B C 1
ATOM 3074 O O . ALA B 1 157 ? -3.793 19.578 -1.073 1 97.56 157 ALA B O 1
ATOM 3075 N N . ALA B 1 158 ? -4.891 17.641 -1.276 1 98.5 158 ALA B N 1
ATOM 3076 C CA . ALA B 1 158 ? -3.742 16.969 -1.893 1 98.5 158 ALA B CA 1
ATOM 3077 C C . ALA B 1 158 ? -3.273 17.734 -3.129 1 98.5 158 ALA B C 1
ATOM 3079 O O . ALA B 1 158 ? -2.086 18.047 -3.264 1 98.5 158 ALA B O 1
ATOM 3080 N N . GLU B 1 159 ? -4.191 18.047 -3.953 1 98.12 159 GLU B N 1
ATOM 3081 C CA . GLU B 1 159 ? -3.863 18.766 -5.18 1 98.12 159 GLU B CA 1
ATOM 3082 C C . GLU B 1 159 ? -3.322 20.156 -4.875 1 98.12 159 GLU B C 1
ATOM 3084 O O . GLU B 1 159 ? -2.348 20.594 -5.488 1 98.12 159 GLU B O 1
ATOM 3089 N N . ARG B 1 160 ? -3.967 20.812 -3.939 1 97.81 160 ARG B N 1
ATOM 3090 C CA . ARG B 1 160 ? -3.518 22.141 -3.531 1 97.81 160 ARG B CA 1
ATOM 3091 C C . ARG B 1 160 ? -2.066 22.109 -3.062 1 97.81 160 ARG B C 1
ATOM 3093 O O . ARG B 1 160 ? -1.296 23.016 -3.352 1 97.81 160 ARG B O 1
ATOM 3100 N N . PHE B 1 161 ? -1.714 21.078 -2.359 1 98.25 161 PHE B N 1
ATOM 3101 C CA . PHE B 1 161 ? -0.39 20.984 -1.754 1 98.25 161 PHE B CA 1
ATOM 3102 C C . PHE B 1 161 ? 0.637 20.5 -2.768 1 98.25 161 PHE B C 1
ATOM 3104 O O . PHE B 1 161 ? 1.827 20.406 -2.459 1 98.25 161 PHE B O 1
ATOM 3111 N N . GLY B 1 162 ? 0.218 20.125 -3.973 1 98.25 162 GLY B N 1
ATOM 3112 C CA . GLY B 1 162 ? 1.156 19.828 -5.043 1 98.25 162 GLY B CA 1
ATOM 3113 C C . GLY B 1 162 ? 1.252 18.344 -5.355 1 98.25 162 GLY B C 1
ATOM 3114 O O . GLY B 1 162 ? 2.025 17.938 -6.227 1 98.25 162 GLY B O 1
ATOM 3115 N N . PHE B 1 163 ? 0.482 17.562 -4.68 1 98.81 163 PHE B N 1
ATOM 3116 C CA . PHE B 1 163 ? 0.48 16.125 -4.973 1 98.81 163 PHE B CA 1
ATOM 3117 C C . PHE B 1 163 ? -0.221 15.844 -6.297 1 98.81 163 PHE B C 1
ATOM 3119 O O . PHE B 1 163 ? -1.213 16.5 -6.633 1 98.81 163 PHE B O 1
ATOM 3126 N N . SER B 1 164 ? 0.257 14.828 -6.984 1 98.75 164 SER B N 1
ATOM 3127 C CA . SER B 1 164 ? -0.357 14.391 -8.234 1 98.75 164 SER B CA 1
ATOM 3128 C C . SER B 1 164 ? -1.167 13.117 -8.039 1 98.75 164 SER B C 1
ATOM 3130 O O . SER B 1 164 ? -0.736 12.203 -7.324 1 98.75 164 SER B O 1
ATOM 3132 N N . TYR B 1 165 ? -2.295 13.07 -8.688 1 98.88 165 TYR B N 1
ATOM 3133 C CA . TYR B 1 165 ? -3.148 11.891 -8.641 1 98.88 165 TYR B CA 1
ATOM 3134 C C . TYR B 1 165 ? -2.455 10.695 -9.289 1 98.88 165 TYR B C 1
ATOM 3136 O O . TYR B 1 165 ? -1.878 10.812 -10.367 1 98.88 165 TYR B O 1
ATOM 3144 N N . GLU B 1 166 ? -2.561 9.516 -8.602 1 98.94 166 GLU B N 1
ATOM 3145 C CA . GLU B 1 166 ? -1.847 8.367 -9.148 1 98.94 166 GLU B CA 1
ATOM 3146 C C . GLU B 1 166 ? -2.795 7.195 -9.406 1 98.94 166 GLU B C 1
ATOM 3148 O O . GLU B 1 166 ? -2.428 6.227 -10.07 1 98.94 166 GLU B O 1
ATOM 3153 N N . GLY B 1 167 ? -3.994 7.211 -8.82 1 98.81 167 GLY B N 1
ATOM 3154 C CA . GLY B 1 167 ? -4.938 6.152 -9.125 1 98.81 167 GLY B CA 1
ATOM 3155 C C . GLY B 1 167 ? -5.957 5.922 -8.023 1 98.81 167 GLY B C 1
ATOM 3156 O O . GLY B 1 167 ? -5.914 6.578 -6.984 1 98.81 167 GLY B O 1
ATOM 3157 N N . LEU B 1 168 ? -6.871 5.012 -8.289 1 98.94 168 LEU B N 1
ATOM 3158 C CA . LEU B 1 168 ? -7.984 4.664 -7.406 1 98.94 168 LEU B CA 1
ATOM 3159 C C . LEU B 1 168 ? -7.977 3.176 -7.078 1 98.94 168 LEU B C 1
ATOM 3161 O O . LEU B 1 168 ? -8.062 2.338 -7.98 1 98.94 168 LEU B O 1
ATOM 3165 N N . PHE B 1 169 ? -7.84 2.84 -5.82 1 98.94 169 PHE B N 1
ATOM 3166 C CA . PHE B 1 169 ? -8.031 1.464 -5.371 1 98.94 169 PHE B CA 1
ATOM 3167 C C . PHE B 1 169 ? -9.492 1.212 -5.008 1 98.94 169 PHE B C 1
ATOM 3169 O O . PHE B 1 169 ? -9.977 1.711 -3.99 1 98.94 169 PHE B O 1
ATOM 3176 N N . ARG B 1 170 ? -10.164 0.432 -5.809 1 98.81 170 ARG B N 1
ATOM 3177 C CA . ARG B 1 170 ? -11.555 0.08 -5.543 1 98.81 170 ARG B CA 1
ATOM 3178 C C . ARG B 1 170 ? -11.656 -0.923 -4.398 1 98.81 170 ARG B C 1
ATOM 3180 O O . ARG B 1 170 ? -10.812 -1.815 -4.273 1 98.81 170 ARG B O 1
ATOM 3187 N N . GLN B 1 171 ? -12.734 -0.708 -3.525 1 98.75 171 GLN B N 1
ATOM 3188 C CA . GLN B 1 171 ? -12.984 -1.607 -2.404 1 98.75 171 GLN B CA 1
ATOM 3189 C C . GLN B 1 171 ? -11.719 -1.814 -1.572 1 98.75 171 GLN B C 1
ATOM 3191 O O . GLN B 1 171 ? -11.422 -2.936 -1.155 1 98.75 171 GLN B O 1
ATOM 3196 N N . HIS B 1 172 ? -11.008 -0.73 -1.339 1 98.75 172 HIS B N 1
ATOM 3197 C CA . HIS B 1 172 ? -9.688 -0.791 -0.711 1 98.75 172 HIS B CA 1
ATOM 3198 C C . HIS B 1 172 ? -9.805 -1.083 0.781 1 98.75 172 HIS B C 1
ATOM 3200 O O . HIS B 1 172 ? -9.031 -1.868 1.326 1 98.75 172 HIS B O 1
ATOM 3206 N N . MET B 1 173 ? -10.719 -0.496 1.45 1 98.44 173 MET B N 1
ATOM 3207 C CA . MET B 1 173 ? -10.859 -0.631 2.898 1 98.44 173 MET B CA 1
ATOM 3208 C C . MET B 1 173 ? -12.328 -0.624 3.305 1 98.44 173 MET B C 1
ATOM 3210 O O . MET B 1 173 ? -13.195 -0.25 2.51 1 98.44 173 MET B O 1
ATOM 3214 N N . ILE B 1 174 ? -12.562 -1.077 4.488 1 97.5 174 ILE B N 1
ATOM 3215 C CA . ILE B 1 174 ? -13.836 -0.881 5.176 1 97.5 174 ILE B CA 1
ATOM 3216 C C . ILE B 1 174 ? -13.641 0.061 6.359 1 97.5 174 ILE B C 1
ATOM 3218 O O . ILE B 1 174 ? -12.852 -0.223 7.262 1 97.5 174 ILE B O 1
ATOM 3222 N N . VAL B 1 175 ? -14.289 1.158 6.301 1 95.69 175 VAL B N 1
ATOM 3223 C CA . VAL B 1 175 ? -14.188 2.186 7.332 1 95.69 175 VAL B CA 1
ATOM 3224 C C . VAL B 1 175 ? -15.578 2.523 7.863 1 95.69 175 VAL B C 1
ATOM 3226 O O . VAL B 1 175 ? -16.453 2.949 7.105 1 95.69 175 VAL B O 1
ATOM 3229 N N . LYS B 1 176 ? -15.82 2.307 9.164 1 93.44 176 LYS B N 1
ATOM 3230 C CA . LYS B 1 176 ? -17.078 2.619 9.828 1 93.44 176 LYS B CA 1
ATOM 3231 C C . LYS B 1 176 ? -18.25 1.947 9.117 1 93.44 176 LYS B C 1
ATOM 3233 O O . LYS B 1 176 ? -19.281 2.582 8.867 1 93.44 176 LYS B O 1
ATOM 3238 N N . GLY B 1 177 ? -18 0.726 8.711 1 95.06 177 GLY B N 1
ATOM 3239 C CA . GLY B 1 177 ? -19.047 -0.098 8.141 1 95.06 177 GLY B CA 1
ATOM 3240 C C . GLY B 1 177 ? -19.359 0.243 6.691 1 95.06 177 GLY B C 1
ATOM 3241 O O . GLY B 1 177 ? -20.359 -0.223 6.137 1 95.06 177 GLY B O 1
ATOM 3242 N N . GLU B 1 178 ? -18.484 1.072 6.105 1 96.5 178 GLU B N 1
ATOM 3243 C CA . GLU B 1 178 ? -18.703 1.468 4.715 1 96.5 178 GLU B CA 1
ATOM 3244 C C . GLU B 1 178 ? -17.469 1.139 3.861 1 96.5 178 GLU B C 1
ATOM 3246 O O . GLU B 1 178 ? -16.344 1.114 4.363 1 96.5 178 GLU B O 1
ATOM 3251 N N . ASN B 1 179 ? -17.812 0.929 2.598 1 97.56 179 ASN B N 1
ATOM 3252 C CA . ASN B 1 179 ? -16.734 0.719 1.648 1 97.56 179 ASN B CA 1
ATOM 3253 C C . ASN B 1 179 ? -15.938 2.002 1.411 1 97.56 179 ASN B C 1
ATOM 3255 O O . ASN B 1 179 ? -16.516 3.078 1.263 1 97.56 179 ASN B O 1
ATOM 3259 N N . ARG B 1 180 ? -14.68 1.888 1.435 1 98.06 180 ARG B N 1
ATOM 3260 C CA . ARG B 1 180 ? -13.812 2.988 1.025 1 98.06 180 ARG B CA 1
ATOM 3261 C C . ARG B 1 180 ? -13.055 2.643 -0.252 1 98.06 180 ARG B C 1
ATOM 3263 O O . ARG B 1 180 ? -12.242 1.721 -0.264 1 98.06 180 ARG B O 1
ATOM 3270 N N . ASP B 1 181 ? -13.383 3.295 -1.303 1 98.75 181 ASP B N 1
ATOM 3271 C CA . ASP B 1 181 ? -12.414 3.451 -2.387 1 98.75 181 ASP B CA 1
ATOM 3272 C C . ASP B 1 181 ? -11.344 4.48 -2.025 1 98.75 181 ASP B C 1
ATOM 3274 O O . ASP B 1 181 ? -11.656 5.535 -1.469 1 98.75 181 ASP B O 1
ATOM 3278 N N . THR B 1 182 ? -10.102 4.152 -2.297 1 98.81 182 THR B N 1
ATOM 3279 C CA . THR B 1 182 ? -9.016 5.035 -1.877 1 98.81 182 THR B CA 1
ATOM 3280 C C . THR B 1 182 ? -8.398 5.738 -3.08 1 98.81 182 THR B C 1
ATOM 3282 O O . THR B 1 182 ? -7.969 5.09 -4.035 1 98.81 182 THR B O 1
ATOM 3285 N N . ALA B 1 183 ? -8.391 7.031 -3.086 1 98.94 183 ALA B N 1
ATOM 3286 C CA . ALA B 1 183 ? -7.633 7.832 -4.043 1 98.94 183 ALA B CA 1
ATOM 3287 C C . ALA B 1 183 ? -6.195 8.039 -3.574 1 98.94 183 ALA B C 1
ATOM 3289 O O . ALA B 1 183 ? -5.957 8.336 -2.4 1 98.94 183 ALA B O 1
ATOM 3290 N N . TRP B 1 184 ? -5.293 7.863 -4.496 1 98.94 184 TRP B N 1
ATOM 3291 C CA . TRP B 1 184 ? -3.873 7.945 -4.164 1 98.94 184 TRP B CA 1
ATOM 3292 C C . TRP B 1 184 ? -3.219 9.125 -4.871 1 98.94 184 TRP B C 1
ATOM 3294 O O . TRP B 1 184 ? -3.492 9.391 -6.043 1 98.94 184 TRP B O 1
ATOM 3304 N N . TYR B 1 185 ? -2.346 9.82 -4.172 1 98.94 185 TYR B N 1
ATOM 3305 C CA . TYR B 1 185 ? -1.542 10.938 -4.656 1 98.94 185 TYR B CA 1
ATOM 3306 C C . TYR B 1 185 ? -0.101 10.82 -4.176 1 98.94 185 TYR B C 1
ATOM 3308 O O . TYR B 1 185 ? 0.169 10.188 -3.152 1 98.94 185 TYR B O 1
ATOM 3316 N N . ALA B 1 186 ? 0.765 11.484 -4.945 1 98.94 186 ALA B N 1
ATOM 3317 C CA . ALA B 1 186 ? 2.146 11.531 -4.477 1 98.94 186 ALA B CA 1
ATOM 3318 C C . ALA B 1 186 ? 2.844 12.805 -4.949 1 98.94 186 ALA B C 1
ATOM 3320 O O . ALA B 1 186 ? 2.418 13.43 -5.926 1 98.94 186 ALA B O 1
ATOM 3321 N N . LEU B 1 187 ? 3.777 13.219 -4.234 1 98.94 187 LEU B N 1
ATOM 3322 C CA . LEU B 1 187 ? 4.738 14.273 -4.543 1 98.94 187 LEU B CA 1
ATOM 3323 C C . LEU B 1 187 ? 6.164 13.727 -4.543 1 98.94 187 LEU B C 1
ATOM 3325 O O . LEU B 1 187 ? 6.574 13.055 -3.596 1 98.94 187 LEU B O 1
ATOM 3329 N N . LEU B 1 188 ? 6.914 13.977 -5.609 1 98.88 188 LEU B N 1
ATOM 3330 C CA . LEU B 1 188 ? 8.242 13.391 -5.758 1 98.88 188 LEU B CA 1
ATOM 3331 C C . LEU B 1 188 ? 9.328 14.422 -5.48 1 98.88 188 LEU B C 1
ATOM 3333 O O . LEU B 1 188 ? 9.094 15.625 -5.594 1 98.88 188 LEU B O 1
ATOM 3337 N N . ASP B 1 189 ? 10.469 13.898 -5.152 1 98.5 189 ASP B N 1
ATOM 3338 C CA . ASP B 1 189 ? 11.602 14.75 -4.805 1 98.5 189 ASP B CA 1
ATOM 3339 C C . ASP B 1 189 ? 11.945 15.703 -5.949 1 98.5 189 ASP B C 1
ATOM 3341 O O . ASP B 1 189 ? 12.305 16.859 -5.723 1 98.5 189 ASP B O 1
ATOM 3345 N N . GLY B 1 190 ? 11.836 15.289 -7.184 1 98.12 190 GLY B N 1
ATOM 3346 C CA . GLY B 1 190 ? 12.102 16.141 -8.328 1 98.12 190 GLY B CA 1
ATOM 3347 C C . GLY B 1 190 ? 11.07 17.25 -8.5 1 98.12 190 GLY B C 1
ATOM 3348 O O . GLY B 1 190 ? 11.336 18.25 -9.156 1 98.12 190 GLY B O 1
ATOM 3349 N N . GLU B 1 191 ? 9.922 17.062 -7.945 1 98.38 191 GLU B N 1
ATOM 3350 C CA . GLU B 1 191 ? 8.82 18.016 -8.023 1 98.38 191 GLU B CA 1
ATOM 3351 C C . GLU B 1 191 ? 8.82 18.969 -6.832 1 98.38 191 GLU B C 1
ATOM 3353 O O . GLU B 1 191 ? 8.234 20.047 -6.895 1 98.38 191 GLU B O 1
ATOM 3358 N N . TRP B 1 192 ? 9.461 18.625 -5.762 1 98.5 192 TRP B N 1
ATOM 3359 C CA . TRP B 1 192 ? 9.383 19.281 -4.461 1 98.5 192 TRP B CA 1
ATOM 3360 C C . TRP B 1 192 ? 9.961 20.688 -4.523 1 98.5 192 TRP B C 1
ATOM 3362 O O . TRP B 1 192 ? 9.391 21.625 -3.959 1 98.5 192 TRP B O 1
ATOM 3372 N N . PRO B 1 193 ? 11.094 20.922 -5.262 1 98.19 193 PRO B N 1
ATOM 3373 C CA . PRO B 1 193 ? 11.656 22.266 -5.234 1 98.19 193 PRO B CA 1
ATOM 3374 C C . PRO B 1 193 ? 10.664 23.344 -5.684 1 98.19 193 PRO B C 1
ATOM 3376 O O . PRO B 1 193 ? 10.57 24.406 -5.066 1 98.19 193 PRO B O 1
ATOM 3379 N N . GLN B 1 194 ? 9.906 23.047 -6.703 1 98 194 GLN B N 1
ATOM 3380 C CA . GLN B 1 194 ? 8.891 23.984 -7.148 1 98 194 GLN B CA 1
ATOM 3381 C C . GLN B 1 194 ? 7.785 24.141 -6.102 1 98 194 GLN B C 1
ATOM 3383 O O . GLN B 1 194 ? 7.324 25.25 -5.84 1 98 194 GLN B O 1
ATOM 3388 N N . CYS B 1 195 ? 7.312 23.094 -5.555 1 98.5 195 CYS B N 1
ATOM 3389 C CA . CYS B 1 195 ? 6.293 23.109 -4.516 1 98.5 195 CYS B CA 1
ATOM 3390 C C . CYS B 1 195 ? 6.785 23.859 -3.283 1 98.5 195 CYS B C 1
ATOM 3392 O O . CYS B 1 195 ? 6.047 24.672 -2.701 1 98.5 195 CYS B O 1
ATOM 3394 N N . ARG B 1 196 ? 8.039 23.547 -2.898 1 98.25 196 ARG B N 1
ATOM 3395 C CA . ARG B 1 196 ? 8.641 24.219 -1.753 1 98.25 196 ARG B CA 1
ATOM 3396 C C . ARG B 1 196 ? 8.617 25.734 -1.938 1 98.25 196 ARG B C 1
ATOM 3398 O O . ARG B 1 196 ? 8.234 26.469 -1.031 1 98.25 196 ARG B O 1
ATOM 3405 N N . THR B 1 197 ? 9.062 26.156 -3.105 1 98.06 197 THR B N 1
ATOM 3406 C CA . THR B 1 197 ? 9.094 27.578 -3.398 1 98.06 197 THR B CA 1
ATOM 3407 C C . THR B 1 197 ? 7.691 28.172 -3.303 1 98.06 197 THR B C 1
ATOM 3409 O O . THR B 1 197 ? 7.508 29.25 -2.727 1 98.06 197 THR B O 1
ATOM 3412 N N . ALA B 1 198 ? 6.727 27.484 -3.83 1 98.19 198 ALA B N 1
ATOM 3413 C CA . ALA B 1 198 ? 5.344 27.953 -3.77 1 98.19 198 ALA B CA 1
ATOM 3414 C C . ALA B 1 198 ? 4.867 28.062 -2.326 1 98.19 198 ALA B C 1
ATOM 3416 O O . ALA B 1 198 ? 4.242 29.062 -1.951 1 98.19 198 ALA B O 1
ATOM 3417 N N . PHE B 1 199 ? 5.164 27.062 -1.517 1 98.12 199 PHE B N 1
ATOM 3418 C CA . PHE B 1 199 ? 4.797 27.094 -0.106 1 98.12 199 PHE B CA 1
ATOM 3419 C C . PHE B 1 199 ? 5.426 28.297 0.588 1 98.12 199 PHE B C 1
ATOM 3421 O O . PHE B 1 199 ? 4.75 29.031 1.323 1 98.12 199 PHE B O 1
ATOM 3428 N N . GLN B 1 200 ? 6.707 28.453 0.372 1 97.81 200 GLN B N 1
ATOM 3429 C CA . GLN B 1 200 ? 7.441 29.516 1.038 1 97.81 200 GLN B CA 1
ATOM 3430 C C . GLN B 1 200 ? 6.887 30.891 0.656 1 97.81 200 GLN B C 1
ATOM 3432 O O . GLN B 1 200 ? 6.699 31.75 1.518 1 97.81 200 GLN B O 1
ATOM 3437 N N . ARG B 1 201 ? 6.609 31.062 -0.622 1 97.12 201 ARG B N 1
ATOM 3438 C CA . ARG B 1 201 ? 6.023 32.312 -1.078 1 97.12 201 ARG B CA 1
ATOM 3439 C C . ARG B 1 201 ? 4.625 32.5 -0.497 1 97.12 201 ARG B C 1
ATOM 3441 O O . ARG B 1 201 ? 4.27 33.625 -0.077 1 97.12 201 ARG B O 1
ATOM 3448 N N . TRP B 1 202 ? 3.85 31.5 -0.524 1 97.25 202 TRP B N 1
ATOM 3449 C CA . TRP B 1 202 ? 2.479 31.578 -0.031 1 97.25 202 TRP B CA 1
ATOM 3450 C C . TRP B 1 202 ? 2.453 31.875 1.464 1 97.25 202 TRP B C 1
ATOM 3452 O O . TRP B 1 202 ? 1.624 32.656 1.931 1 97.25 202 TRP B O 1
ATOM 3462 N N . LEU B 1 203 ? 3.355 31.328 2.213 1 96.62 203 LEU B N 1
ATOM 3463 C CA . LEU B 1 203 ? 3.389 31.453 3.666 1 96.62 203 LEU B CA 1
ATOM 3464 C C . LEU B 1 203 ? 4.047 32.75 4.078 1 96.62 203 LEU B C 1
ATOM 3466 O O . LEU B 1 203 ? 4.004 33.156 5.254 1 96.62 203 LEU B O 1
ATOM 3470 N N . ALA B 1 204 ? 4.617 33.438 3.188 1 96 204 ALA B N 1
ATOM 3471 C CA . ALA B 1 204 ? 5.297 34.688 3.477 1 96 204 ALA B CA 1
ATOM 3472 C C . ALA B 1 204 ? 4.312 35.75 3.965 1 96 204 ALA B C 1
ATOM 3474 O O . ALA B 1 204 ? 3.16 35.781 3.529 1 96 204 ALA B O 1
ATOM 3475 N N . ALA B 1 205 ? 4.762 36.656 4.809 1 91.06 205 ALA B N 1
ATOM 3476 C CA . ALA B 1 205 ? 3.934 37.688 5.422 1 91.06 205 ALA B CA 1
ATOM 3477 C C . ALA B 1 205 ? 3.295 38.594 4.359 1 91.06 205 ALA B C 1
ATOM 3479 O O . ALA B 1 205 ? 2.168 39.062 4.531 1 91.06 205 ALA B O 1
ATOM 3480 N N . ASP B 1 206 ? 3.998 38.812 3.352 1 92.56 206 ASP B N 1
ATOM 3481 C CA . ASP B 1 206 ? 3.541 39.781 2.357 1 92.56 206 ASP B CA 1
ATOM 3482 C C . ASP B 1 206 ? 2.463 39.156 1.46 1 92.56 206 ASP B C 1
ATOM 3484 O O . ASP B 1 206 ? 1.906 39.844 0.6 1 92.56 206 ASP B O 1
ATOM 3488 N N . ASN B 1 207 ? 2.223 37.875 1.619 1 94.94 207 ASN B N 1
ATOM 3489 C CA . ASN B 1 207 ? 1.124 37.312 0.861 1 94.94 207 ASN B CA 1
ATOM 3490 C C . ASN 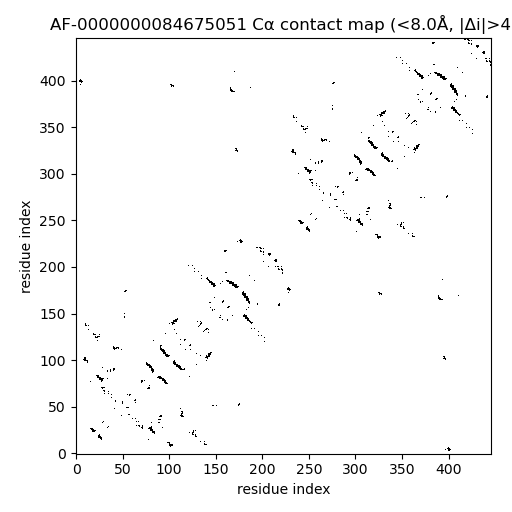B 1 207 ? -0.214 37.5 1.567 1 94.94 207 ASN B C 1
ATOM 3492 O O . ASN B 1 207 ? -1.248 37.031 1.092 1 94.94 207 ASN B O 1
ATOM 3496 N N . PHE B 1 208 ? -0.184 38.062 2.732 1 92.88 208 PHE B N 1
ATOM 3497 C CA . PHE B 1 208 ? -1.417 38.281 3.482 1 92.88 208 PHE B CA 1
ATOM 3498 C C . PHE B 1 208 ? -1.652 39.75 3.732 1 92.88 208 PHE B C 1
ATOM 3500 O O . PHE B 1 208 ? -0.709 40.5 4.008 1 92.88 208 PHE B O 1
ATOM 3507 N N . ASP B 1 209 ? -2.875 40.188 3.645 1 92.81 209 ASP B N 1
ATOM 3508 C CA . ASP B 1 209 ? -3.197 41.594 3.893 1 92.81 209 ASP B CA 1
ATOM 3509 C C . ASP B 1 209 ? -3.432 41.844 5.379 1 92.81 209 ASP B C 1
ATOM 3511 O O . ASP B 1 209 ? -3.164 40.969 6.215 1 92.81 209 ASP B O 1
ATOM 3515 N N . ALA B 1 210 ? -3.885 43 5.68 1 90.38 210 ALA B N 1
ATOM 3516 C CA . ALA B 1 210 ? -4 43.438 7.066 1 90.38 210 ALA B CA 1
ATOM 3517 C C . ALA B 1 210 ? -5.082 42.656 7.801 1 90.38 210 ALA B C 1
ATOM 3519 O O . ALA B 1 210 ? -5.059 42.562 9.031 1 90.38 210 ALA B O 1
ATOM 3520 N N . GLU B 1 211 ? -5.992 42.062 7.035 1 89.38 211 GLU B N 1
ATOM 3521 C CA . GLU B 1 211 ? -7.082 41.312 7.633 1 89.38 211 GLU B CA 1
ATOM 3522 C C . GLU B 1 211 ? -6.75 39.812 7.684 1 89.38 211 GLU B C 1
ATOM 3524 O O . GLU B 1 211 ? -7.574 39 8.102 1 89.38 211 GLU B O 1
ATOM 3529 N N . GLY B 1 212 ? -5.539 39.438 7.211 1 85.94 212 GLY B N 1
ATOM 3530 C CA . GLY B 1 212 ? -5.109 38.062 7.266 1 85.94 212 GLY B CA 1
ATOM 3531 C C . GLY B 1 212 ? -5.547 37.25 6.059 1 85.94 212 GLY B C 1
ATOM 3532 O O . GLY B 1 212 ? -5.398 36.031 6.039 1 85.94 212 GLY B O 1
ATOM 3533 N N . ARG B 1 213 ? -6.086 38 5.102 1 90.31 213 ARG B N 1
ATOM 3534 C CA . ARG B 1 213 ? -6.508 37.344 3.879 1 90.31 213 ARG B CA 1
ATOM 3535 C C . ARG B 1 213 ? -5.348 37.188 2.902 1 90.31 213 ARG B C 1
ATOM 3537 O O . ARG B 1 213 ? -4.562 38.125 2.717 1 90.31 213 ARG B O 1
ATOM 3544 N N . GLN B 1 214 ? -5.297 36 2.332 1 92.06 214 GLN B N 1
ATOM 3545 C CA . GLN B 1 214 ? -4.211 35.75 1.39 1 92.06 214 GLN B CA 1
ATOM 3546 C C . GLN B 1 214 ? -4.395 36.562 0.113 1 92.06 214 GLN B C 1
ATOM 3548 O O . GLN B 1 214 ? -5.52 36.75 -0.36 1 92.06 214 GLN B O 1
ATOM 3553 N N . LYS B 1 215 ? -3.309 37.031 -0.469 1 94.25 215 LYS B N 1
ATOM 3554 C CA . LYS B 1 215 ? -3.311 37.781 -1.726 1 94.25 215 LYS B CA 1
ATOM 3555 C C . LYS B 1 215 ? -3.273 36.844 -2.924 1 94.25 215 LYS B C 1
ATOM 3557 O O . LYS B 1 215 ? -3.973 37.062 -3.916 1 94.25 215 LYS B O 1
ATOM 3562 N N . ARG B 1 216 ? -2.426 35.781 -2.869 1 94.44 216 ARG B N 1
ATOM 3563 C CA . ARG B 1 216 ? -2.301 34.75 -3.902 1 94.44 216 ARG B CA 1
ATOM 3564 C C . ARG B 1 216 ? -2.525 33.375 -3.322 1 94.44 216 ARG B C 1
ATOM 3566 O O . ARG B 1 216 ? -2.119 33.094 -2.195 1 94.44 216 ARG B O 1
ATOM 3573 N N . ARG B 1 217 ? -3.195 32.688 -4.23 1 93.69 217 ARG B N 1
ATOM 3574 C CA . ARG B 1 217 ? -3.424 31.312 -3.846 1 93.69 217 ARG B CA 1
ATOM 3575 C C . ARG B 1 217 ? -2.174 30.469 -4.07 1 93.69 217 ARG B C 1
ATOM 3577 O O . ARG B 1 217 ? -1.362 30.781 -4.949 1 93.69 217 ARG B O 1
ATOM 3584 N N . LEU B 1 218 ? -2.053 29.375 -3.154 1 95.62 218 LEU B N 1
ATOM 3585 C CA . LEU B 1 218 ? -0.873 28.516 -3.217 1 95.62 218 LEU B CA 1
ATOM 3586 C C . LEU B 1 218 ? -0.697 27.938 -4.617 1 95.62 218 LEU B C 1
ATOM 3588 O O . LEU B 1 218 ? 0.41 27.922 -5.156 1 95.62 218 LEU B O 1
ATOM 3592 N N . GLU B 1 219 ? -1.804 27.469 -5.258 1 93.19 219 GLU B N 1
ATOM 3593 C CA . GLU B 1 219 ? -1.764 26.828 -6.574 1 93.19 219 GLU B CA 1
ATOM 3594 C C . GLU B 1 219 ? -1.258 27.797 -7.637 1 93.19 219 GLU B C 1
ATOM 3596 O O . GLU B 1 219 ? -0.628 27.391 -8.609 1 93.19 219 GLU B O 1
ATOM 3601 N N . GLU B 1 220 ? -1.471 29.062 -7.461 1 92.75 220 GLU B N 1
ATOM 3602 C CA . GLU B 1 220 ? -1.057 30.094 -8.398 1 92.75 220 GLU B CA 1
ATOM 3603 C C . GLU B 1 220 ? 0.446 30.344 -8.312 1 92.75 220 GLU B C 1
ATOM 3605 O O . GLU B 1 220 ? 1.036 30.938 -9.227 1 92.75 220 GLU B O 1
ATOM 3610 N N . LEU B 1 221 ? 0.94 30 -7.23 1 93.62 221 LEU B N 1
ATOM 3611 C CA . LEU B 1 221 ? 2.35 30.297 -7 1 93.62 221 LEU B CA 1
ATOM 3612 C C . LEU B 1 221 ? 3.232 29.141 -7.469 1 93.62 221 LEU B C 1
ATOM 3614 O O . LEU B 1 221 ? 4.461 29.234 -7.391 1 93.62 221 LEU B O 1
ATOM 3618 N N . ARG B 1 222 ? 2.707 28.016 -7.875 1 88.44 222 ARG B N 1
ATOM 3619 C CA . ARG B 1 222 ? 3.463 26.875 -8.375 1 88.44 222 ARG B CA 1
ATOM 3620 C C . ARG B 1 222 ? 3.73 27.016 -9.875 1 88.44 222 ARG B C 1
ATOM 3622 O O . ARG B 1 222 ? 4.641 26.375 -10.406 1 88.44 222 ARG B O 1
ATOM 3629 N N . ASP B 1 223 ? 3.012 27.859 -10.672 1 76.38 223 ASP B N 1
ATOM 3630 C CA . ASP B 1 223 ? 3.205 28.125 -12.094 1 76.38 223 ASP B CA 1
ATOM 3631 C C . ASP B 1 223 ? 4.371 29.078 -12.32 1 76.38 223 ASP B C 1
ATOM 3633 O O . ASP B 1 223 ? 4.586 30 -11.531 1 76.38 223 ASP B O 1
#

Sequence (446 aa):
MSTDLSHWQPRPFPPHEPLQGRFIRLEPLEAAHHGDDLWQELQGPDPALWDYLPYGPFAERTAFDAWLAGHADSRDPQCYSVVEQTDGRALGLLAYLRITPKDGCIELGHIAFGAALQRTPGASEAVFLLARNAFDELGYRRLEWKCNARNARSRRAAERFGFSYEGLFRQHMIVKGENRDTAWYALLDGEWPQCRTAFQRWLAADNFDAEGRQKRRLEELRDMSTDLSHWQPRPFPPHEPLQGRFIRLEPLEAAHHGDDLWQELQGPDPALWDYLPYGPFAERTAFDAWLAGHADSRDPQCYSVVEQTDGRALGLLAYLRITPKDGCIELGHIAFGAALQRTPGASEAVFLLARNAFDELGYRRLEWKCNARNARSRRAAERFGFSYEGLFRQHMIVKGENRDTAWYALLDGEWPQCRTAFQRWLAADNFDAEGRQKRRLEELRD

pLDDT: mean 95.75, std 6.77, range [37.5, 99.0]